Protein 2CC0 (pdb70)

Solvent-accessible surface area: 14832 Å² total; per-residue (Å²): 108,97,44,106,4,49,0,0,1,0,1,4,25,1,1,33,91,42,0,79,58,3,1,68,14,0,150,145,49,64,10,93,0,1,1,0,0,11,0,42,73,0,54,119,44,67,90,39,0,105,18,0,50,91,13,17,8,61,15,0,0,3,0,43,65,39,26,68,0,48,144,44,41,100,82,104,2,24,42,14,0,13,89,0,15,120,17,0,44,71,11,27,11,42,92,3,106,13,0,0,0,0,108,15,66,7,54,47,50,0,40,32,1,4,4,135,60,16,5,13,31,4,11,55,33,17,38,3,68,5,119,80,145,14,56,29,90,45,0,13,100,2,0,33,138,1,26,85,6,9,0,0,9,0,16,6,128,11,80,58,1,71,60,0,0,54,94,0,17,116,28,3,76,72,97,13,19,28,11,0,61,7,8,45,115,58,10,24,5,54,50,78,147,51,132,4,49,0,0,1,0,1,3,26,2,2,35,90,36,0,77,59,3,0,68,15,0,154,145,49,65,12,92,0,1,1,0,0,11,0,42,73,0,54,120,43,66,87,35,0,104,18,0,49,90,14,18,8,55,14,1,0,3,0,30,69,40,28,67,0,47,141,43,38,101,84,102,3,24,51,24,0,16,115,0,14,114,17,0,43,72,12,26,10,44,94,4,105,12,0,0,0,0,110,17,66,28,59,45,50,0,42,36,1,5,6,138,59,20,4,12,32,6,21,69,46,16,40,3,68,5,120,80,144,13,56,30,90,44,0,12,110,2,0,38,144,3,26,84,5,9,4,0,9,0,17,7,135,9,82,56,1,69,59,0,0,56,98,0,14,116,32,3,76,73,97,17,20,33,12,0,26,2,13,47,92,42,20,28,5,54,48,46,167

Sequence (384 aa):
AACCNGYVGLTFDDGPSGSSTQSLLNALRQNGLRATMFNQGQYAAQNPSSLVRAQVDAGMWVANHSYTHPHMMTQLGQAQMDSEISSRRTQQAIAGAGGGTPKKLFRPPYGETNATLRSSSVEAKYGLTEVIIWDVDSQDWNNASTDAIVQQAVSRLGNGQVILMHDWPANTLAAIPRIAQTLAGKGLCCSGMMISPQQTGRRRAVAPACCNGYVGLTFDDGPSGSSTQSLLNALRRQNGLRATMFNQGQYAAQNPSSSLVRAQVDAGMWVANHSYTHPHMMTQLGQAQQMDSSEISSRTQQAIAGAGGGTPKKLFRPPYGETNATLRSSSVEAKYGLTEVIIWDVDSQDWNNASTDAIVQAVSRLGNGQVILMHDWPANTLAAIIPRIAQTLAGKGLCCSGMMISPQQTGRRAVAPD

B-factor: mean 16.32, std 8.95, range [5.4, 67.57]

Structure (mmCIF, N/CA/C/O backbone):
data_2CC0
#
_entry.id   2CC0
#
_cell.length_a   95.538
_cell.length_b   47.905
_cell.length_c   89.842
_cell.angle_alpha   90.00
_cell.angle_beta   90.00
_cell.angle_gamma   90.00
#
_symmetry.space_group_name_H-M   'P 21 21 21'
#
loop_
_entity.id
_entity.type
_entity.pdbx_description
1 polymer 'ACETYL-XYLAN ESTERASE'
2 non-polymer 'ZINC ION'
3 non-polymer 'ACETATE ION'
4 water water
#
loop_
_atom_site.group_PDB
_atom_site.id
_atom_site.type_symbol
_atom_site.label_atom_id
_atom_site.label_alt_id
_atom_site.label_comp_id
_atom_site.label_asym_id
_atom_site.label_entity_id
_atom_site.label_seq_id
_atom_site.pdbx_PDB_ins_code
_atom_site.Cartn_x
_atom_site.Cartn_y
_atom_site.Cartn_z
_atom_site.occupancy
_atom_site.B_iso_or_equiv
_atom_site.auth_seq_id
_atom_site.auth_comp_id
_atom_site.auth_asym_id
_atom_site.auth_atom_id
_atom_site.pdbx_PDB_model_num
ATOM 1 N N . ALA A 1 1 ? 10.777 15.057 -24.142 1.00 20.11 1 ALA A N 1
ATOM 2 C CA . ALA A 1 1 ? 11.776 15.566 -23.139 1.00 20.32 1 ALA A CA 1
ATOM 3 C C . ALA A 1 1 ? 12.982 14.637 -23.092 1.00 20.55 1 ALA A C 1
ATOM 4 O O . ALA A 1 1 ? 12.893 13.471 -23.505 1.00 20.53 1 ALA A O 1
ATOM 6 N N . ALA A 1 2 ? 14.099 15.169 -22.596 1.00 20.75 2 ALA A N 1
ATOM 7 C CA . ALA A 1 2 ? 15.275 14.359 -22.344 1.00 20.97 2 ALA A CA 1
ATOM 8 C C . ALA A 1 2 ? 14.907 13.250 -21.346 1.00 20.72 2 ALA A C 1
ATOM 9 O O . ALA A 1 2 ? 15.343 12.108 -21.520 1.00 22.74 2 ALA A O 1
ATOM 11 N N . CYS A 1 3 ? 14.097 13.589 -20.334 1.00 20.10 3 CYS A N 1
ATOM 12 C CA A CYS A 1 3 ? 13.604 12.590 -19.378 0.80 19.91 3 CYS A CA 1
ATOM 13 C CA B CYS A 1 3 ? 13.598 12.616 -19.344 0.20 19.68 3 CYS A CA 1
ATOM 14 C C . CYS A 1 3 ? 12.075 12.587 -19.386 1.00 19.13 3 CYS A C 1
ATOM 15 O O . CYS A 1 3 ? 11.434 13.435 -18.785 1.00 19.85 3 CYS A O 1
ATOM 20 N N . ASN A 1 4 ? 11.501 11.624 -20.091 1.00 18.20 4 ASN A N 1
ATOM 21 C CA . ASN A 1 4 ? 10.036 11.443 -20.100 1.00 18.02 4 ASN A CA 1
ATOM 22 C C . ASN A 1 4 ? 9.554 10.627 -18.894 1.00 16.97 4 ASN A C 1
ATOM 23 O O . ASN A 1 4 ? 8.358 10.578 -18.588 1.00 17.71 4 ASN A O 1
ATOM 28 N N . GLY A 1 5 ? 10.487 9.982 -18.199 1.00 15.60 5 GLY A N 1
ATOM 29 C CA . GLY A 1 5 ? 10.144 9.185 -17.020 1.00 14.38 5 GLY A CA 1
ATOM 30 C C . GLY A 1 5 ? 11.439 8.842 -16.311 1.00 13.71 5 GLY A C 1
ATOM 31 O O . GLY A 1 5 ? 12.522 9.117 -16.844 1.00 13.41 5 GLY A O 1
ATOM 32 N N . TYR A 1 6 ? 11.319 8.213 -15.136 1.00 12.30 6 TYR A N 1
ATOM 33 C CA . TYR A 1 6 ? 12.480 7.884 -14.297 1.00 11.69 6 TYR A CA 1
ATOM 34 C C . TYR A 1 6 ? 12.444 6.454 -13.850 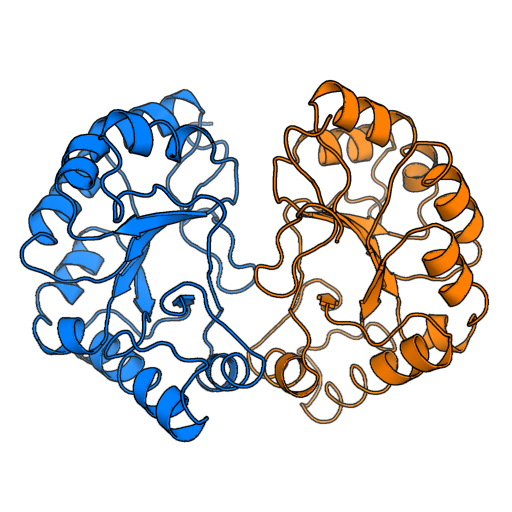1.00 11.33 6 TYR A C 1
ATOM 35 O O . TYR A 1 6 ? 11.359 5.901 -13.560 1.00 11.46 6 TYR A O 1
ATOM 44 N N . VAL A 1 7 ? 13.633 5.846 -13.786 1.00 10.22 7 VAL A N 1
ATOM 45 C CA . VAL A 1 7 ? 13.741 4.499 -13.222 1.00 9.89 7 VAL A CA 1
ATOM 46 C C . VAL A 1 7 ? 14.659 4.527 -12.016 1.00 9.49 7 VAL A C 1
ATOM 47 O O . VAL A 1 7 ? 15.447 5.461 -11.867 1.00 10.46 7 VAL A O 1
ATOM 51 N N . GLY A 1 8 ? 14.550 3.490 -11.175 1.00 8.68 8 GLY A N 1
ATOM 52 C CA . GLY A 1 8 ? 15.342 3.399 -9.950 1.00 8.08 8 GLY A CA 1
ATOM 53 C C . GLY A 1 8 ? 16.452 2.390 -10.105 1.00 8.36 8 GLY A C 1
ATOM 54 O O . GLY A 1 8 ? 16.228 1.197 -9.888 1.00 9.37 8 GLY A O 1
ATOM 55 N N . LEU A 1 9 ? 17.648 2.853 -10.493 1.00 7.19 9 LEU A N 1
ATOM 56 C CA . LEU A 1 9 ? 18.802 1.943 -10.499 1.00 6.92 9 LEU A CA 1
ATOM 57 C C . LEU A 1 9 ? 19.283 1.773 -9.080 1.00 7.00 9 LEU A C 1
ATOM 58 O O . LEU A 1 9 ? 19.458 2.764 -8.364 1.00 7.42 9 LEU A O 1
ATOM 63 N N . THR A 1 10 ? 19.489 0.522 -8.658 1.00 7.42 10 THR A N 1
ATOM 64 C CA . THR A 1 10 ? 19.963 0.269 -7.304 1.00 7.44 10 THR A CA 1
ATOM 65 C C . THR A 1 10 ? 21.062 -0.781 -7.294 1.00 7.95 10 THR A C 1
ATOM 66 O O . THR A 1 10 ? 21.077 -1.671 -8.154 1.00 9.23 10 THR A O 1
ATOM 70 N N . PHE A 1 11 ? 21.983 -0.662 -6.328 1.00 7.67 11 PHE A N 1
ATOM 71 C CA . PHE A 1 11 ? 23.094 -1.612 -6.179 1.00 7.59 11 PHE A CA 1
ATOM 72 C C . PHE A 1 11 ? 23.234 -2.017 -4.719 1.00 8.30 11 PHE A C 1
ATOM 73 O O . PHE A 1 11 ? 23.517 -1.169 -3.841 1.00 8.43 11 PHE A O 1
ATOM 81 N N . ASP A 1 12 ? 23.001 -3.305 -4.460 1.00 8.46 12 ASP A N 1
ATOM 82 C CA . ASP A 1 12 ? 23.127 -3.866 -3.122 1.00 8.85 12 ASP A CA 1
ATOM 83 C C . ASP A 1 12 ? 24.541 -4.356 -2.778 1.00 9.32 12 ASP A C 1
ATOM 84 O O . ASP A 1 12 ? 25.307 -4.789 -3.662 1.00 9.39 12 ASP A O 1
ATOM 89 N N . ASP A 1 13 ? 24.846 -4.242 -1.484 1.00 9.10 13 ASP A N 1
ATOM 90 C CA . ASP A 1 13 ? 25.908 -5.006 -0.789 1.00 10.31 13 ASP A CA 1
ATOM 91 C C . ASP A 1 13 ? 27.292 -4.390 -0.756 1.00 11.16 13 ASP A C 1
ATOM 92 O O . ASP A 1 13 ? 28.296 -5.066 -0.395 1.00 12.94 13 ASP A O 1
ATOM 97 N N . GLY A 1 14 ? 27.360 -3.125 -1.089 1.00 10.48 14 GLY A N 1
ATOM 98 C CA . GLY A 1 14 ? 28.633 -2.424 -0.949 1.00 10.10 14 GLY A CA 1
ATOM 99 C C . GLY A 1 14 ? 28.730 -1.732 0.390 1.00 9.85 14 GLY A C 1
ATOM 100 O O . GLY A 1 14 ? 27.884 -1.906 1.286 1.00 9.13 14 GLY A O 1
ATOM 101 N N . PRO A 1 15 ? 29.767 -0.903 0.542 1.00 10.27 15 PRO A N 1
ATOM 102 C CA . PRO A 1 15 ? 30.816 -0.799 -0.483 1.00 10.34 15 PRO A CA 1
ATOM 103 C C . PRO A 1 15 ? 31.925 -1.826 -0.276 1.00 11.20 15 PRO A C 1
ATOM 104 O O . PRO A 1 15 ? 31.851 -2.639 0.648 1.00 13.26 15 PRO A O 1
ATOM 108 N N . SER A 1 16 ? 32.878 -1.879 -1.192 1.00 11.92 16 SER A N 1
ATOM 109 C CA . SER A 1 16 ? 33.636 -3.078 -1.595 1.00 11.82 16 SER A CA 1
ATOM 110 C C . SER A 1 16 ? 34.786 -2.585 -2.466 1.00 11.78 16 SER A C 1
ATOM 111 O O . SER A 1 16 ? 34.794 -1.427 -2.922 1.00 11.62 16 SER A O 1
ATOM 114 N N . GLY A 1 17 ? 35.766 -3.452 -2.714 1.00 12.68 17 GLY A N 1
ATOM 115 C CA . GLY A 1 17 ? 36.792 -3.126 -3.701 1.00 13.68 17 GLY A CA 1
ATOM 116 C C . GLY A 1 17 ? 36.342 -2.872 -5.140 1.00 14.45 17 GLY A C 1
ATOM 117 O O . GLY A 1 17 ? 37.150 -2.445 -5.973 1.00 15.87 17 GLY A O 1
ATOM 118 N N . SER A 1 18 ? 35.066 -3.153 -5.446 1.00 13.85 18 SER A N 1
ATOM 119 C CA A SER A 1 18 ? 34.471 -2.931 -6.763 0.50 14.12 18 SER A CA 1
ATOM 120 C CA B SER A 1 18 ? 34.547 -2.892 -6.783 0.50 14.02 18 SER A CA 1
ATOM 121 C C . SER A 1 18 ? 33.775 -1.579 -6.871 1.00 13.35 18 SER A C 1
ATOM 122 O O . SER A 1 18 ? 33.430 -1.134 -7.973 1.00 13.71 18 SER A O 1
ATOM 127 N N . THR A 1 19 ? 33.552 -0.936 -5.732 1.00 12.23 19 THR A N 1
ATOM 128 C CA . THR A 1 19 ? 32.692 0.249 -5.695 1.00 11.00 19 THR A CA 1
ATOM 129 C C . THR A 1 19 ? 33.220 1.426 -6.498 1.00 11.85 19 THR A C 1
ATOM 130 O O . THR A 1 19 ? 32.465 2.015 -7.293 1.00 11.03 19 THR A O 1
ATOM 134 N N . GLN A 1 20 ? 34.492 1.793 -6.302 1.00 12.77 20 GLN A N 1
ATOM 135 C CA . GLN A 1 20 ? 34.975 2.980 -7.025 1.00 13.46 20 GLN A CA 1
ATOM 136 C C . GLN A 1 20 ? 34.861 2.833 -8.554 1.00 13.38 20 GLN A C 1
ATOM 137 O O . GLN A 1 20 ? 34.454 3.782 -9.239 1.00 14.02 20 GLN A O 1
ATOM 143 N N . SER A 1 21 ? 35.209 1.656 -9.092 1.00 13.19 21 SER A N 1
ATOM 144 C CA . SER A 1 21 ? 35.087 1.405 -10.534 1.00 13.76 21 SER A CA 1
ATOM 145 C C . SER A 1 21 ? 33.641 1.553 -11.011 1.00 13.06 21 SER A C 1
ATOM 146 O O . SER A 1 21 ? 33.388 2.168 -12.039 1.00 13.23 21 SER A O 1
ATOM 149 N N . LEU A 1 22 ? 32.704 1.015 -10.224 1.00 11.65 22 LEU A N 1
ATOM 150 C CA . LEU A 1 22 ? 31.289 1.149 -10.530 1.00 11.54 22 LEU A CA 1
ATOM 151 C C . LEU A 1 22 ? 30.849 2.614 -10.508 1.00 10.72 22 LEU A C 1
ATOM 152 O O . LEU A 1 22 ? 30.155 3.072 -11.414 1.00 11.19 22 LEU A O 1
ATOM 157 N N . LEU A 1 23 ? 31.262 3.344 -9.472 1.00 10.26 23 LEU A N 1
ATOM 158 C CA . LEU A 1 23 ? 30.869 4.749 -9.366 1.00 10.97 23 LEU A CA 1
ATOM 159 C C . LEU A 1 23 ? 31.405 5.550 -10.551 1.00 12.05 23 LEU A C 1
ATOM 160 O O . LEU A 1 23 ? 30.693 6.387 -11.116 1.00 11.76 23 LEU A O 1
ATOM 165 N N . ASN A 1 24 ? 32.658 5.281 -10.917 1.00 12.92 24 ASN A N 1
ATOM 166 C CA . ASN A 1 24 ? 33.274 5.970 -12.061 1.00 14.04 24 ASN A CA 1
ATOM 167 C C . ASN A 1 24 ? 32.505 5.695 -13.355 1.00 13.85 24 ASN A C 1
ATOM 168 O O . ASN A 1 24 ? 32.240 6.606 -14.120 1.00 14.69 24 ASN A O 1
ATOM 173 N N . ALA A 1 25 ? 32.127 4.438 -13.573 1.00 13.33 25 ALA A N 1
ATOM 174 C CA . ALA A 1 25 ? 31.319 4.072 -14.734 1.00 12.93 25 ALA A CA 1
ATOM 175 C C . ALA A 1 25 ? 29.963 4.771 -14.737 1.00 13.01 25 ALA A C 1
ATOM 176 O O . ALA A 1 25 ? 29.541 5.321 -15.753 1.00 13.30 25 ALA A O 1
ATOM 178 N N . LEU A 1 26 ? 29.273 4.739 -13.599 1.00 12.80 26 LEU A N 1
ATOM 179 C CA . LEU A 1 26 ? 27.978 5.421 -13.506 1.00 12.02 26 LEU A CA 1
ATOM 180 C C . LEU A 1 26 ? 28.106 6.911 -13.835 1.00 13.13 26 LEU A C 1
ATOM 181 O O . LEU A 1 26 ? 27.390 7.408 -14.701 1.00 13.59 26 LEU A O 1
ATOM 186 N N . ARG A 1 27 ? 29.012 7.621 -13.150 1.00 14.16 27 ARG A N 1
ATOM 187 C CA . ARG A 1 27 ? 29.150 9.063 -13.405 1.00 15.52 27 ARG A CA 1
ATOM 188 C C . ARG A 1 27 ? 29.556 9.348 -14.857 1.00 16.21 27 ARG A C 1
ATOM 189 O O . ARG A 1 27 ? 29.037 10.280 -15.472 1.00 16.48 27 ARG A O 1
ATOM 197 N N . GLN A 1 28 ? 30.465 8.550 -15.410 1.00 16.92 28 GLN A N 1
ATOM 198 C CA . GLN A 1 28 ? 30.919 8.789 -16.795 1.00 18.12 28 GLN A CA 1
ATOM 199 C C . GLN A 1 28 ? 29.782 8.610 -17.799 1.00 17.76 28 GLN A C 1
ATOM 200 O O . GLN A 1 28 ? 29.791 9.210 -18.884 1.00 18.20 28 GLN A O 1
ATOM 206 N N . ASN A 1 29 ? 28.787 7.804 -17.411 1.00 16.99 29 ASN A N 1
ATOM 207 C CA . ASN A 1 29 ? 27.637 7.541 -18.257 1.00 16.54 29 ASN A CA 1
ATOM 208 C C . ASN A 1 29 ? 26.385 8.317 -17.849 1.00 15.97 29 ASN A C 1
ATOM 209 O O . ASN A 1 29 ? 25.296 8.073 -18.377 1.00 16.68 29 ASN A O 1
ATOM 214 N N . GLY A 1 30 ? 26.571 9.260 -16.929 1.00 14.98 30 GLY A N 1
ATOM 215 C CA . GLY A 1 30 ? 25.539 10.218 -16.553 1.00 15.00 30 GLY A CA 1
ATOM 216 C C . GLY A 1 30 ? 24.414 9.591 -15.758 1.00 14.54 30 GLY A C 1
ATOM 217 O O . GLY A 1 30 ? 23.263 10.043 -15.837 1.00 15.45 30 GLY A O 1
ATOM 218 N N . LEU A 1 31 ? 24.738 8.545 -15.006 1.00 12.88 31 LEU A N 1
ATOM 219 C CA . LEU A 1 31 ? 23.708 7.806 -14.253 1.00 12.10 31 LEU A CA 1
ATOM 220 C C . LEU A 1 31 ? 23.853 8.037 -12.749 1.00 11.57 31 LEU A C 1
ATOM 221 O O . LEU A 1 31 ? 24.972 8.139 -12.224 1.00 12.33 31 LEU A O 1
ATOM 226 N N . ARG A 1 32 ? 22.714 8.110 -12.064 1.00 10.72 32 ARG A N 1
ATOM 227 C CA . ARG A 1 32 ? 22.666 8.166 -10.609 1.00 9.71 32 ARG A CA 1
ATOM 228 C C . ARG A 1 32 ? 21.917 6.933 -10.125 1.00 8.92 32 ARG A C 1
ATOM 229 O O . ARG A 1 32 ? 21.117 6.332 -10.874 1.00 8.75 32 ARG A O 1
ATOM 237 N N . ALA A 1 33 ? 22.191 6.540 -8.888 1.00 8.40 33 ALA A N 1
ATOM 238 C CA . ALA A 1 33 ? 21.623 5.292 -8.383 1.00 7.92 33 ALA A CA 1
ATOM 239 C C . ALA A 1 33 ? 21.599 5.314 -6.878 1.00 7.49 33 ALA A C 1
ATOM 240 O O . ALA A 1 33 ? 22.228 6.198 -6.245 1.00 7.89 33 ALA A O 1
ATOM 242 N N . THR A 1 34 ? 20.848 4.365 -6.307 1.00 6.57 34 THR A N 1
ATOM 243 C CA . THR A 1 34 ? 20.771 4.186 -4.873 1.00 6.76 34 THR A CA 1
ATOM 244 C C . THR A 1 34 ? 21.577 2.969 -4.458 1.00 6.83 34 THR A C 1
ATOM 245 O O . THR A 1 34 ? 21.357 1.859 -4.977 1.00 6.54 34 THR A O 1
ATOM 249 N N . MET A 1 35 ? 22.523 3.198 -3.547 1.00 6.74 35 MET A N 1
ATOM 250 C CA . MET A 1 35 ? 23.443 2.135 -3.066 1.00 7.39 35 MET A CA 1
ATOM 251 C C . MET A 1 35 ? 22.911 1.641 -1.723 1.00 7.02 35 MET A C 1
ATOM 252 O O . MET A 1 35 ? 22.943 2.401 -0.726 1.00 7.17 35 MET A O 1
ATOM 257 N N . PHE A 1 36 ? 22.444 0.376 -1.697 1.00 6.67 36 PHE A N 1
ATOM 258 C CA . PHE A 1 36 ? 21.923 -0.233 -0.459 1.00 6.20 36 PHE A CA 1
ATOM 259 C C . PHE A 1 36 ? 23.106 -0.929 0.219 1.00 7.01 36 PHE A C 1
ATOM 260 O O . PHE A 1 36 ? 23.422 -2.090 -0.080 1.00 6.83 36 PHE A O 1
ATOM 268 N N . ASN A 1 37 ? 23.791 -0.165 1.072 1.00 6.98 37 ASN A N 1
ATOM 269 C CA . ASN A 1 37 ? 25.014 -0.655 1.744 1.00 6.67 37 ASN A CA 1
ATOM 270 C C . ASN A 1 37 ? 24.705 -1.537 2.953 1.00 7.46 37 ASN A C 1
ATOM 271 O O . ASN A 1 37 ? 23.754 -1.271 3.705 1.00 8.00 37 ASN A O 1
ATOM 276 N N . GLN A 1 38 ? 25.567 -2.526 3.206 1.00 7.50 38 GLN A N 1
ATOM 277 C CA . GLN A 1 38 ? 25.520 -3.212 4.509 1.00 7.55 38 GLN A CA 1
ATOM 278 C C . GLN A 1 38 ? 26.259 -2.361 5.540 1.00 7.87 38 GLN A C 1
ATOM 279 O O . GLN A 1 38 ? 27.335 -1.811 5.249 1.00 8.80 38 GLN A O 1
ATOM 285 N N . GLY A 1 39 ? 25.700 -2.284 6.741 1.00 8.05 39 GLY A N 1
ATOM 286 C CA . GLY A 1 39 ? 26.344 -1.482 7.813 1.00 7.81 39 GLY A CA 1
ATOM 287 C C . GLY A 1 39 ? 27.786 -1.918 8.081 1.00 7.99 39 GLY A C 1
ATOM 288 O O . GLY A 1 39 ? 28.675 -1.076 8.264 1.00 9.49 39 GLY A O 1
ATOM 289 N N . GLN A 1 40 ? 28.056 -3.227 8.077 1.00 8.13 40 GLN A N 1
ATOM 290 C CA . GLN A 1 40 ? 29.434 -3.667 8.384 1.00 8.75 40 GLN A CA 1
ATOM 291 C C . GLN A 1 40 ? 30.431 -3.118 7.366 1.00 9.82 40 GLN A C 1
ATOM 292 O O . GLN A 1 40 ? 31.559 -2.797 7.720 1.00 10.97 40 GLN A O 1
ATOM 298 N N . TYR A 1 41 ? 30.025 -3.040 6.098 1.00 9.86 41 TYR A N 1
ATOM 299 C CA . TYR A 1 41 ? 30.907 -2.521 5.040 1.00 10.58 41 TYR A CA 1
ATOM 300 C C . TYR A 1 41 ? 30.999 -0.999 5.045 1.00 11.22 41 TYR A C 1
ATOM 301 O O . TYR A 1 41 ? 32.057 -0.444 4.710 1.00 11.24 41 TYR A O 1
ATOM 310 N N . ALA A 1 42 ? 29.908 -0.323 5.420 1.00 10.98 42 ALA A N 1
ATOM 311 C CA . ALA A 1 42 ? 29.968 1.139 5.616 1.00 11.56 42 ALA A CA 1
ATOM 312 C C . ALA A 1 42 ? 30.957 1.462 6.746 1.00 12.23 42 ALA A C 1
ATOM 313 O O . ALA A 1 42 ? 31.761 2.400 6.628 1.00 14.02 42 ALA A O 1
ATOM 315 N N . ALA A 1 43 ? 30.897 0.688 7.829 1.00 12.24 43 ALA A N 1
ATOM 316 C CA . ALA A 1 43 ? 31.801 0.876 8.981 1.00 13.88 43 ALA A CA 1
ATOM 317 C C . ALA A 1 43 ? 33.259 0.648 8.584 1.00 14.46 43 ALA A C 1
ATOM 318 O O . ALA A 1 43 ? 34.166 1.377 9.035 1.00 14.93 43 ALA A O 1
ATOM 320 N N . GLN A 1 44 ? 33.493 -0.357 7.746 1.00 14.44 44 GLN A N 1
ATOM 321 C CA . GLN A 1 44 ? 34.845 -0.757 7.342 1.00 15.38 44 GLN A CA 1
ATOM 322 C C . GLN A 1 44 ? 35.434 0.156 6.276 1.00 15.11 44 GLN A C 1
ATOM 323 O O . GLN A 1 44 ? 36.665 0.231 6.129 1.00 16.68 44 GLN A O 1
ATOM 329 N N . ASN A 1 45 ? 34.569 0.861 5.534 1.00 14.45 45 ASN A N 1
ATOM 330 C CA . ASN A 1 45 ? 35.022 1.650 4.379 1.00 14.13 45 ASN A CA 1
ATOM 331 C C . ASN A 1 45 ? 34.370 3.040 4.341 1.00 13.12 45 ASN A C 1
ATOM 332 O O . ASN A 1 45 ? 33.667 3.368 3.366 1.00 12.30 45 ASN A O 1
ATOM 337 N N . PRO A 1 46 ? 34.569 3.862 5.397 1.00 13.28 46 PRO A N 1
ATOM 338 C CA . PRO A 1 46 ? 33.844 5.149 5.413 1.00 13.71 46 PRO A CA 1
ATOM 339 C C . PRO A 1 46 ? 34.166 6.033 4.197 1.00 13.20 46 PRO A C 1
ATOM 340 O O . PRO A 1 46 ? 33.267 6.714 3.673 1.00 13.01 46 PRO A O 1
ATOM 344 N N . SER A 1 47 ? 35.410 6.026 3.726 1.00 12.50 47 SER A N 1
ATOM 345 C CA A SER A 1 47 ? 35.783 6.811 2.565 0.50 12.81 47 SER A CA 1
ATOM 346 C CA B SER A 1 47 ? 35.730 6.855 2.571 0.50 12.96 47 SER A CA 1
ATOM 347 C C . SER A 1 47 ? 35.003 6.415 1.296 1.00 12.73 47 SER A C 1
ATOM 348 O O . SER A 1 47 ? 34.702 7.251 0.436 1.00 13.13 47 SER A O 1
ATOM 353 N N . LEU A 1 48 ? 34.705 5.125 1.165 1.00 11.72 48 LEU A N 1
ATOM 354 C CA . LEU A 1 48 ? 33.916 4.661 0.004 1.00 10.98 48 LEU A CA 1
ATOM 355 C C . LEU A 1 48 ? 32.448 5.026 0.137 1.00 10.86 48 LEU A C 1
ATOM 356 O O . LEU A 1 48 ? 31.768 5.250 -0.879 1.00 10.61 48 LEU A O 1
ATOM 361 N N . VAL A 1 49 ? 31.956 5.110 1.368 1.00 10.02 49 VAL A N 1
ATOM 362 C CA . VAL A 1 49 ? 30.585 5.616 1.571 1.00 10.39 49 VAL A CA 1
ATOM 363 C C . VAL A 1 49 ? 30.487 7.049 1.036 1.00 10.09 49 VAL A C 1
ATOM 364 O O . VAL A 1 49 ? 29.554 7.394 0.276 1.00 11.03 49 VAL A O 1
ATOM 368 N N . ARG A 1 50 ? 31.454 7.880 1.426 1.00 10.42 50 ARG A N 1
ATOM 369 C CA . ARG A 1 50 ? 31.539 9.256 0.904 1.00 11.37 50 ARG A CA 1
ATOM 370 C C . ARG A 1 50 ? 31.714 9.291 -0.614 1.00 10.66 50 ARG A C 1
ATOM 371 O O . ARG A 1 50 ? 31.159 10.176 -1.281 1.00 10.96 50 ARG A O 1
ATOM 379 N N . ALA A 1 51 ? 32.476 8.340 -1.161 1.00 9.63 51 ALA A N 1
ATOM 380 C CA . ALA A 1 51 ? 32.720 8.318 -2.610 1.00 9.64 51 ALA A CA 1
ATOM 381 C C . ALA A 1 51 ? 31.389 8.134 -3.348 1.00 9.61 51 ALA A C 1
ATOM 382 O O . ALA A 1 51 ? 31.161 8.731 -4.387 1.00 9.12 51 ALA A O 1
ATOM 384 N N . GLN A 1 52 ? 30.489 7.355 -2.749 1.00 8.52 52 GLN A N 1
ATOM 385 C CA . GLN A 1 52 ? 29.160 7.175 -3.364 1.00 9.30 52 GLN A CA 1
ATOM 386 C C . GLN A 1 52 ? 28.416 8.503 -3.432 1.00 9.18 52 GLN A C 1
ATOM 387 O O . GLN A 1 52 ? 27.831 8.862 -4.465 1.00 9.43 52 GLN A O 1
ATOM 393 N N . VAL A 1 53 ? 28.443 9.230 -2.322 1.00 8.72 53 VAL A N 1
ATOM 394 C CA . VAL A 1 53 ? 27.791 10.559 -2.258 1.00 9.40 53 VAL A CA 1
ATOM 395 C C . VAL A 1 53 ? 28.406 11.502 -3.293 1.00 8.98 53 VAL A C 1
ATOM 396 O O . VAL A 1 53 ? 27.681 12.189 -4.061 1.00 10.15 53 VAL A O 1
ATOM 400 N N . ASP A 1 54 ? 29.737 11.545 -3.325 1.00 9.07 54 ASP A N 1
ATOM 401 C CA . ASP A 1 54 ? 30.452 12.454 -4.242 1.00 9.80 54 ASP A CA 1
ATOM 402 C C . ASP A 1 54 ? 30.272 12.113 -5.720 1.00 10.05 54 ASP A C 1
ATOM 403 O O . ASP A 1 54 ? 30.448 12.978 -6.602 1.00 10.34 54 ASP A O 1
ATOM 408 N N . ALA A 1 55 ? 29.888 10.861 -5.986 1.00 10.77 55 ALA A N 1
ATOM 409 C CA . ALA A 1 55 ? 29.579 10.409 -7.345 1.00 11.29 55 ALA A CA 1
ATOM 410 C C . ALA A 1 55 ? 28.150 10.747 -7.775 1.00 11.50 55 ALA A C 1
ATOM 411 O O . ALA A 1 55 ? 27.799 10.562 -8.942 1.00 12.74 55 ALA A O 1
ATOM 413 N N . GLY A 1 56 ? 27.331 11.230 -6.825 1.00 10.63 56 GLY A N 1
ATOM 414 C CA . GLY A 1 56 ? 25.942 11.604 -7.103 1.00 11.25 56 GLY A CA 1
ATOM 415 C C . GLY A 1 56 ? 24.963 10.496 -6.759 1.00 10.49 56 GLY A C 1
ATOM 416 O O . GLY A 1 56 ? 23.822 10.522 -7.217 1.00 11.30 56 GLY A O 1
ATOM 417 N N . MET A 1 57 ? 25.388 9.549 -5.925 1.00 9.85 57 MET A N 1
ATOM 418 C CA . MET A 1 57 ? 24.476 8.440 -5.511 1.00 8.51 57 MET A CA 1
ATOM 419 C C . MET A 1 57 ? 23.735 8.790 -4.216 1.00 9.04 57 MET A C 1
ATOM 420 O O . MET A 1 57 ? 24.156 9.682 -3.472 1.00 9.23 57 MET A O 1
ATOM 425 N N . TRP A 1 58 ? 22.654 8.060 -3.945 1.00 8.13 58 TRP A N 1
ATOM 426 C CA . TRP A 1 58 ? 21.947 8.087 -2.655 1.00 8.54 58 TRP A CA 1
ATOM 427 C C . TRP A 1 58 ? 22.351 6.816 -1.943 1.00 8.85 58 TRP A C 1
ATOM 428 O O . TRP A 1 58 ? 22.626 5.799 -2.587 1.00 10.09 58 TRP A O 1
ATOM 439 N N . VAL A 1 59 ? 22.439 6.890 -0.627 1.00 7.78 59 VAL A N 1
ATOM 440 C CA . VAL A 1 59 ? 22.914 5.745 0.161 1.00 7.71 59 VAL A CA 1
ATOM 441 C C . VAL A 1 59 ? 21.757 5.298 1.055 1.00 7.84 59 VAL A C 1
ATOM 442 O O . VAL A 1 59 ? 21.094 6.121 1.709 1.00 8.33 59 VAL A O 1
ATOM 446 N N . ALA A 1 60 ? 21.532 3.989 1.072 1.00 7.22 60 ALA A N 1
ATOM 447 C CA . ALA A 1 60 ? 20.414 3.403 1.786 1.00 5.97 60 ALA A CA 1
ATOM 448 C C . ALA A 1 60 ? 20.855 2.197 2.614 1.00 6.47 60 ALA A C 1
ATOM 449 O O . ALA A 1 60 ? 22.003 1.754 2.524 1.00 7.40 60 ALA A O 1
ATOM 451 N N . ASN A 1 61 ? 19.939 1.741 3.464 1.00 6.08 61 ASN A N 1
ATOM 452 C CA . ASN A 1 61 ? 20.219 0.735 4.521 1.00 6.37 61 ASN A CA 1
ATOM 453 C C . ASN A 1 61 ? 19.909 -0.676 4.022 1.00 6.38 61 ASN A C 1
ATOM 454 O O . ASN A 1 61 ? 18.782 -0.934 3.562 1.00 7.05 61 ASN A O 1
ATOM 459 N N . HIS A 1 62 ? 20.881 -1.588 4.133 1.00 6.88 62 HIS A N 1
ATOM 460 C CA . HIS A 1 62 ? 20.689 -2.971 3.682 1.00 7.36 62 HIS A CA 1
ATOM 461 C C . HIS A 1 62 ? 21.014 -3.978 4.815 1.00 7.40 62 HIS A C 1
ATOM 462 O O . HIS A 1 62 ? 21.406 -5.112 4.531 1.00 8.48 62 HIS A O 1
ATOM 469 N N . SER A 1 63 ? 20.754 -3.565 6.066 1.00 7.92 63 SER A N 1
ATOM 470 C CA . SER A 1 63 ? 21.084 -4.315 7.307 1.00 7.60 63 SER A CA 1
ATOM 471 C C . SER A 1 63 ? 22.585 -4.298 7.591 1.00 7.36 63 SER A C 1
ATOM 472 O O . SER A 1 63 ? 23.376 -3.844 6.752 1.00 7.97 63 SER A O 1
ATOM 475 N N . TYR A 1 64 ? 22.967 -4.792 8.772 1.00 7.96 64 TYR A N 1
ATOM 476 C CA . TYR A 1 64 ? 24.375 -4.738 9.182 1.00 7.96 64 TYR A CA 1
ATOM 477 C C . TYR A 1 64 ? 25.189 -5.904 8.630 1.00 8.53 64 TYR A C 1
ATOM 478 O O . TYR A 1 64 ? 26.306 -5.691 8.146 1.00 8.94 64 TYR A O 1
ATOM 487 N N . THR A 1 65 ? 24.630 -7.109 8.694 1.00 9.28 65 THR A N 1
ATOM 488 C CA . THR A 1 65 ? 25.379 -8.317 8.322 1.00 9.60 65 THR A CA 1
ATOM 489 C C . THR A 1 65 ? 24.635 -9.189 7.273 1.00 9.84 65 THR A C 1
ATOM 490 O O . THR A 1 65 ? 25.059 -10.313 6.992 1.00 10.48 65 THR A O 1
ATOM 494 N N . HIS A 1 66 ? 23.527 -8.684 6.726 1.00 9.51 66 HIS A N 1
ATOM 495 C CA . HIS A 1 66 ? 22.755 -9.386 5.700 1.00 9.83 66 HIS A CA 1
ATOM 496 C C . HIS A 1 66 ? 22.138 -10.731 6.190 1.00 9.98 66 HIS A C 1
ATOM 497 O O . HIS A 1 66 ? 22.224 -11.735 5.484 1.00 10.54 66 HIS A O 1
ATOM 504 N N . PRO A 1 67 ? 21.513 -10.739 7.382 1.00 9.75 67 PRO A N 1
ATOM 505 C CA . PRO A 1 67 ? 20.866 -11.979 7.840 1.00 10.51 67 PRO A CA 1
ATOM 506 C C . PRO A 1 67 ? 19.532 -12.162 7.137 1.00 10.92 67 PRO A C 1
ATOM 507 O O . PRO A 1 67 ? 19.028 -11.207 6.530 1.00 10.80 67 PRO A O 1
ATOM 511 N N . HIS A 1 68 ? 18.951 -13.353 7.251 1.00 11.11 68 HIS A N 1
ATOM 512 C CA . HIS A 1 68 ? 17.547 -13.531 6.903 1.00 12.35 68 HIS A CA 1
ATOM 513 C C . HIS A 1 68 ? 16.764 -12.896 8.051 1.00 12.66 68 HIS A C 1
ATOM 514 O O . HIS A 1 68 ? 16.584 -13.496 9.097 1.00 13.21 68 HIS A O 1
ATOM 521 N N . MET A 1 69 ? 16.299 -11.663 7.868 1.00 11.99 69 MET A N 1
ATOM 522 C CA A MET A 1 69 ? 15.756 -10.836 8.978 0.50 11.84 69 MET A CA 1
ATOM 523 C CA B MET A 1 69 ? 15.783 -10.905 9.009 0.50 12.82 69 MET A CA 1
ATOM 524 C C . MET A 1 69 ? 14.510 -11.434 9.634 1.00 12.56 69 MET A C 1
ATOM 525 O O . MET A 1 69 ? 14.283 -11.245 10.823 1.00 13.05 69 MET A O 1
ATOM 534 N N . THR A 1 70 ? 13.701 -12.128 8.849 1.00 13.21 70 THR A N 1
ATOM 535 C CA . THR A 1 70 ? 12.456 -12.676 9.380 1.00 15.20 70 THR A CA 1
ATOM 536 C C . THR A 1 70 ? 12.734 -13.877 10.287 1.00 15.60 70 THR A C 1
ATOM 537 O O . THR A 1 70 ? 11.830 -14.335 10.983 1.00 16.90 70 THR A O 1
ATOM 541 N N . GLN A 1 71 ? 13.979 -14.363 10.286 1.00 14.96 71 GLN A N 1
ATOM 542 C CA . GLN A 1 71 ? 14.384 -15.417 11.236 1.00 16.08 71 GLN A CA 1
ATOM 543 C C . GLN A 1 71 ? 14.866 -14.861 12.590 1.00 16.20 71 GLN A C 1
ATOM 544 O O . GLN A 1 71 ? 15.160 -15.643 13.527 1.00 17.38 71 GLN A O 1
ATOM 550 N N . LEU A 1 72 ? 14.947 -13.530 12.695 1.00 15.76 72 LEU A N 1
ATOM 551 C CA . LEU A 1 72 ? 15.397 -12.857 13.908 1.00 16.13 72 LEU A CA 1
ATOM 552 C C . LEU A 1 72 ? 14.249 -12.403 14.784 1.00 16.17 72 LEU A C 1
ATOM 553 O O . LEU A 1 72 ? 13.124 -12.176 14.304 1.00 17.13 72 LEU A O 1
ATOM 558 N N . GLY A 1 73 ? 14.534 -12.248 16.075 1.00 16.07 73 GLY A N 1
ATOM 559 C CA . GLY A 1 73 ? 13.600 -11.562 16.958 1.00 16.31 73 GLY A CA 1
ATOM 560 C C . GLY A 1 73 ? 13.626 -10.068 16.701 1.00 15.88 73 GLY A C 1
ATOM 561 O O . GLY A 1 73 ? 14.571 -9.552 16.090 1.00 15.44 73 GLY A O 1
ATOM 562 N N . GLN A 1 74 ? 12.615 -9.355 17.188 1.00 16.14 74 GLN A N 1
ATOM 563 C CA . GLN A 1 74 ? 12.517 -7.909 16.962 1.00 15.87 74 GLN A CA 1
ATOM 564 C C . GLN A 1 74 ? 13.745 -7.136 17.437 1.00 15.25 74 GLN A C 1
ATOM 565 O O . GLN A 1 74 ? 14.222 -6.253 16.730 1.00 14.65 74 GLN A O 1
ATOM 571 N N . ALA A 1 75 ? 14.264 -7.478 18.625 1.00 15.17 75 ALA A N 1
ATOM 572 C CA . ALA A 1 75 ? 15.438 -6.794 19.152 1.00 14.69 75 ALA A CA 1
ATOM 573 C C . ALA A 1 75 ? 16.662 -6.923 18.219 1.00 14.52 75 ALA A C 1
ATOM 574 O O . ALA A 1 75 ? 17.393 -5.946 17.983 1.00 14.99 75 ALA A O 1
ATOM 576 N N . GLN A 1 76 ? 16.864 -8.123 17.678 1.00 14.58 76 GLN A N 1
ATOM 577 C CA . GLN A 1 76 ? 17.961 -8.374 16.735 1.00 15.00 76 GLN A CA 1
ATOM 578 C C . GLN A 1 76 ? 17.740 -7.607 15.423 1.00 13.88 76 GLN A C 1
ATOM 579 O O . GLN A 1 76 ? 18.698 -7.070 14.829 1.00 13.43 76 GLN A O 1
ATOM 585 N N . MET A 1 77 ? 16.488 -7.543 14.968 1.00 12.54 77 MET A N 1
ATOM 586 C CA . MET A 1 77 ? 16.201 -6.749 13.757 1.00 11.43 77 MET A CA 1
ATOM 587 C C . MET A 1 77 ? 16.507 -5.275 14.012 1.00 10.71 77 MET A C 1
ATOM 588 O O . MET A 1 77 ? 17.073 -4.578 13.157 1.00 10.85 77 MET A O 1
ATOM 593 N N . ASP A 1 78 ? 16.114 -4.799 15.198 1.00 11.15 78 ASP A N 1
ATOM 594 C CA . ASP A 1 78 ? 16.348 -3.423 15.609 1.00 11.66 78 ASP A CA 1
ATOM 595 C C . ASP A 1 78 ? 17.856 -3.119 15.624 1.00 11.59 78 ASP A C 1
ATOM 596 O O . ASP A 1 78 ? 18.300 -2.123 15.065 1.00 11.89 78 ASP A O 1
ATOM 601 N N . SER A 1 79 ? 18.643 -4.006 16.230 1.00 11.54 79 SER A N 1
ATOM 602 C CA . SER A 1 79 ? 20.088 -3.856 16.231 1.00 11.95 79 SER A CA 1
ATOM 603 C C . SER A 1 79 ? 20.683 -3.778 14.820 1.00 11.05 79 SER A C 1
ATOM 604 O O . SER A 1 79 ? 21.508 -2.914 14.532 1.00 11.28 79 SER A O 1
ATOM 607 N N . GLU A 1 80 ? 20.255 -4.672 13.939 1.00 10.74 80 GLU A N 1
ATOM 608 C CA . GLU A 1 80 ? 20.774 -4.700 12.580 1.00 10.18 80 GLU A CA 1
ATOM 609 C C . GLU A 1 80 ? 20.473 -3.392 11.844 1.00 9.72 80 GLU A C 1
ATOM 610 O O . GLU A 1 80 ? 21.329 -2.823 11.155 1.00 9.83 80 GLU A O 1
ATOM 616 N N . ILE A 1 81 ? 19.242 -2.919 11.971 1.00 9.32 81 ILE A N 1
ATOM 617 C CA . ILE A 1 81 ? 18.841 -1.691 11.276 1.00 9.52 81 ILE A CA 1
ATOM 618 C C . ILE A 1 81 ? 19.491 -0.427 11.886 1.00 9.52 81 ILE A C 1
ATOM 619 O O . ILE A 1 81 ? 20.069 0.420 11.168 1.00 8.99 81 ILE A O 1
ATOM 624 N N . SER A 1 82 ? 19.423 -0.317 13.214 1.00 10.13 82 SER A N 1
ATOM 625 C CA A SER A 1 82 ? 19.961 0.866 13.875 0.50 10.46 82 SER A CA 1
ATOM 626 C CA B SER A 1 82 ? 19.982 0.829 13.952 0.50 10.58 82 SER A CA 1
ATOM 627 C C . SER A 1 82 ? 21.483 0.993 13.709 1.00 10.69 82 SER A C 1
ATOM 628 O O . SER A 1 82 ? 21.986 2.087 13.462 1.00 10.33 82 SER A O 1
ATOM 633 N N . ARG A 1 83 ? 22.212 -0.110 13.817 1.00 10.37 83 ARG A N 1
ATOM 634 C CA A ARG A 1 83 ? 23.669 -0.060 13.651 0.50 10.69 83 ARG A CA 1
ATOM 635 C CA B ARG A 1 83 ? 23.662 -0.027 13.653 0.50 10.30 83 ARG A CA 1
ATOM 636 C C . ARG A 1 83 ? 24.035 0.382 12.240 1.00 9.79 83 ARG A C 1
ATOM 637 O O . ARG A 1 83 ? 25.038 1.055 12.026 1.00 10.92 83 ARG A O 1
ATOM 652 N N . THR A 1 84 ? 23.211 -0.023 11.266 1.00 8.90 84 THR A N 1
ATOM 653 C CA . THR A 1 84 ? 23.461 0.396 9.895 1.00 8.42 84 THR A CA 1
ATOM 654 C C . THR A 1 84 ? 23.164 1.904 9.672 1.00 8.76 84 THR A C 1
ATOM 655 O O . THR A 1 84 ? 23.915 2.577 8.940 1.00 8.94 84 THR A O 1
ATOM 659 N N . GLN A 1 85 ? 22.083 2.422 10.286 1.00 8.85 85 GLN A N 1
ATOM 660 C CA . GLN A 1 85 ? 21.796 3.868 10.251 1.00 9.29 85 GLN A CA 1
ATOM 661 C C . GLN A 1 85 ? 23.021 4.618 10.783 1.00 9.40 85 GLN A C 1
ATOM 662 O O . GLN A 1 85 ? 23.516 5.546 10.155 1.00 9.88 85 GLN A O 1
ATOM 668 N N . GLN A 1 86 ? 23.522 4.144 11.922 1.00 9.85 86 GLN A N 1
ATOM 669 C CA . GLN A 1 86 ? 24.667 4.768 12.591 1.00 11.25 86 GLN A CA 1
ATOM 670 C C . GLN A 1 86 ? 25.931 4.684 11.727 1.00 11.20 86 GLN A C 1
ATOM 671 O O . GLN A 1 86 ? 26.675 5.661 11.613 1.00 12.23 86 GLN A O 1
ATOM 677 N N . ALA A 1 87 ? 26.187 3.522 11.126 1.00 10.54 87 ALA A N 1
ATOM 678 C CA . ALA A 1 87 ? 27.426 3.358 10.346 1.00 9.90 87 ALA A CA 1
ATOM 679 C C . ALA A 1 87 ? 27.412 4.236 9.095 1.00 10.04 87 ALA A C 1
ATOM 680 O O . ALA A 1 87 ? 28.426 4.849 8.730 1.00 10.97 87 ALA A O 1
ATOM 682 N N . ILE A 1 88 ? 26.264 4.286 8.411 1.00 9.38 88 ILE A N 1
ATOM 683 C CA . ILE A 1 88 ? 26.185 5.097 7.199 1.00 9.11 88 ILE A CA 1
ATOM 684 C C . ILE A 1 88 ? 26.279 6.599 7.521 1.00 9.27 88 ILE A C 1
ATOM 685 O O . ILE A 1 88 ? 27.046 7.348 6.875 1.00 10.43 88 ILE A O 1
ATOM 690 N N . ALA A 1 89 ? 25.528 7.033 8.524 1.00 10.36 89 ALA A N 1
ATOM 691 C CA . ALA A 1 89 ? 25.593 8.433 8.938 1.00 10.42 89 ALA A CA 1
ATOM 692 C C . ALA A 1 89 ? 26.997 8.821 9.394 1.00 11.44 89 ALA A C 1
ATOM 693 O O . ALA A 1 89 ? 27.515 9.897 9.026 1.00 13.04 89 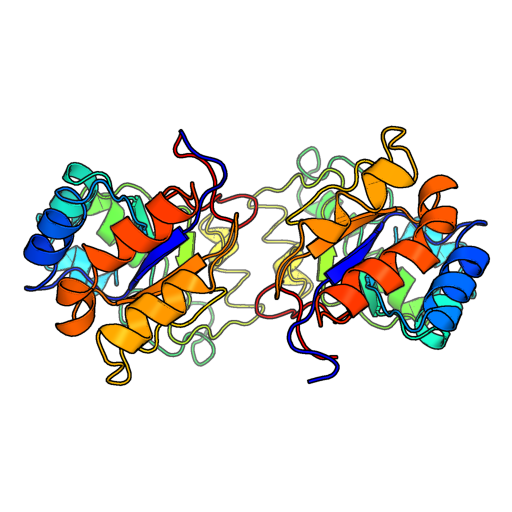ALA A O 1
ATOM 695 N N . GLY A 1 90 ? 27.600 7.955 10.200 1.00 11.15 90 GLY A N 1
ATOM 696 C CA . GLY A 1 90 ? 28.960 8.184 10.723 1.00 12.72 90 GLY A CA 1
ATOM 697 C C . GLY A 1 90 ? 29.992 8.333 9.625 1.00 13.02 90 GLY A C 1
ATOM 698 O O . GLY A 1 90 ? 30.955 9.092 9.756 1.00 14.63 90 GLY A O 1
ATOM 699 N N . ALA A 1 91 ? 29.781 7.626 8.514 1.00 12.54 91 ALA A N 1
ATOM 700 C CA . ALA A 1 91 ? 30.703 7.668 7.391 1.00 12.13 91 ALA A CA 1
ATOM 701 C C . ALA A 1 91 ? 30.485 8.854 6.458 1.00 11.89 91 ALA A C 1
ATOM 702 O O . ALA A 1 91 ? 31.254 9.032 5.518 1.00 12.84 91 ALA A O 1
ATOM 704 N N . GLY A 1 92 ? 29.435 9.647 6.695 1.00 11.71 92 GLY A N 1
ATOM 705 C CA . GLY A 1 92 ? 29.142 10.792 5.812 1.00 11.89 92 GLY A CA 1
ATOM 706 C C . GLY A 1 92 ? 28.130 10.517 4.721 1.00 11.65 92 GLY A C 1
ATOM 707 O O . GLY A 1 92 ? 27.964 11.327 3.800 1.00 11.88 92 GLY A O 1
ATOM 708 N N . GLY A 1 93 ? 27.468 9.357 4.811 1.00 11.51 93 GLY A N 1
ATOM 709 C CA . GLY A 1 93 ? 26.444 8.961 3.827 1.00 11.51 93 GLY A CA 1
ATOM 710 C C . GLY A 1 93 ? 25.030 9.484 4.062 1.00 11.86 93 GLY A C 1
ATOM 711 O O . GLY A 1 93 ? 24.107 9.117 3.330 1.00 12.37 93 GLY A O 1
ATOM 712 N N . GLY A 1 94 ? 24.853 10.346 5.058 1.00 12.45 94 GLY A N 1
ATOM 713 C CA . GLY A 1 94 ? 23.510 10.783 5.469 1.00 12.26 94 GLY A CA 1
ATOM 714 C C . GLY A 1 94 ? 22.823 9.750 6.360 1.00 12.61 94 GLY A C 1
ATOM 715 O O . GLY A 1 94 ? 23.350 8.651 6.621 1.00 13.00 94 GLY A O 1
ATOM 716 N N . THR A 1 95 ? 21.629 10.094 6.821 1.00 12.25 95 THR A N 1
ATOM 717 C CA . THR A 1 95 ? 20.797 9.162 7.555 1.00 11.95 95 THR A CA 1
ATOM 718 C C . THR A 1 95 ? 19.796 8.581 6.556 1.00 11.27 95 THR A C 1
ATOM 719 O O . THR A 1 95 ? 18.924 9.302 6.053 1.00 12.16 95 THR A O 1
ATOM 723 N N . PRO A 1 96 ? 19.944 7.290 6.224 1.00 9.83 96 PRO A N 1
ATOM 724 C CA . PRO A 1 96 ? 19.034 6.722 5.202 1.00 9.54 96 PRO A CA 1
ATOM 725 C C . PRO A 1 96 ? 17.541 6.850 5.502 1.00 9.42 96 PRO A C 1
ATOM 726 O O . PRO A 1 96 ? 17.115 6.793 6.658 1.00 9.02 96 PRO A O 1
ATOM 730 N N . LYS A 1 97 ? 16.770 7.026 4.427 1.00 9.03 97 LYS A N 1
ATOM 731 C CA A LYS A 1 97 ? 15.313 6.975 4.516 0.50 9.41 97 LYS A CA 1
ATOM 732 C CA B LYS A 1 97 ? 15.316 7.021 4.438 0.50 10.06 97 LYS A CA 1
ATOM 733 C C . LYS A 1 97 ? 14.736 5.730 3.878 1.00 9.24 97 LYS A C 1
ATOM 734 O O . LYS A 1 97 ? 13.526 5.497 3.983 1.00 9.90 97 LYS A O 1
ATOM 745 N N . LEU A 1 98 ? 15.601 4.923 3.246 1.00 7.69 98 LEU A N 1
ATOM 746 C CA . LEU A 1 98 ? 15.184 3.698 2.535 1.00 6.61 98 LEU A CA 1
ATOM 747 C C . LEU A 1 98 ? 15.884 2.463 3.087 1.00 7.04 98 LEU A C 1
ATOM 748 O O . LEU A 1 98 ? 17.064 2.515 3.445 1.00 8.24 98 LEU A O 1
ATOM 753 N N . PHE A 1 99 ? 15.157 1.347 3.133 1.00 6.80 99 PHE A N 1
ATOM 754 C CA . PHE A 1 99 ? 15.707 0.092 3.624 1.00 7.32 99 PHE A CA 1
ATOM 755 C C . PHE A 1 99 ? 15.297 -1.022 2.689 1.00 7.69 99 PHE A C 1
ATOM 756 O O . PHE A 1 99 ? 14.118 -1.136 2.339 1.00 8.85 99 PHE A O 1
ATOM 764 N N . ARG A 1 100 ? 16.258 -1.854 2.285 1.00 6.41 100 ARG A N 1
ATOM 765 C CA . ARG A 1 100 ? 15.904 -3.040 1.490 1.00 6.33 100 ARG A CA 1
ATOM 766 C C . ARG A 1 100 ? 16.192 -4.274 2.330 1.00 7.50 100 ARG A C 1
ATOM 767 O O . ARG A 1 100 ? 17.342 -4.475 2.765 1.00 7.35 100 ARG A O 1
ATOM 775 N N . PRO A 1 101 ? 15.163 -5.101 2.590 1.00 8.58 101 PRO A N 1
ATOM 776 C CA . PRO A 1 101 ? 15.424 -6.288 3.398 1.00 9.08 101 PRO A CA 1
ATOM 777 C C . PRO A 1 101 ? 16.350 -7.236 2.621 1.00 9.60 101 PRO A C 1
ATOM 778 O O . PRO A 1 101 ? 16.165 -7.444 1.413 1.00 10.06 101 PRO A O 1
ATOM 782 N N . PRO A 1 102 ? 17.347 -7.817 3.305 1.00 10.27 102 PRO A N 1
ATOM 783 C CA . PRO A 1 102 ? 18.095 -8.893 2.654 1.00 10.43 102 PRO A CA 1
ATOM 784 C C . PRO A 1 102 ? 17.130 -9.961 2.100 1.00 10.21 102 PRO A C 1
ATOM 785 O O . PRO A 1 102 ? 16.165 -10.354 2.776 1.00 9.48 102 PRO A O 1
ATOM 789 N N . TYR A 1 103 ? 17.388 -10.417 0.878 1.00 10.07 103 TYR A N 1
ATOM 790 C CA . TYR A 1 103 ? 16.602 -11.515 0.208 1.00 10.34 103 TYR A CA 1
ATOM 791 C C . TYR A 1 103 ? 15.183 -11.067 -0.111 1.00 11.67 103 TYR A C 1
ATOM 792 O O . TYR A 1 103 ? 14.367 -11.895 -0.501 1.00 12.02 103 TYR A O 1
ATOM 801 N N . GLY A 1 104 ? 14.869 -9.781 0.106 1.00 11.03 104 GLY A N 1
ATOM 802 C CA . GLY A 1 104 ? 13.499 -9.282 -0.098 1.00 11.72 104 GLY A CA 1
ATOM 803 C C . GLY A 1 104 ? 12.502 -9.803 0.937 1.00 12.51 104 GLY A C 1
ATOM 804 O O . GLY A 1 104 ? 11.297 -9.628 0.764 1.00 13.98 104 GLY A O 1
ATOM 805 N N . GLU A 1 105 ? 13.009 -10.454 1.989 1.00 11.31 105 GLU A N 1
ATOM 806 C CA . GLU A 1 105 ? 12.172 -11.162 2.961 1.00 11.96 105 GLU A CA 1
ATOM 807 C C . GLU A 1 105 ? 11.729 -10.227 4.063 1.00 11.36 105 GLU A C 1
ATOM 808 O O . GLU A 1 105 ? 12.557 -9.632 4.787 1.00 11.42 105 GLU A O 1
ATOM 814 N N . THR A 1 106 ? 10.412 -10.140 4.223 1.00 10.76 106 THR A N 1
ATOM 815 C CA . THR A 1 106 ? 9.841 -9.201 5.196 1.00 10.96 106 THR A CA 1
ATOM 816 C C . THR A 1 106 ? 8.662 -9.806 5.979 1.00 10.72 106 THR A C 1
ATOM 817 O O . THR A 1 106 ? 8.110 -10.826 5.587 1.00 11.51 106 THR A O 1
ATOM 821 N N . ASN A 1 107 ? 8.332 -9.172 7.101 1.00 11.15 107 ASN A N 1
ATOM 822 C CA . ASN A 1 107 ? 7.123 -9.490 7.868 1.00 11.01 107 ASN A CA 1
ATOM 823 C C . ASN A 1 107 ? 6.696 -8.280 8.684 1.00 11.27 107 ASN A C 1
ATOM 824 O O . ASN A 1 107 ? 7.344 -7.221 8.623 1.00 10.49 107 ASN A O 1
ATOM 829 N N . ALA A 1 108 ? 5.587 -8.400 9.417 1.00 11.59 108 ALA A N 1
ATOM 830 C CA . ALA A 1 108 ? 5.031 -7.218 10.125 1.00 11.73 108 ALA A CA 1
ATOM 831 C C . ALA A 1 108 ? 6.000 -6.719 11.189 1.00 11.42 108 ALA A C 1
ATOM 832 O O . ALA A 1 108 ? 6.072 -5.535 11.448 1.00 11.80 108 ALA A O 1
ATOM 834 N N . THR A 1 109 ? 6.726 -7.636 11.825 1.00 11.20 109 THR A N 1
ATOM 835 C CA . THR A 1 109 ? 7.700 -7.238 12.841 1.00 11.70 109 THR A CA 1
ATOM 836 C C . THR A 1 109 ? 8.799 -6.373 12.204 1.00 10.62 109 THR A C 1
ATOM 837 O O . THR A 1 109 ? 9.158 -5.306 12.725 1.00 10.47 109 THR A O 1
ATOM 841 N N . LEU A 1 110 ? 9.325 -6.837 11.073 1.00 10.26 110 LEU A N 1
ATOM 842 C CA . LEU A 1 110 ? 10.332 -6.057 10.365 1.00 9.16 110 LEU A CA 1
ATOM 843 C C . LEU A 1 110 ? 9.770 -4.692 9.979 1.00 8.96 110 LEU A C 1
ATOM 844 O O . LEU A 1 110 ? 10.466 -3.659 10.112 1.00 9.18 110 LEU A O 1
ATOM 849 N N . ARG A 1 111 ? 8.521 -4.682 9.504 1.00 8.94 111 ARG A N 1
ATOM 850 C CA . ARG A 1 111 ? 7.881 -3.410 9.137 1.00 8.83 111 ARG A CA 1
ATOM 851 C C . ARG A 1 111 ? 7.821 -2.437 10.329 1.00 9.24 111 ARG A C 1
ATOM 852 O O . ARG A 1 111 ? 8.011 -1.221 10.168 1.00 10.09 111 ARG A O 1
ATOM 860 N N . SER A 1 112 ? 7.533 -2.956 11.526 1.00 9.96 112 SER A N 1
ATOM 861 C CA A SER A 1 112 ? 7.479 -2.115 12.725 0.33 10.63 112 SER A CA 1
ATOM 862 C CA B SER A 1 112 ? 7.484 -2.119 12.725 0.33 10.41 112 SER A CA 1
ATOM 863 C CA C SER A 1 112 ? 7.485 -2.127 12.734 0.33 10.45 112 SER A CA 1
ATOM 864 C C . SER A 1 112 ? 8.847 -1.500 13.027 1.00 10.54 112 SER A C 1
ATOM 865 O O . SER A 1 112 ? 8.942 -0.324 13.388 1.00 11.31 112 SER A O 1
ATOM 872 N N . VAL A 1 113 ? 9.910 -2.298 12.860 1.00 10.41 113 VAL A N 1
ATOM 873 C CA . VAL A 1 113 ? 11.252 -1.799 13.096 1.00 9.91 113 VAL A CA 1
ATOM 874 C C . VAL A 1 113 ? 11.620 -0.738 12.051 1.00 9.93 113 VAL A C 1
ATOM 875 O O . VAL A 1 113 ? 12.149 0.296 12.409 1.00 10.42 113 VAL A O 1
ATOM 879 N N . GLU A 1 114 ? 11.317 -0.995 10.773 1.00 8.94 114 GLU A N 1
ATOM 880 C CA . GLU A 1 114 ? 11.530 0.019 9.735 1.00 9.54 114 GLU A CA 1
ATOM 881 C C . GLU A 1 114 ? 10.859 1.336 10.121 1.00 9.52 114 GLU A C 1
ATOM 882 O O . GLU A 1 114 ? 11.481 2.402 10.031 1.00 10.87 114 GLU A O 1
ATOM 888 N N . ALA A 1 115 ? 9.596 1.265 10.557 1.00 9.30 115 ALA A N 1
ATOM 889 C CA . ALA A 1 115 ? 8.820 2.475 10.893 1.00 10.79 115 ALA A CA 1
ATOM 890 C C . ALA A 1 115 ? 9.469 3.231 12.055 1.00 11.16 115 ALA A C 1
ATOM 891 O O . ALA A 1 115 ? 9.549 4.465 12.026 1.00 13.13 115 ALA A O 1
ATOM 893 N N . LYS A 1 116 ? 9.955 2.488 13.060 1.00 11.58 116 LYS A N 1
ATOM 894 C CA . LYS A 1 116 ? 10.633 3.097 14.205 1.00 11.83 116 LYS A CA 1
ATOM 895 C C . LYS A 1 116 ? 11.763 4.034 13.743 1.00 11.83 116 LYS A C 1
ATOM 896 O O . LYS A 1 116 ? 11.957 5.114 14.307 1.00 13.49 116 LYS A O 1
ATOM 902 N N . TYR A 1 117 ? 12.510 3.603 12.719 1.00 10.68 117 TYR A N 1
ATOM 903 C CA . TYR A 1 117 ? 13.695 4.325 12.224 1.00 11.18 117 TYR A CA 1
ATOM 904 C C . TYR A 1 117 ? 13.401 5.238 11.035 1.00 11.06 117 TYR A C 1
ATOM 905 O O . TYR A 1 117 ? 14.329 5.790 10.420 1.00 11.69 117 TYR A O 1
ATOM 914 N N . GLY A 1 118 ? 12.107 5.399 10.721 1.00 11.00 118 GLY A N 1
ATOM 915 C CA . GLY A 1 118 ? 11.691 6.249 9.614 1.00 11.50 118 GLY A CA 1
ATOM 916 C C . GLY A 1 118 ? 12.141 5.768 8.250 1.00 10.75 118 GLY A C 1
ATOM 917 O O . GLY A 1 118 ? 12.414 6.590 7.354 1.00 11.51 118 GLY A O 1
ATOM 918 N N . LEU A 1 119 ? 12.206 4.445 8.088 1.00 9.13 119 LEU A N 1
ATOM 919 C CA . LEU A 1 119 ? 12.656 3.826 6.838 1.00 8.69 119 LEU A CA 1
ATOM 920 C C . LEU A 1 119 ? 11.484 3.314 5.990 1.00 8.64 119 LEU A C 1
ATOM 921 O O . LEU A 1 119 ? 10.601 2.632 6.488 1.00 9.46 119 LEU A O 1
ATOM 926 N N . THR A 1 120 ? 11.522 3.628 4.704 1.00 7.58 120 THR A N 1
ATOM 927 C CA . THR A 1 120 ? 10.589 3.057 3.731 1.00 7.42 120 THR A CA 1
ATOM 928 C C . THR A 1 120 ? 11.181 1.771 3.176 1.00 7.61 120 THR A C 1
ATOM 929 O O . THR A 1 120 ? 12.323 1.775 2.730 1.00 8.41 120 THR A O 1
ATOM 933 N N . GLU A 1 121 ? 10.400 0.683 3.169 1.00 7.74 121 GLU A N 1
ATOM 934 C CA . GLU A 1 121 ? 10.895 -0.583 2.604 1.00 7.45 121 GLU A CA 1
ATOM 935 C C . GLU A 1 121 ? 10.897 -0.504 1.092 1.00 7.89 121 GLU A C 1
ATOM 936 O O . GLU A 1 121 ? 9.904 -0.082 0.480 1.00 9.46 121 GLU A O 1
ATOM 942 N N . VAL A 1 122 ? 11.990 -0.959 0.491 1.00 7.97 122 VAL A N 1
ATOM 943 C CA . VAL A 1 122 ? 12.148 -0.937 -0.954 1.00 8.72 122 VAL A CA 1
ATOM 944 C C . VAL A 1 122 ? 12.565 -2.321 -1.412 1.00 9.32 122 VAL A C 1
ATOM 945 O O . VAL A 1 122 ? 13.670 -2.781 -1.109 1.00 9.98 122 VAL A O 1
ATOM 949 N N . ILE A 1 123 ? 11.659 -2.997 -2.114 1.00 9.85 123 ILE A N 1
ATOM 950 C CA A ILE A 1 123 ? 11.945 -4.276 -2.748 0.50 9.50 123 ILE A CA 1
ATOM 951 C CA B ILE A 1 123 ? 12.025 -4.268 -2.725 0.50 9.91 123 ILE A CA 1
ATOM 952 C C . ILE A 1 123 ? 12.461 -3.969 -4.158 1.00 10.40 123 ILE A C 1
ATOM 953 O O . ILE A 1 123 ? 13.419 -3.240 -4.319 1.00 11.58 123 ILE A O 1
ATOM 962 N N . TRP A 1 124 ? 11.799 -4.481 -5.186 1.00 10.35 124 TRP A N 1
ATOM 963 C CA . TRP A 1 124 ? 12.188 -4.170 -6.570 1.00 10.06 124 TRP A CA 1
ATOM 964 C C . TRP A 1 124 ? 11.059 -4.636 -7.493 1.00 10.37 124 TRP A C 1
ATOM 965 O O . TRP A 1 124 ? 10.174 -5.410 -7.083 1.00 11.26 124 TRP A O 1
ATOM 976 N N . ASP A 1 125 ? 11.086 -4.120 -8.716 1.00 9.55 125 ASP A N 1
ATOM 977 C CA . ASP A 1 125 ? 10.168 -4.539 -9.782 1.00 9.72 125 ASP A CA 1
ATOM 978 C C . ASP A 1 125 ? 10.831 -5.597 -10.678 1.00 10.47 125 ASP A C 1
ATOM 979 O O . ASP A 1 125 ? 10.167 -6.515 -11.189 1.00 12.50 125 ASP A O 1
ATOM 984 N N . VAL A 1 126 ? 12.132 -5.434 -10.911 1.00 10.67 126 VAL A N 1
ATOM 985 C CA . VAL A 1 126 ? 12.877 -6.343 -11.771 1.00 10.55 126 VAL A CA 1
ATOM 986 C C . VAL A 1 126 ? 14.145 -6.759 -11.053 1.00 10.57 126 VAL A C 1
ATOM 987 O O . VAL A 1 126 ? 14.828 -5.911 -10.458 1.00 9.71 126 VAL A O 1
ATOM 991 N N . ASP A 1 127 ? 14.451 -8.058 -11.097 1.00 10.56 127 ASP A N 1
ATOM 992 C CA . ASP A 1 127 ? 15.697 -8.585 -10.541 1.00 11.93 127 ASP A CA 1
ATOM 993 C C . ASP A 1 127 ? 16.614 -8.824 -11.743 1.00 11.53 127 ASP A C 1
ATOM 994 O O . ASP A 1 127 ? 16.294 -9.637 -12.618 1.00 12.89 127 ASP A O 1
ATOM 999 N N . SER A 1 128 ? 17.734 -8.102 -11.801 1.00 11.00 128 SER A N 1
ATOM 1000 C CA . SER A 1 128 ? 18.674 -8.227 -12.910 1.00 11.74 128 SER A CA 1
ATOM 1001 C C . SER A 1 128 ? 19.327 -9.605 -12.941 1.00 12.38 128 SER A C 1
ATOM 1002 O O . SER A 1 128 ? 19.916 -9.994 -13.957 1.00 13.04 128 SER A O 1
ATOM 1005 N N . GLN A 1 129 ? 19.248 -10.331 -11.819 1.00 12.42 129 GLN A N 1
ATOM 1006 C CA . GLN A 1 129 ? 19.925 -11.632 -11.647 1.00 13.15 129 GLN A CA 1
ATOM 1007 C C . GLN A 1 129 ? 21.453 -11.550 -11.750 1.00 13.52 129 GLN A C 1
ATOM 1008 O O . GLN A 1 129 ? 22.122 -12.579 -11.956 1.00 13.60 129 GLN A O 1
ATOM 1014 N N . ASP A 1 130 ? 22.013 -10.350 -11.580 1.00 13.52 130 ASP A N 1
ATOM 1015 C CA . ASP A 1 130 ? 23.468 -10.184 -11.694 1.00 13.80 130 ASP A CA 1
ATOM 1016 C C . ASP A 1 130 ? 24.227 -10.982 -10.620 1.00 14.29 130 ASP A C 1
ATOM 1017 O O . ASP A 1 130 ? 25.384 -11.355 -10.813 1.00 16.39 130 ASP A O 1
ATOM 1022 N N . TRP A 1 131 ? 23.549 -11.264 -9.517 1.00 14.61 131 TRP A N 1
ATOM 1023 C CA . TRP A 1 131 ? 24.089 -12.057 -8.404 1.00 16.01 131 TRP A CA 1
ATOM 1024 C C . TRP A 1 131 ? 24.066 -13.563 -8.711 1.00 17.25 131 TRP A C 1
ATOM 1025 O O . TRP A 1 131 ? 24.678 -14.362 -7.988 1.00 17.35 131 TRP A O 1
ATOM 1036 N N . ASN A 1 132 ? 23.321 -13.930 -9.756 1.00 17.72 132 ASN A N 1
ATOM 1037 C CA . ASN A 1 132 ? 23.066 -15.330 -10.126 1.00 19.60 132 ASN A CA 1
ATOM 1038 C C . ASN A 1 132 ? 23.618 -15.633 -11.515 1.00 20.43 132 ASN A C 1
ATOM 1039 O O . ASN A 1 132 ? 23.006 -16.394 -12.288 1.00 21.10 132 ASN A O 1
ATOM 1044 N N . ASN A 1 133 ? 24.778 -15.042 -11.815 1.00 21.60 133 ASN A N 1
ATOM 1045 C CA . ASN A 1 133 ? 25.531 -15.270 -13.057 1.00 22.61 133 ASN A CA 1
ATOM 1046 C C . ASN A 1 133 ? 24.906 -14.763 -14.361 1.00 22.10 133 ASN A C 1
ATOM 1047 O O . ASN A 1 133 ? 25.273 -15.210 -15.447 1.00 22.98 133 ASN A O 1
ATOM 1052 N N . ALA A 1 134 ? 23.979 -13.815 -14.279 1.00 20.59 134 ALA A N 1
ATOM 1053 C CA . ALA A 1 134 ? 23.432 -13.245 -15.503 1.00 19.70 134 ALA A CA 1
ATOM 1054 C C . ALA A 1 134 ? 24.536 -12.638 -16.355 1.00 19.36 134 ALA A C 1
ATOM 1055 O O . ALA A 1 134 ? 25.478 -12.030 -15.844 1.00 19.32 134 ALA A O 1
ATOM 1057 N N . SER A 1 135 ? 24.422 -12.826 -17.659 1.00 19.35 135 SER A N 1
ATOM 1058 C CA . SER A 1 135 ? 25.338 -12.215 -18.612 1.00 19.15 135 SER A CA 1
ATOM 1059 C C . SER A 1 135 ? 25.114 -10.716 -18.645 1.00 18.92 135 SER A C 1
ATOM 1060 O O . SER A 1 135 ? 24.066 -10.219 -18.196 1.00 18.16 135 SER A O 1
ATOM 1063 N N . THR A 1 136 ? 26.103 -9.993 -19.159 1.00 18.80 136 THR A N 1
ATOM 1064 C CA . THR A 1 136 ? 25.949 -8.570 -19.451 1.00 19.32 136 THR A CA 1
ATOM 1065 C C . THR A 1 136 ? 24.699 -8.332 -20.306 1.00 19.21 136 THR A C 1
ATOM 1066 O O . THR A 1 136 ? 23.893 -7.428 -20.013 1.00 19.46 136 THR A O 1
ATOM 1070 N N . ASP A 1 137 ? 24.507 -9.163 -21.339 1.00 18.70 137 ASP A N 1
ATOM 1071 C CA . ASP A 1 137 ? 23.305 -9.053 -22.162 1.00 18.50 137 ASP A CA 1
ATOM 1072 C C . ASP A 1 137 ? 22.027 -9.168 -21.358 1.00 17.14 137 ASP A C 1
ATOM 1073 O O . ASP A 1 137 ? 21.091 -8.408 -21.591 1.00 16.94 137 ASP A O 1
ATOM 1078 N N . ALA A 1 138 ? 21.978 -10.148 -20.453 1.00 16.65 138 ALA A N 1
ATOM 1079 C CA . ALA A 1 138 ? 20.780 -10.419 -19.671 1.00 16.12 138 ALA A CA 1
ATOM 1080 C C . ALA A 1 138 ? 20.482 -9.242 -18.721 1.00 15.56 138 ALA A C 1
ATOM 1081 O O . ALA A 1 138 ? 19.321 -8.887 -18.501 1.00 16.38 138 ALA A O 1
ATOM 1083 N N . ILE A 1 139 ? 21.540 -8.638 -18.183 1.00 14.33 139 ILE A N 1
ATOM 1084 C CA . ILE A 1 139 ? 21.387 -7.493 -17.253 1.00 13.76 139 ILE A CA 1
ATOM 1085 C C . ILE A 1 139 ? 20.809 -6.295 -18.012 1.00 13.62 139 ILE A C 1
ATOM 1086 O O . ILE A 1 139 ? 19.887 -5.622 -17.522 1.00 14.00 139 ILE A O 1
ATOM 1091 N N . VAL A 1 140 ? 21.367 -6.002 -19.192 1.00 14.29 140 VAL A N 1
ATOM 1092 C CA . VAL A 1 140 ? 20.868 -4.916 -20.027 1.00 14.66 140 VAL A CA 1
ATOM 1093 C C . VAL A 1 140 ? 19.403 -5.157 -20.409 1.00 14.42 140 VAL A C 1
ATOM 1094 O O . VAL A 1 140 ? 18.591 -4.222 -20.374 1.00 14.23 140 VAL A O 1
ATOM 1098 N N . GLN A 1 141 ? 19.076 -6.405 -20.765 1.00 14.86 141 GLN A N 1
ATOM 1099 C CA A GLN A 1 141 ? 17.708 -6.815 -21.082 0.50 14.95 141 GLN A CA 1
ATOM 1100 C CA B GLN A 1 141 ? 17.696 -6.726 -21.116 0.50 15.02 141 GLN A CA 1
ATOM 1101 C C . GLN A 1 141 ? 16.754 -6.562 -19.905 1.00 14.43 141 GLN A C 1
ATOM 1102 O O . GLN A 1 141 ? 15.624 -6.100 -20.081 1.00 14.73 141 GLN A O 1
ATOM 1113 N N . ALA A 1 142 ? 17.218 -6.877 -18.691 1.00 13.29 142 ALA A N 1
ATOM 1114 C CA . ALA A 1 142 ? 16.401 -6.635 -17.479 1.00 12.58 142 ALA A CA 1
ATOM 1115 C C . ALA A 1 142 ? 16.105 -5.131 -17.344 1.00 12.13 142 ALA A C 1
ATOM 1116 O O . ALA A 1 142 ? 14.980 -4.733 -17.069 1.00 11.76 142 ALA A O 1
ATOM 1118 N N . VAL A 1 143 ? 17.117 -4.282 -17.540 1.00 12.99 143 VAL A N 1
ATOM 1119 C CA . VAL A 1 143 ? 16.925 -2.836 -17.519 1.00 13.85 143 VAL A CA 1
ATOM 1120 C C . VAL A 1 143 ? 15.903 -2.384 -18.569 1.00 14.19 143 VAL A C 1
ATOM 1121 O O . VAL A 1 143 ? 15.084 -1.502 -18.293 1.00 15.47 143 VAL A O 1
ATOM 1125 N N . SER A 1 144 ? 15.935 -3.023 -19.742 1.00 14.29 144 SER A N 1
ATOM 1126 C CA . SER A 1 144 ? 14.998 -2.696 -20.833 1.00 15.38 144 SER A CA 1
ATOM 1127 C C . SER A 1 144 ? 13.514 -2.939 -20.482 1.00 15.31 144 SER A C 1
ATOM 1128 O O . SER A 1 144 ? 12.621 -2.420 -21.148 1.00 15.73 144 SER A O 1
ATOM 1131 N N . ARG A 1 145 ? 13.256 -3.719 -19.435 1.00 14.17 145 ARG A N 1
ATOM 1132 C CA . ARG A 1 145 ? 11.885 -4.001 -19.015 1.00 13.99 145 ARG A CA 1
ATOM 1133 C C . ARG A 1 145 ? 11.285 -2.928 -18.119 1.00 13.93 145 ARG A C 1
ATOM 1134 O O . ARG A 1 145 ? 10.073 -2.939 -17.853 1.00 14.92 145 ARG A O 1
ATOM 1142 N N . LEU A 1 146 ? 12.132 -2.022 -17.630 1.00 13.15 146 LEU A N 1
ATOM 1143 C CA . LEU A 1 146 ? 11.672 -1.025 -16.673 1.00 13.13 146 LEU A CA 1
ATOM 1144 C C . LEU A 1 146 ? 10.857 0.061 -17.341 1.00 13.91 146 LEU A C 1
ATOM 1145 O O . LEU A 1 146 ? 11.266 0.597 -18.371 1.00 15.52 146 LEU A O 1
ATOM 1150 N N . GLY A 1 147 ? 9.736 0.410 -16.708 1.00 13.92 147 GLY A N 1
ATOM 1151 C CA . GLY A 1 147 ? 8.972 1.591 -17.088 1.00 13.68 147 GLY A CA 1
ATOM 1152 C C . GLY A 1 147 ? 9.103 2.704 -16.059 1.00 13.21 147 GL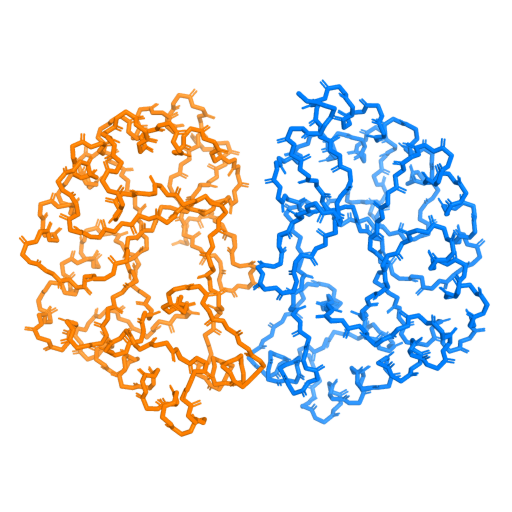Y A C 1
ATOM 1153 O O . GLY A 1 147 ? 9.754 2.537 -15.018 1.00 13.26 147 GLY A O 1
ATOM 1154 N N . ASN A 1 148 ? 8.479 3.842 -16.338 1.00 13.39 148 ASN A N 1
ATOM 1155 C CA . ASN A 1 148 ? 8.530 4.960 -15.419 1.00 12.72 148 ASN A CA 1
ATOM 1156 C C . ASN A 1 148 ? 8.111 4.519 -14.012 1.00 12.11 148 ASN A C 1
ATOM 1157 O O . ASN A 1 148 ? 7.065 3.873 -13.831 1.00 12.40 148 ASN A O 1
ATOM 1162 N N . GLY A 1 149 ? 8.940 4.861 -13.027 1.00 11.18 149 GLY A N 1
ATOM 1163 C CA . GLY A 1 149 ? 8.650 4.587 -11.616 1.00 10.06 149 GLY A CA 1
ATOM 1164 C C . GLY A 1 149 ? 9.283 3.309 -11.105 1.00 9.78 149 GLY A C 1
ATOM 1165 O O . GLY A 1 149 ? 9.398 3.132 -9.884 1.00 9.72 149 GLY A O 1
ATOM 1166 N N . GLN A 1 150 ? 9.696 2.422 -12.018 1.00 8.50 150 GLN A N 1
ATOM 1167 C CA . GLN A 1 150 ? 10.138 1.103 -11.602 1.00 9.08 150 GLN A CA 1
ATOM 1168 C C . GLN A 1 150 ? 11.584 1.007 -11.150 1.00 8.55 150 GLN A C 1
ATOM 1169 O O . GLN A 1 150 ? 12.450 1.768 -11.605 1.00 9.28 150 GLN A O 1
ATOM 1175 N N . VAL A 1 151 ? 11.813 0.013 -10.294 1.00 7.93 151 VAL A N 1
ATOM 1176 C CA . VAL A 1 151 ? 13.083 -0.163 -9.581 1.00 8.19 151 VAL A CA 1
ATOM 1177 C C . VAL A 1 151 ? 13.713 -1.506 -9.973 1.00 8.58 151 VAL A C 1
ATOM 1178 O O . VAL A 1 151 ? 13.036 -2.532 -9.984 1.00 8.78 151 VAL A O 1
ATOM 1182 N N . ILE A 1 152 ? 15.015 -1.497 -10.278 1.00 8.35 152 ILE A N 1
ATOM 1183 C CA . ILE A 1 152 ? 15.728 -2.734 -10.613 1.00 9.24 152 ILE A CA 1
ATOM 1184 C C . ILE A 1 152 ? 16.786 -3.068 -9.542 1.00 9.33 152 ILE A C 1
ATOM 1185 O O . ILE A 1 152 ? 17.521 -2.181 -9.103 1.00 8.87 152 ILE A O 1
ATOM 1190 N N . LEU A 1 153 ? 16.833 -4.343 -9.146 1.00 8.58 153 LEU A N 1
ATOM 1191 C CA . LEU A 1 153 ? 17.859 -4.874 -8.262 1.00 8.38 153 LEU A CA 1
ATOM 1192 C C . LEU A 1 153 ? 19.131 -5.239 -9.029 1.00 8.79 153 LEU A C 1
ATOM 1193 O O . LEU A 1 153 ? 19.123 -6.113 -9.919 1.00 8.85 153 LEU A O 1
ATOM 1198 N N . MET A 1 154 ? 20.238 -4.572 -8.664 1.00 8.68 154 MET A N 1
ATOM 1199 C CA . MET A 1 154 ? 21.567 -4.987 -9.121 1.00 9.91 154 MET A CA 1
ATOM 1200 C C . MET A 1 154 ? 22.469 -5.014 -7.890 1.00 9.32 154 MET A C 1
ATOM 1201 O O . MET A 1 154 ? 22.042 -4.601 -6.812 1.00 8.43 154 MET A O 1
ATOM 1206 N N . HIS A 1 155 ? 23.699 -5.477 -8.067 1.00 9.03 155 HIS A N 1
ATOM 1207 C CA . HIS A 1 155 ? 24.647 -5.553 -6.955 1.00 9.88 155 HIS A CA 1
ATOM 1208 C C . HIS A 1 155 ? 25.934 -4.808 -7.244 1.00 10.69 155 HIS A C 1
ATOM 1209 O O . HIS A 1 155 ? 26.283 -4.599 -8.404 1.00 10.79 155 HIS A O 1
ATOM 1216 N N . ASP A 1 156 ? 26.643 -4.459 -6.164 1.00 11.22 156 ASP A N 1
ATOM 1217 C CA . ASP A 1 156 ? 27.880 -3.666 -6.211 1.00 12.41 156 ASP A CA 1
ATOM 1218 C C . ASP A 1 156 ? 29.071 -4.444 -6.825 1.00 13.07 156 ASP A C 1
ATOM 1219 O O . ASP A 1 156 ? 29.938 -3.843 -7.449 1.00 14.42 156 ASP A O 1
ATOM 1224 N N . TRP A 1 157 ? 29.072 -5.769 -6.675 1.00 13.20 157 TRP A N 1
ATOM 1225 C CA . TRP A 1 157 ? 30.246 -6.613 -6.987 1.00 13.93 157 TRP A CA 1
ATOM 1226 C C . TRP A 1 157 ? 30.359 -7.300 -8.378 1.00 14.68 157 TRP A C 1
ATOM 1227 O O . TRP A 1 157 ? 31.486 -7.550 -8.828 1.00 16.12 157 TRP A O 1
ATOM 1238 N N . PRO A 1 158 ? 29.232 -7.663 -9.045 1.00 14.27 158 PRO A N 1
ATOM 1239 C CA . PRO A 1 158 ? 29.438 -8.460 -10.285 1.00 14.61 158 PRO A CA 1
ATOM 1240 C C . PRO A 1 158 ? 30.190 -7.747 -11.418 1.00 15.03 158 PRO A C 1
ATOM 1241 O O . PRO A 1 158 ? 29.907 -6.592 -11.736 1.00 15.28 158 PRO A O 1
ATOM 1245 N N . ALA A 1 159 ? 31.165 -8.428 -12.019 1.00 15.86 159 ALA A N 1
ATOM 1246 C CA . ALA A 1 159 ? 31.876 -7.863 -13.153 1.00 16.45 159 ALA A CA 1
ATOM 1247 C C . ALA A 1 159 ? 30.962 -7.532 -14.346 1.00 16.41 159 ALA A C 1
ATOM 1248 O O . ALA A 1 159 ? 31.158 -6.530 -15.038 1.00 16.87 159 ALA A O 1
ATOM 1250 N N . ASN A 1 160 ? 29.941 -8.359 -14.578 1.00 16.46 160 ASN A N 1
ATOM 1251 C CA . ASN A 1 160 ? 29.054 -8.139 -15.717 1.00 16.34 160 ASN A CA 1
ATOM 1252 C C . ASN A 1 160 ? 28.172 -6.903 -15.523 1.00 15.38 160 ASN A C 1
ATOM 1253 O O . ASN A 1 160 ? 27.756 -6.265 -16.501 1.00 15.13 160 ASN A O 1
ATOM 1258 N N . THR A 1 161 ? 27.906 -6.564 -14.257 1.00 14.97 161 THR A N 1
ATOM 1259 C CA . THR A 1 161 ? 27.202 -5.317 -13.940 1.00 14.18 161 THR A CA 1
ATOM 1260 C C . THR A 1 161 ? 28.050 -4.091 -14.302 1.00 14.12 161 THR A C 1
ATOM 1261 O O . THR A 1 161 ? 27.583 -3.179 -14.979 1.00 13.61 161 THR A O 1
ATOM 1265 N N . LEU A 1 162 ? 29.314 -4.103 -13.902 1.00 13.91 162 LEU A N 1
ATOM 1266 C CA . LEU A 1 162 ? 30.207 -3.009 -14.307 1.00 14.97 162 LEU A CA 1
ATOM 1267 C C . LEU A 1 162 ? 30.267 -2.896 -15.840 1.00 14.93 162 LEU A C 1
ATOM 1268 O O . LEU A 1 162 ? 30.192 -1.801 -16.387 1.00 14.68 162 LEU A O 1
ATOM 1273 N N . ALA A 1 163 ? 30.370 -4.041 -16.530 1.00 15.65 163 ALA A N 1
ATOM 1274 C CA . ALA A 1 163 ? 30.481 -4.039 -17.996 1.00 16.18 163 ALA A CA 1
ATOM 1275 C C . ALA A 1 163 ? 29.214 -3.513 -18.677 1.00 16.12 163 ALA A C 1
ATOM 1276 O O . ALA A 1 163 ? 29.262 -2.973 -19.790 1.00 17.12 163 ALA A O 1
ATOM 1278 N N . ALA A 1 164 ? 28.082 -3.696 -17.995 1.00 15.51 164 ALA A N 1
ATOM 1279 C CA . ALA A 1 164 ? 26.768 -3.307 -18.510 1.00 14.48 164 ALA A CA 1
ATOM 1280 C C . ALA A 1 164 ? 26.483 -1.812 -18.480 1.00 14.16 164 ALA A C 1
ATOM 1281 O O . ALA A 1 164 ? 25.581 -1.342 -19.175 1.00 13.53 164 ALA A O 1
ATOM 1283 N N . ILE A 1 165 ? 27.227 -1.057 -17.670 1.00 13.49 165 ILE A N 1
ATOM 1284 C CA . ILE A 1 165 ? 26.836 0.336 -17.405 1.00 13.92 165 ILE A CA 1
ATOM 1285 C C . ILE A 1 165 ? 26.624 1.197 -18.682 1.00 13.63 165 ILE A C 1
ATOM 1286 O O . ILE A 1 165 ? 25.585 1.832 -18.814 1.00 13.60 165 ILE A O 1
ATOM 1291 N N . PRO A 1 166 ? 27.599 1.220 -19.625 1.00 14.44 166 PRO A N 1
ATOM 1292 C CA . PRO A 1 166 ? 27.309 2.034 -20.821 1.00 14.56 166 PRO A CA 1
ATOM 1293 C C . PRO A 1 166 ? 26.031 1.628 -21.580 1.00 14.81 166 PRO A C 1
ATOM 1294 O O . PRO A 1 166 ? 25.246 2.501 -21.954 1.00 15.30 166 PRO A O 1
ATOM 1298 N N . ARG A 1 167 ? 25.807 0.330 -21.776 1.00 15.48 167 ARG A N 1
ATOM 1299 C CA . ARG A 1 167 ? 24.587 -0.142 -22.438 1.00 15.57 167 ARG A CA 1
ATOM 1300 C C . ARG A 1 167 ? 23.316 0.103 -21.631 1.00 15.19 167 ARG A C 1
ATOM 1301 O O . ARG A 1 167 ? 22.236 0.290 -22.207 1.00 16.16 167 ARG A O 1
ATOM 1309 N N . ILE A 1 168 ? 23.430 0.123 -20.314 1.00 14.18 168 ILE A N 1
ATOM 1310 C CA . ILE A 1 168 ? 22.288 0.556 -19.477 1.00 13.50 168 ILE A CA 1
ATOM 1311 C C . ILE A 1 168 ? 21.917 2.021 -19.775 1.00 13.27 168 ILE A C 1
ATOM 1312 O O . ILE A 1 168 ? 20.741 2.360 -20.006 1.00 14.56 168 ILE A O 1
ATOM 1317 N N . ALA A 1 169 ? 22.920 2.898 -19.794 1.00 14.41 169 ALA A N 1
ATOM 1318 C CA . ALA A 1 169 ? 22.702 4.313 -20.101 1.00 14.90 169 ALA A CA 1
ATOM 1319 C C . ALA A 1 169 ? 22.069 4.435 -21.495 1.00 15.24 169 ALA A C 1
ATOM 1320 O O . ALA A 1 169 ? 21.119 5.195 -21.680 1.00 16.13 169 ALA A O 1
ATOM 1322 N N . GLN A 1 170 ? 22.584 3.661 -22.458 1.00 15.36 170 GLN A N 1
ATOM 1323 C CA . GLN A 1 170 ? 22.047 3.665 -23.831 1.00 16.04 170 GLN A CA 1
ATOM 1324 C C . GLN A 1 170 ? 20.609 3.215 -23.917 1.00 16.34 170 GLN A C 1
ATOM 1325 O O . GLN A 1 170 ? 19.784 3.836 -24.610 1.00 16.56 170 GLN A O 1
ATOM 1331 N N . THR A 1 171 ? 20.309 2.132 -23.196 1.00 16.00 171 THR A N 1
ATOM 1332 C CA . THR A 1 171 ? 18.956 1.595 -23.139 1.00 16.62 171 THR A CA 1
ATOM 1333 C C . THR A 1 171 ? 17.975 2.636 -22.596 1.00 16.69 171 THR A C 1
ATOM 1334 O O . THR A 1 171 ? 16.908 2.855 -23.180 1.00 17.50 171 THR A O 1
ATOM 1338 N N . LEU A 1 172 ? 18.326 3.271 -21.477 1.00 16.37 172 LEU A N 1
ATOM 1339 C CA . LEU A 1 172 ? 17.448 4.269 -20.882 1.00 16.59 172 LEU A CA 1
ATOM 1340 C C . LEU A 1 172 ? 17.260 5.461 -21.821 1.00 17.81 172 LEU A C 1
ATOM 1341 O O . LEU A 1 172 ? 16.130 5.900 -22.044 1.00 17.46 172 LEU A O 1
ATOM 1346 N N . ALA A 1 173 ? 18.365 5.958 -22.375 1.00 18.52 173 ALA A N 1
ATOM 1347 C CA . ALA A 1 173 ? 18.329 7.112 -23.279 1.00 20.31 173 ALA A CA 1
ATOM 1348 C C . ALA A 1 173 ? 17.457 6.808 -24.490 1.00 21.25 173 ALA A C 1
ATOM 1349 O O . ALA A 1 173 ? 16.630 7.629 -24.871 1.00 22.50 173 ALA A O 1
ATOM 1351 N N . GLY A 1 174 ? 17.611 5.617 -25.062 1.00 22.47 174 GLY A N 1
ATOM 1352 C CA . GLY A 1 174 ? 16.769 5.187 -26.194 1.00 23.95 174 GLY A CA 1
ATOM 1353 C C . GLY A 1 174 ? 15.272 5.244 -25.922 1.00 24.60 174 GLY A C 1
ATOM 1354 O O . GLY A 1 174 ? 14.456 5.442 -26.856 1.00 26.19 174 GLY A O 1
ATOM 1355 N N . LYS A 1 175 ? 14.904 5.104 -24.650 1.00 23.74 175 LYS A N 1
ATOM 1356 C CA . LYS A 1 175 ? 13.516 5.022 -24.226 1.00 23.50 175 LYS A CA 1
ATOM 1357 C C . LYS A 1 175 ? 13.008 6.333 -23.667 1.00 21.92 175 LYS A C 1
ATOM 1358 O O . LYS A 1 175 ? 11.861 6.409 -23.237 1.00 23.21 175 LYS A O 1
ATOM 1364 N N . GLY A 1 176 ? 13.858 7.358 -23.658 1.00 20.23 176 GLY A N 1
ATOM 1365 C CA . GLY A 1 176 ? 13.535 8.630 -22.999 1.00 19.14 176 GLY A CA 1
ATOM 1366 C C . GLY A 1 176 ? 13.362 8.518 -21.485 1.00 17.79 176 GLY A C 1
ATOM 1367 O O . GLY A 1 176 ? 12.575 9.249 -20.879 1.00 17.99 176 GLY A O 1
ATOM 1368 N N . LEU A 1 177 ? 14.084 7.587 -20.863 1.00 16.87 177 LEU A N 1
ATOM 1369 C CA . LEU A 1 177 ? 14.020 7.433 -19.419 1.00 16.39 177 LEU A CA 1
ATOM 1370 C C . LEU A 1 177 ? 15.324 7.864 -18.805 1.00 16.78 177 LEU A C 1
ATOM 1371 O O . LEU A 1 177 ? 16.393 7.751 -19.432 1.00 18.12 177 LEU A O 1
ATOM 1376 N N . CYS A 1 178 ? 15.232 8.365 -17.583 1.00 15.85 178 CYS A N 1
ATOM 1377 C CA A CYS A 1 178 ? 16.437 8.761 -16.872 0.80 16.02 178 CYS A CA 1
ATOM 1378 C CA B CYS A 1 178 ? 16.396 8.846 -16.842 0.20 15.61 178 CYS A CA 1
ATOM 1379 C C . CYS A 1 178 ? 16.554 8.083 -15.531 1.00 15.39 178 CYS A C 1
ATOM 1380 O O . CYS A 1 178 ? 15.590 7.534 -15.015 1.00 15.27 178 CYS A O 1
ATOM 1385 N N . SER A 1 179 ? 17.763 8.081 -14.983 1.00 14.69 179 SER A N 1
ATOM 1386 C CA . SER A 1 179 ? 17.960 7.467 -13.667 1.00 13.98 179 SER A CA 1
ATOM 1387 C C . SER A 1 179 ? 17.433 8.438 -12.614 1.00 14.29 179 SER A C 1
ATOM 1388 O O . SER A 1 179 ? 17.715 9.650 -12.661 1.00 17.06 179 SER A O 1
ATOM 1391 N N . GLY A 1 180 ? 16.617 7.934 -11.686 1.00 12.56 180 GLY A N 1
ATOM 1392 C CA . GLY A 1 180 ? 16.002 8.791 -10.700 1.00 12.70 180 GLY A CA 1
ATOM 1393 C C . GLY A 1 180 ? 16.269 8.335 -9.273 1.00 11.71 180 GLY A C 1
ATOM 1394 O O . GLY A 1 180 ? 16.992 7.373 -9.036 1.00 11.58 180 GLY A O 1
ATOM 1395 N N . MET A 1 181 ? 15.720 9.094 -8.335 1.00 11.77 181 MET A N 1
ATOM 1396 C CA A MET A 1 181 ? 15.838 8.706 -6.943 0.50 11.63 181 MET A CA 1
ATOM 1397 C CA B MET A 1 181 ? 15.767 8.855 -6.916 0.50 12.35 181 MET A CA 1
ATOM 1398 C C . MET A 1 181 ? 14.566 7.977 -6.554 1.00 11.40 181 MET A C 1
ATOM 1399 O O . MET A 1 181 ? 13.584 7.966 -7.298 1.00 12.43 181 MET A O 1
ATOM 1408 N N . ILE A 1 182 ? 14.616 7.315 -5.416 1.00 9.37 182 ILE A N 1
ATOM 1409 C CA . ILE A 1 182 ? 13.458 6.566 -4.933 1.00 9.14 182 ILE A CA 1
ATOM 1410 C C . ILE A 1 182 ? 12.738 7.349 -3.844 1.00 9.13 182 ILE A C 1
ATOM 1411 O O . ILE A 1 182 ? 13.339 7.745 -2.826 1.00 9.51 182 ILE A O 1
ATOM 1416 N N . SER A 1 183 ? 11.452 7.609 -4.091 1.00 9.02 183 SER A N 1
ATOM 1417 C CA . SER A 1 183 ? 10.638 8.375 -3.162 1.00 9.50 183 SER A CA 1
ATOM 1418 C C . SER A 1 183 ? 10.446 7.647 -1.824 1.00 9.54 183 SER A C 1
ATOM 1419 O O . SER A 1 183 ? 9.963 6.511 -1.815 1.00 9.21 183 SER A O 1
ATOM 1422 N N . PRO A 1 184 ? 10.776 8.297 -0.691 1.00 10.36 184 PRO A N 1
ATOM 1423 C CA . PRO A 1 184 ? 10.407 7.663 0.586 1.00 10.24 184 PRO A CA 1
ATOM 1424 C C . PRO A 1 184 ? 8.899 7.554 0.823 1.00 10.05 184 PRO A C 1
ATOM 1425 O O . PRO A 1 184 ? 8.476 6.738 1.636 1.00 10.04 184 PRO A O 1
ATOM 1429 N N . GLN A 1 185 ? 8.096 8.352 0.107 1.00 9.72 185 GLN A N 1
ATOM 1430 C CA A GLN A 1 185 ? 6.656 8.313 0.284 0.50 10.93 185 GLN A CA 1
ATOM 1431 C CA B GLN A 1 185 ? 6.644 8.305 0.282 0.50 10.50 185 GLN A CA 1
ATOM 1432 C C . GLN A 1 185 ? 6.083 7.077 -0.414 1.00 10.92 185 GLN A C 1
ATOM 1433 O O . GLN A 1 185 ? 5.319 6.293 0.181 1.00 11.30 185 GLN A O 1
ATOM 1444 N N . THR A 1 186 ? 6.472 6.897 -1.671 1.00 11.14 186 THR A N 1
ATOM 1445 C CA . THR A 1 186 ? 5.860 5.868 -2.523 1.00 12.75 186 THR A CA 1
ATOM 1446 C C . THR A 1 186 ? 6.721 4.658 -2.835 1.00 12.60 186 THR A C 1
ATOM 1447 O O . THR A 1 186 ? 6.190 3.639 -3.319 1.00 13.04 186 THR A O 1
ATOM 1451 N N . GLY A 1 187 ? 8.040 4.756 -2.621 1.00 11.71 187 GLY A N 1
ATOM 1452 C CA . GLY A 1 187 ? 8.969 3.693 -3.004 1.00 11.73 187 GLY A CA 1
ATOM 1453 C C . GLY A 1 187 ? 9.165 3.539 -4.510 1.00 12.02 187 GLY A C 1
ATOM 1454 O O . GLY A 1 187 ? 9.723 2.532 -4.966 1.00 14.20 187 GLY A O 1
ATOM 1455 N N . ARG A 1 188 ? 8.714 4.521 -5.283 1.00 11.17 188 ARG A N 1
ATOM 1456 C CA A ARG A 1 188 ? 8.999 4.410 -6.695 0.33 10.91 188 ARG A CA 1
ATOM 1457 C CA B ARG A 1 188 ? 8.790 4.576 -6.768 0.33 9.86 188 ARG A CA 1
ATOM 1458 C CA C ARG A 1 188 ? 8.898 4.470 -6.721 0.33 10.11 188 ARG A CA 1
ATOM 1459 C C . ARG A 1 188 ? 9.909 5.521 -7.162 1.00 10.05 188 ARG A C 1
ATOM 1460 O O . ARG A 1 188 ? 10.172 6.482 -6.427 1.00 10.27 188 ARG A O 1
ATOM 1482 N N . ALA A 1 189 ? 10.478 5.307 -8.340 1.00 9.43 189 ALA A N 1
ATOM 1483 C CA . ALA A 1 189 ? 11.503 6.201 -8.877 1.00 9.02 189 ALA A CA 1
ATOM 1484 C C . ALA A 1 189 ? 10.867 7.509 -9.332 1.00 10.42 189 ALA A C 1
ATOM 1485 O O . ALA A 1 189 ? 9.809 7.511 -9.985 1.00 11.04 189 ALA A O 1
ATOM 1487 N N . VAL A 1 190 ? 11.513 8.619 -8.968 1.00 11.07 190 VAL A N 1
ATOM 1488 C CA . VAL A 1 190 ? 11.012 9.967 -9.278 1.00 12.03 190 VAL A CA 1
ATOM 1489 C C . VAL A 1 190 ? 12.188 10.858 -9.677 1.00 12.49 190 VAL A C 1
ATOM 1490 O O . VAL A 1 190 ? 13.342 10.457 -9.517 1.00 11.98 190 VAL A O 1
ATOM 1494 N N . ALA A 1 191 ? 11.893 12.047 -10.208 1.00 13.78 191 ALA A N 1
ATOM 1495 C CA . ALA A 1 191 ? 12.931 13.018 -10.545 1.00 15.32 191 ALA A CA 1
ATOM 1496 C C . ALA A 1 191 ? 13.807 13.286 -9.321 1.00 16.30 191 ALA A C 1
ATOM 1497 O O . ALA A 1 191 ? 13.291 13.480 -8.216 1.00 17.30 191 ALA A O 1
ATOM 1499 N N . PRO A 1 192 ? 15.132 13.286 -9.493 1.00 17.42 192 PRO A N 1
ATOM 1500 C CA . PRO A 1 192 ? 15.988 13.704 -8.364 1.00 18.67 192 PRO A CA 1
ATOM 1501 C C . PRO A 1 192 ? 15.687 15.109 -7.826 1.00 20.36 192 PRO A C 1
ATOM 1502 O O . PRO A 1 192 ? 15.217 15.967 -8.601 1.00 21.91 192 PRO A O 1
ATOM 1506 N N . ALA B 1 2 ? -2.052 -16.723 -20.754 1.00 30.73 2 ALA B N 1
ATOM 1507 C CA . ALA B 1 2 ? -2.661 -15.614 -21.549 1.00 30.03 2 ALA B CA 1
ATOM 1508 C C . ALA B 1 2 ? -2.206 -14.235 -21.061 1.00 29.15 2 ALA B C 1
ATOM 1509 O O . ALA B 1 2 ? -2.604 -13.211 -21.623 1.00 30.10 2 ALA B O 1
ATOM 1511 N N . CYS B 1 3 ? -1.370 -14.196 -20.025 1.00 27.49 3 CYS B N 1
ATOM 1512 C CA A CYS B 1 3 ? -0.984 -12.930 -19.382 0.80 26.51 3 CYS B CA 1
ATOM 1513 C CA B CYS B 1 3 ? -0.974 -12.910 -19.487 0.20 26.48 3 CYS B CA 1
ATOM 1514 C C . CYS B 1 3 ? 0.524 -12.691 -19.447 1.00 25.49 3 CYS B C 1
ATOM 1515 O O . CYS B 1 3 ? 1.269 -13.419 -18.801 1.00 26.07 3 CYS B O 1
ATOM 1520 N N . ASN B 1 4 ? 0.944 -11.667 -20.186 1.00 23.69 4 ASN B N 1
ATOM 1521 C CA . ASN B 1 4 ? 2.339 -11.231 -20.232 1.00 22.76 4 ASN B CA 1
ATOM 1522 C C . ASN B 1 4 ? 2.732 -10.480 -18.945 1.00 20.73 4 ASN B C 1
ATOM 1523 O O . ASN B 1 4 ? 3.914 -10.316 -18.627 1.00 21.31 4 ASN B O 1
ATOM 1528 N N . GLY B 1 5 ? 1.734 -10.012 -18.204 1.00 18.00 5 GLY B N 1
ATOM 1529 C CA . GLY B 1 5 ? 2.024 -9.212 -17.016 1.00 15.33 5 GLY B CA 1
ATOM 1530 C C . GLY B 1 5 ? 0.705 -8.835 -16.362 1.00 14.30 5 GLY B C 1
ATOM 1531 O O . GLY B 1 5 ? -0.367 -9.107 -16.927 1.00 14.56 5 GLY B O 1
ATOM 1532 N N . TYR B 1 6 ? 0.787 -8.183 -15.205 1.00 12.62 6 TYR B N 1
ATOM 1533 C CA . TYR B 1 6 ? -0.401 -7.851 -14.411 1.00 11.87 6 TYR B CA 1
ATOM 1534 C C . TYR B 1 6 ? -0.384 -6.404 -13.994 1.00 10.99 6 TYR B C 1
ATOM 1535 O O . TYR B 1 6 ? 0.668 -5.847 -13.690 1.00 11.26 6 TYR B O 1
ATOM 1544 N N . VAL B 1 7 ? -1.565 -5.802 -13.950 1.00 10.31 7 VAL B N 1
ATOM 1545 C CA . VAL B 1 7 ? -1.693 -4.448 -13.401 1.00 10.01 7 VAL B CA 1
ATOM 1546 C C . VAL B 1 7 ? -2.644 -4.483 -12.207 1.00 9.52 7 VAL B C 1
ATOM 1547 O O . VAL B 1 7 ? -3.429 -5.416 -12.061 1.00 10.61 7 VAL B O 1
ATOM 1551 N N . GLY B 1 8 ? -2.577 -3.454 -11.372 1.00 9.07 8 GLY B N 1
ATOM 1552 C CA . GLY B 1 8 ? -3.413 -3.359 -10.177 1.00 8.64 8 GLY B CA 1
ATOM 1553 C C . GLY B 1 8 ? -4.500 -2.325 -10.346 1.00 8.79 8 GLY B C 1
ATOM 1554 O O . GLY B 1 8 ? -4.287 -1.139 -10.100 1.00 9.20 8 GLY B O 1
ATOM 1555 N N . LEU B 1 9 ? -5.680 -2.787 -10.771 1.00 8.24 9 LEU B N 1
ATOM 1556 C CA . LEU B 1 9 ? -6.857 -1.919 -10.797 1.00 8.29 9 LEU B CA 1
ATOM 1557 C C . LEU B 1 9 ? -7.351 -1.751 -9.366 1.00 8.05 9 LEU B C 1
ATOM 1558 O O . LEU B 1 9 ? -7.512 -2.747 -8.644 1.00 9.32 9 LEU B O 1
ATOM 1563 N N . THR B 1 10 ? -7.578 -0.507 -8.943 1.00 8.03 10 THR B N 1
ATOM 1564 C CA . THR B 1 10 ? -8.056 -0.259 -7.588 1.00 7.63 10 THR B CA 1
ATOM 1565 C C . THR B 1 10 ? -9.145 0.786 -7.586 1.00 8.45 10 THR B C 1
ATOM 1566 O O . THR B 1 10 ? -9.134 1.704 -8.413 1.00 8.60 10 THR B O 1
ATOM 1570 N N . PHE B 1 11 ? -10.083 0.639 -6.656 1.00 7.66 11 PHE B N 1
ATOM 1571 C CA . PHE B 1 11 ? -11.193 1.599 -6.541 1.00 8.66 11 PHE B CA 1
ATOM 1572 C C . PHE B 1 11 ? -11.380 1.998 -5.098 1.00 8.85 11 PHE B C 1
ATOM 1573 O O . PHE B 1 11 ? -11.713 1.155 -4.236 1.00 9.48 11 PHE B O 1
ATOM 1581 N N . ASP B 1 12 ? -11.175 3.290 -4.832 1.00 9.29 12 ASP B N 1
ATOM 1582 C CA . ASP B 1 12 ? -11.314 3.842 -3.488 1.00 9.59 12 ASP B CA 1
ATOM 1583 C C . ASP B 1 12 ? -12.729 4.298 -3.161 1.00 9.87 12 ASP B C 1
ATOM 1584 O O . ASP B 1 12 ? -13.464 4.741 -4.058 1.00 9.49 12 ASP B O 1
ATOM 1589 N N . ASP B 1 13 ? -13.031 4.249 -1.856 1.00 9.06 13 ASP B N 1
ATOM 1590 C CA . ASP B 1 13 ? -14.131 5.022 -1.204 1.00 10.21 13 ASP B CA 1
ATOM 1591 C C . ASP B 1 13 ? -15.535 4.410 -1.208 1.00 12.04 13 ASP B C 1
ATOM 1592 O O . ASP B 1 13 ? -16.536 5.101 -0.920 1.00 14.24 13 ASP B O 1
ATOM 1597 N N . GLY B 1 14 ? -15.611 3.152 -1.581 1.00 11.17 14 GLY B N 1
ATOM 1598 C CA . GLY B 1 14 ? -16.877 2.444 -1.479 1.00 10.77 14 GLY B CA 1
ATOM 1599 C C . GLY B 1 14 ? -17.024 1.759 -0.146 1.00 9.73 14 GLY B C 1
ATOM 1600 O O . GLY B 1 14 ? -16.200 1.936 0.781 1.00 8.55 14 GLY B O 1
ATOM 1601 N N . PRO B 1 15 ? -18.056 0.917 -0.039 1.00 9.88 15 PRO B N 1
ATOM 1602 C CA . PRO B 1 15 ? -19.084 0.761 -1.085 1.00 10.41 15 PRO B CA 1
ATOM 1603 C C . PRO B 1 15 ? -20.221 1.767 -0.937 1.00 11.16 15 PRO B C 1
ATOM 1604 O O . PRO B 1 15 ? -20.201 2.553 -0.008 1.00 13.00 15 PRO B O 1
ATOM 1608 N N . SER B 1 16 ? -21.143 1.824 -1.882 1.00 12.01 16 SER B N 1
ATOM 1609 C CA . SER B 1 16 ? -21.907 3.017 -2.292 1.00 12.21 16 SER B CA 1
ATOM 1610 C C . SER B 1 16 ? -23.034 2.511 -3.177 1.00 12.23 16 SER B C 1
ATOM 1611 O O . SER B 1 16 ? -23.018 1.357 -3.638 1.00 11.95 16 SER B O 1
ATOM 1614 N N . GLY B 1 17 ? -23.994 3.391 -3.456 1.00 12.96 17 GLY B N 1
ATOM 1615 C CA . GLY B 1 17 ? -25.007 3.067 -4.466 1.00 13.32 17 GLY B CA 1
ATOM 1616 C C . GLY B 1 17 ? -24.499 2.819 -5.895 1.00 14.58 17 GLY B C 1
ATOM 1617 O O . GLY B 1 17 ? -25.274 2.390 -6.751 1.00 15.54 17 GLY B O 1
ATOM 1618 N N . SER B 1 18 ? -23.212 3.089 -6.156 1.00 14.07 18 SER B N 1
ATOM 1619 C CA A SER B 1 18 ? -22.680 2.841 -7.495 0.50 13.64 18 SER B CA 1
ATOM 1620 C CA B SER B 1 18 ? -22.580 2.908 -7.465 0.50 13.90 18 SER B CA 1
ATOM 1621 C C . SER B 1 18 ? -21.868 1.556 -7.564 1.00 13.10 18 SER B C 1
ATOM 1622 O O . SER B 1 18 ? -21.461 1.133 -8.657 1.00 13.51 18 SER B O 1
ATOM 1627 N N . THR B 1 19 ? -21.675 0.911 -6.410 1.00 11.59 19 THR B N 1
ATOM 1628 C CA . THR B 1 19 ? -20.792 -0.256 -6.351 1.00 11.40 19 THR B CA 1
ATOM 1629 C C . THR B 1 19 ? -21.280 -1.417 -7.201 1.00 11.61 19 THR B C 1
ATOM 1630 O O . THR B 1 19 ? -20.506 -1.985 -7.989 1.00 10.71 19 THR B O 1
ATOM 1634 N N . GLN B 1 20 ? -22.558 -1.776 -7.063 1.00 12.93 20 GLN B N 1
ATOM 1635 C CA . GLN B 1 20 ? -22.997 -2.993 -7.763 1.00 14.43 20 GLN B CA 1
ATOM 1636 C C . GLN B 1 20 ? -22.885 -2.838 -9.304 1.00 14.66 20 GLN B C 1
ATOM 1637 O O . GLN B 1 20 ? -22.470 -3.773 -10.003 1.00 15.02 20 GLN B O 1
ATOM 1643 N N . SER B 1 21 ? -23.196 -1.649 -9.827 1.00 14.55 21 SER B N 1
ATOM 1644 C CA . SER B 1 21 ? -23.051 -1.398 -11.260 1.00 15.33 21 SER B CA 1
ATOM 1645 C C . SER B 1 21 ? -21.603 -1.575 -11.696 1.00 14.20 21 SER B C 1
ATOM 1646 O O . SER B 1 21 ? -21.328 -2.196 -12.721 1.00 14.58 21 SER B O 1
ATOM 1649 N N . LEU B 1 22 ? -20.683 -1.056 -10.882 1.00 13.24 22 LEU B N 1
ATOM 1650 C CA . LEU B 1 22 ? -19.254 -1.172 -11.149 1.00 12.11 22 LEU B CA 1
ATOM 1651 C C . LEU B 1 22 ? -18.807 -2.636 -11.118 1.00 12.14 22 LEU B C 1
ATOM 1652 O O . LEU B 1 22 ? -18.094 -3.096 -12.019 1.00 12.92 22 LEU B O 1
ATOM 1657 N N . LEU B 1 23 ? -19.250 -3.371 -10.099 1.00 11.32 23 LEU B N 1
ATOM 1658 C CA . LEU B 1 23 ? -18.904 -4.787 -9.995 1.00 11.66 23 LEU B CA 1
ATOM 1659 C C . LEU B 1 23 ? -19.404 -5.563 -11.217 1.00 12.85 23 LEU B C 1
ATOM 1660 O O . LEU B 1 23 ? -18.654 -6.368 -11.797 1.00 12.78 23 LEU B O 1
ATOM 1665 N N . ASN B 1 24 ? -20.65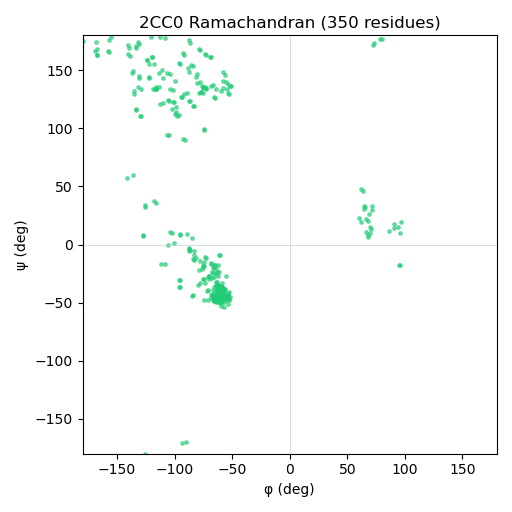0 -5.310 -11.614 1.00 13.75 24 ASN B N 1
ATOM 1666 C CA . ASN B 1 24 ? -21.196 -6.003 -12.797 1.00 15.20 24 ASN B CA 1
ATOM 1667 C C . ASN B 1 24 ? -20.361 -5.715 -14.040 1.00 15.16 24 ASN B C 1
ATOM 1668 O O . ASN B 1 24 ? -20.077 -6.637 -14.816 1.00 16.58 24 ASN B O 1
ATOM 1673 N N . ALA B 1 25 ? -19.959 -4.450 -14.217 1.00 14.65 25 ALA B N 1
ATOM 1674 C CA . ALA B 1 25 ? -19.171 -4.061 -15.395 1.00 14.66 25 ALA B CA 1
ATOM 1675 C C . ALA B 1 25 ? -17.806 -4.761 -15.372 1.00 14.22 25 ALA B C 1
ATOM 1676 O O . ALA B 1 25 ? -17.324 -5.285 -16.384 1.00 14.60 25 ALA B O 1
ATOM 1678 N N . LEU B 1 26 ? -17.178 -4.775 -14.202 1.00 13.38 26 LEU B N 1
ATOM 1679 C CA . LEU B 1 26 ? -15.870 -5.434 -14.079 1.00 13.10 26 LEU B CA 1
ATOM 1680 C C . LEU B 1 26 ? -15.976 -6.919 -14.436 1.00 14.11 26 LEU B C 1
ATOM 1681 O O . LEU B 1 26 ? -15.227 -7.393 -15.282 1.00 14.76 26 LEU B O 1
ATOM 1686 N N . ARG B 1 27 ? -16.914 -7.625 -13.798 1.00 15.27 27 ARG B N 1
ATOM 1687 C CA A ARG B 1 27 ? -17.022 -9.061 -14.060 0.50 15.79 27 ARG B CA 1
ATOM 1688 C CA B ARG B 1 27 ? -17.174 -9.053 -14.021 0.50 16.46 27 ARG B CA 1
ATOM 1689 C C . ARG B 1 27 ? -17.414 -9.344 -15.515 1.00 16.61 27 ARG B C 1
ATOM 1690 O O . ARG B 1 27 ? -16.845 -10.279 -16.113 1.00 17.53 27 ARG B O 1
ATOM 1705 N N . GLN B 1 28 ? -18.271 -8.525 -16.127 1.00 17.13 28 GLN B N 1
ATOM 1706 C CA . GLN B 1 28 ? -18.684 -8.765 -17.521 1.00 19.14 28 GLN B CA 1
ATOM 1707 C C . GLN B 1 28 ? -17.527 -8.561 -18.507 1.00 18.65 28 GLN B C 1
ATOM 1708 O O . GLN B 1 28 ? -17.518 -9.130 -19.604 1.00 19.82 28 GLN B O 1
ATOM 1714 N N . ASN B 1 29 ? -16.537 -7.768 -18.093 1.00 17.72 29 ASN B N 1
ATOM 1715 C CA . ASN B 1 29 ? -15.380 -7.476 -18.923 1.00 17.79 29 ASN B CA 1
ATOM 1716 C C . ASN B 1 29 ? -14.139 -8.236 -18.482 1.00 16.76 29 ASN B C 1
ATOM 1717 O O . ASN B 1 29 ? -13.033 -7.974 -18.965 1.00 17.12 29 ASN B O 1
ATOM 1722 N N . GLY B 1 30 ? -14.348 -9.185 -17.581 1.00 15.93 30 GLY B N 1
ATOM 1723 C CA . GLY B 1 30 ? -13.318 -10.132 -17.196 1.00 16.49 30 GLY B CA 1
ATOM 1724 C C . GLY B 1 30 ? -12.217 -9.514 -16.361 1.00 16.03 30 GLY B C 1
ATOM 1725 O O . GLY B 1 30 ? -11.058 -9.931 -16.458 1.00 17.29 30 GLY B O 1
ATOM 1726 N N . LEU B 1 31 ? -12.589 -8.531 -15.538 1.00 14.77 31 LEU B N 1
ATOM 1727 C CA . LEU B 1 31 ? -11.606 -7.805 -14.715 1.00 13.66 31 LEU B CA 1
ATOM 1728 C C . LEU B 1 31 ? -11.798 -8.054 -13.230 1.00 13.20 31 LEU B C 1
ATOM 1729 O O . LEU B 1 31 ? -12.927 -8.230 -12.764 1.00 13.56 31 LEU B O 1
ATOM 1734 N N . ARG B 1 32 ? -10.680 -8.051 -12.495 1.00 12.00 32 ARG B N 1
ATOM 1735 C CA . ARG B 1 32 ? -10.670 -8.112 -11.029 1.00 11.16 32 ARG B CA 1
ATOM 1736 C C . ARG B 1 32 ? -9.931 -6.904 -10.510 1.00 10.65 32 ARG B C 1
ATOM 1737 O O . ARG B 1 32 ? -9.144 -6.296 -11.226 1.00 10.13 32 ARG B O 1
ATOM 1745 N N . ALA B 1 33 ? -10.241 -6.513 -9.282 1.00 9.50 33 ALA B N 1
ATOM 1746 C CA . ALA B 1 33 ? -9.701 -5.260 -8.739 1.00 9.03 33 ALA B CA 1
ATOM 1747 C C . ALA B 1 33 ? -9.711 -5.295 -7.222 1.00 8.37 33 ALA B C 1
ATOM 1748 O O . ALA B 1 33 ? -10.364 -6.160 -6.597 1.00 8.42 33 ALA B O 1
ATOM 1750 N N . THR B 1 34 ? -8.982 -4.348 -6.628 1.00 7.53 34 THR B N 1
ATOM 1751 C CA . THR B 1 34 ? -8.943 -4.194 -5.193 1.00 7.05 34 THR B CA 1
ATOM 1752 C C . THR B 1 34 ? -9.757 -2.976 -4.805 1.00 7.63 34 THR B C 1
ATOM 1753 O O . THR B 1 34 ? -9.527 -1.873 -5.330 1.00 8.12 34 THR B O 1
ATOM 1757 N N . MET B 1 35 ? -10.728 -3.204 -3.929 1.00 7.15 35 MET B N 1
ATOM 1758 C CA . MET B 1 35 ? -11.651 -2.128 -3.483 1.00 7.37 35 MET B CA 1
ATOM 1759 C C . MET B 1 35 ? -11.146 -1.624 -2.122 1.00 7.21 35 MET B C 1
ATOM 1760 O O . MET B 1 35 ? -11.177 -2.379 -1.131 1.00 7.03 35 MET B O 1
ATOM 1765 N N . PHE B 1 36 ? -10.687 -0.363 -2.062 1.00 6.98 36 PHE B N 1
ATOM 1766 C CA . PHE B 1 36 ? -10.182 0.217 -0.806 1.00 5.99 36 PHE B CA 1
ATOM 1767 C C . PHE B 1 36 ? -11.378 0.915 -0.145 1.00 6.59 36 PHE B C 1
ATOM 1768 O O . PHE B 1 36 ? -11.671 2.080 -0.441 1.00 7.34 36 PHE B O 1
ATOM 1776 N N . ASN B 1 37 ? -12.081 0.157 0.692 1.00 5.79 37 ASN B N 1
ATOM 1777 C CA . ASN B 1 37 ? -13.332 0.623 1.335 1.00 7.00 37 ASN B CA 1
ATOM 1778 C C . ASN B 1 37 ? -13.052 1.492 2.566 1.00 7.62 37 ASN B C 1
ATOM 1779 O O . ASN B 1 37 ? -12.092 1.249 3.318 1.00 7.70 37 ASN B O 1
ATOM 1784 N N . GLN B 1 38 ? -13.885 2.523 2.788 1.00 7.42 38 GLN B N 1
ATOM 1785 C CA . GLN B 1 38 ? -13.862 3.194 4.100 1.00 7.69 38 GLN B CA 1
ATOM 1786 C C . GLN B 1 38 ? -14.623 2.335 5.091 1.00 8.11 38 GLN B C 1
ATOM 1787 O O . GLN B 1 38 ? -15.690 1.773 4.746 1.00 9.38 38 GLN B O 1
ATOM 1793 N N . GLY B 1 39 ? -14.090 2.239 6.310 1.00 8.69 39 GLY B N 1
ATOM 1794 C CA . GLY B 1 39 ? -14.769 1.464 7.377 1.00 8.82 39 GLY B CA 1
ATOM 1795 C C . GLY B 1 39 ? -16.227 1.909 7.582 1.00 9.35 39 GLY B C 1
ATOM 1796 O O . GLY B 1 39 ? -17.107 1.075 7.749 1.00 10.31 39 GLY B O 1
ATOM 1797 N N . GLN B 1 40 ? -16.492 3.216 7.581 1.00 9.33 40 GLN B N 1
ATOM 1798 C CA . GLN B 1 40 ? -17.881 3.659 7.847 1.00 8.91 40 GLN B CA 1
ATOM 1799 C C . GLN B 1 40 ? -18.851 3.134 6.778 1.00 9.42 40 GLN B C 1
ATOM 1800 O O . GLN B 1 40 ? -20.008 2.842 7.078 1.00 10.49 40 GLN B O 1
ATOM 1806 N N . TYR B 1 41 ? -18.394 3.036 5.532 1.00 8.81 41 TYR B N 1
ATOM 1807 C CA . TYR B 1 41 ? -19.268 2.566 4.449 1.00 10.13 41 TYR B CA 1
ATOM 1808 C C . TYR B 1 41 ? -19.389 1.044 4.452 1.00 10.72 41 TYR B C 1
ATOM 1809 O O . TYR B 1 41 ? -20.449 0.492 4.091 1.00 10.91 41 TYR B O 1
ATOM 1818 N N . ALA B 1 42 ? -18.300 0.358 4.815 1.00 10.58 42 ALA B N 1
ATOM 1819 C CA . ALA B 1 42 ? -18.383 -1.081 5.041 1.00 11.96 42 ALA B CA 1
ATOM 1820 C C . ALA B 1 42 ? -19.379 -1.426 6.151 1.00 12.56 42 ALA B C 1
ATOM 1821 O O . ALA B 1 42 ? -20.214 -2.321 5.958 1.00 13.86 42 ALA B O 1
ATOM 1823 N N . ALA B 1 43 ? -19.343 -0.669 7.256 1.00 12.63 43 ALA B N 1
ATOM 1824 C CA . ALA B 1 43 ? -20.278 -0.857 8.376 1.00 13.82 43 ALA B CA 1
ATOM 1825 C C . ALA B 1 43 ? -21.726 -0.633 7.919 1.00 15.09 43 ALA B C 1
ATOM 1826 O O . ALA B 1 43 ? -22.643 -1.378 8.332 1.00 15.71 43 ALA B O 1
ATOM 1828 N N . GLN B 1 44 ? -21.926 0.374 7.064 1.00 15.50 44 GLN B N 1
ATOM 1829 C CA . GLN B 1 44 ? -23.262 0.776 6.599 1.00 16.69 44 GLN B CA 1
ATOM 1830 C C . GLN B 1 44 ? -23.855 -0.153 5.553 1.00 16.45 44 GLN B C 1
ATOM 1831 O O . GLN B 1 44 ? -25.071 -0.177 5.381 1.00 17.28 44 GLN B O 1
ATOM 1837 N N . ASN B 1 45 ? -23.003 -0.920 4.866 1.00 14.70 45 ASN B N 1
ATOM 1838 C CA . ASN B 1 45 ? -23.412 -1.672 3.675 1.00 14.14 45 ASN B CA 1
ATOM 1839 C C . ASN B 1 45 ? -22.734 -3.039 3.645 1.00 13.58 45 ASN B C 1
ATOM 1840 O O . ASN B 1 45 ? -22.037 -3.373 2.657 1.00 12.71 45 ASN B O 1
ATOM 1845 N N . PRO B 1 46 ? -22.932 -3.845 4.699 1.00 13.62 46 PRO B N 1
ATOM 1846 C CA . PRO B 1 46 ? -22.216 -5.135 4.749 1.00 14.09 46 PRO B CA 1
ATOM 1847 C C . PRO B 1 46 ? -22.504 -6.014 3.540 1.00 13.39 46 PRO B C 1
ATOM 1848 O O . PRO B 1 46 ? -21.593 -6.664 3.036 1.00 13.03 46 PRO B O 1
ATOM 1852 N N . SER B 1 47 ? -23.741 -6.033 3.036 1.00 13.42 47 SER B N 1
ATOM 1853 C CA A SER B 1 47 ? -24.072 -6.843 1.867 0.33 13.48 47 SER B CA 1
ATOM 1854 C CA B SER B 1 47 ? -24.082 -6.829 1.869 0.33 13.41 47 SER B CA 1
ATOM 1855 C CA C SER B 1 47 ? -24.027 -6.866 1.884 0.33 13.10 47 SER B CA 1
ATOM 1856 C C . SER B 1 47 ? -23.277 -6.422 0.619 1.00 13.10 47 SER B C 1
ATOM 1857 O O . SER B 1 47 ? -22.943 -7.253 -0.220 1.00 12.94 47 SER B O 1
A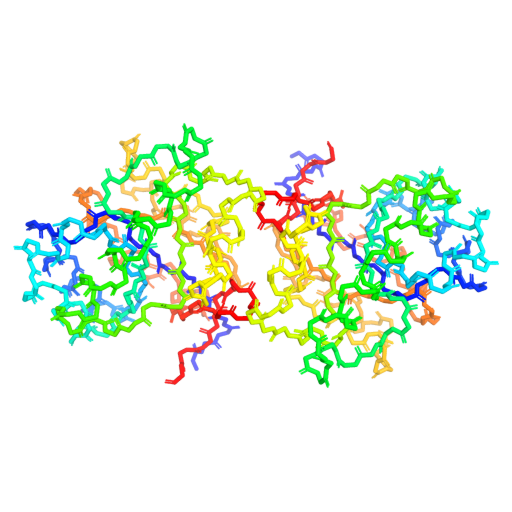TOM 1864 N N . LEU B 1 48 ? -22.975 -5.122 0.493 1.00 12.15 48 LEU B N 1
ATOM 1865 C CA . LEU B 1 48 ? -22.166 -4.672 -0.667 1.00 11.79 48 LEU B CA 1
ATOM 1866 C C . LEU B 1 48 ? -20.701 -5.043 -0.484 1.00 11.12 48 LEU B C 1
ATOM 1867 O O . LEU B 1 48 ? -19.982 -5.285 -1.466 1.00 10.44 48 LEU B O 1
ATOM 1872 N N . VAL B 1 49 ? -20.248 -5.110 0.767 1.00 11.15 49 VAL B N 1
ATOM 1873 C CA . VAL B 1 49 ? -18.889 -5.637 1.006 1.00 11.28 49 VAL B CA 1
ATOM 1874 C C . VAL B 1 49 ? -18.792 -7.075 0.469 1.00 11.05 49 VAL B C 1
ATOM 1875 O O . VAL B 1 49 ? -17.850 -7.416 -0.280 1.00 10.90 49 VAL B O 1
ATOM 1879 N N . ARG B 1 50 ? -19.783 -7.892 0.823 1.00 11.89 50 ARG B N 1
ATOM 1880 C CA . ARG B 1 50 ? -19.843 -9.256 0.320 1.00 12.39 50 ARG B CA 1
ATOM 1881 C C . ARG B 1 50 ? -19.979 -9.282 -1.182 1.00 11.15 50 ARG B C 1
ATOM 1882 O O . ARG B 1 50 ? -19.397 -10.164 -1.829 1.00 11.92 50 ARG B O 1
ATOM 1890 N N . ALA B 1 51 ? -20.742 -8.346 -1.757 1.00 10.20 51 ALA B N 1
ATOM 1891 C CA . ALA B 1 51 ? -20.925 -8.337 -3.206 1.00 9.42 51 ALA B CA 1
ATOM 1892 C C . ALA B 1 51 ? -19.576 -8.170 -3.901 1.00 8.62 51 ALA B C 1
ATOM 1893 O O . ALA B 1 51 ? -19.340 -8.776 -4.945 1.00 9.63 51 ALA B O 1
ATOM 1895 N N . GLN B 1 52 ? -18.689 -7.382 -3.293 1.00 8.74 52 GLN B N 1
ATOM 1896 C CA . GLN B 1 52 ? -17.340 -7.200 -3.874 1.00 8.65 52 GLN B CA 1
ATOM 1897 C C . GLN B 1 52 ? -16.577 -8.517 -3.918 1.00 9.26 52 GLN B C 1
ATOM 1898 O O . GLN B 1 52 ? -15.988 -8.867 -4.960 1.00 9.48 52 GLN B O 1
ATOM 1904 N N . VAL B 1 53 ? -16.625 -9.257 -2.805 1.00 8.93 53 VAL B N 1
ATOM 1905 C CA . VAL B 1 53 ? -15.980 -10.591 -2.730 1.00 9.64 53 VAL B CA 1
ATOM 1906 C C . VAL B 1 53 ? -16.577 -11.542 -3.770 1.00 9.70 53 VAL B C 1
ATOM 1907 O O . VAL B 1 53 ? -15.845 -12.241 -4.512 1.00 9.82 53 VAL B O 1
ATOM 1911 N N . ASP B 1 54 ? -17.909 -11.573 -3.823 1.00 9.16 54 ASP B N 1
ATOM 1912 C CA . ASP B 1 54 ? -18.617 -12.495 -4.738 1.00 10.10 54 ASP B CA 1
ATOM 1913 C C . ASP B 1 54 ? -18.443 -12.141 -6.216 1.00 10.44 54 ASP B C 1
ATOM 1914 O O . ASP B 1 54 ? -18.703 -12.978 -7.099 1.00 11.49 54 ASP B O 1
ATOM 1919 N N . ALA B 1 55 ? -17.999 -10.907 -6.493 1.00 10.61 55 ALA B N 1
ATOM 1920 C CA . ALA B 1 55 ? -17.676 -10.474 -7.858 1.00 10.94 55 ALA B CA 1
ATOM 1921 C C . ALA B 1 55 ? -16.237 -10.803 -8.247 1.00 11.38 55 ALA B C 1
ATOM 1922 O O . ALA B 1 55 ? -15.830 -10.555 -9.389 1.00 13.10 55 ALA B O 1
ATOM 1924 N N . GLY B 1 56 ? -15.469 -11.358 -7.306 1.00 11.21 56 GLY B N 1
ATOM 1925 C CA . GLY B 1 56 ? -14.053 -11.670 -7.526 1.00 12.10 56 GLY B CA 1
ATOM 1926 C C . GLY B 1 56 ? -13.066 -10.570 -7.156 1.00 11.25 56 GLY B C 1
ATOM 1927 O O . GLY B 1 56 ? -11.905 -10.615 -7.578 1.00 12.13 56 GLY B O 1
ATOM 1928 N N . MET B 1 57 ? -13.501 -9.597 -6.362 1.00 10.61 57 MET B N 1
ATOM 1929 C CA . MET B 1 57 ? -12.606 -8.490 -5.962 1.00 10.16 57 MET B CA 1
ATOM 1930 C C . MET B 1 57 ? -11.922 -8.801 -4.632 1.00 10.68 57 MET B C 1
ATOM 1931 O O . MET B 1 57 ? -12.334 -9.724 -3.891 1.00 11.59 57 MET B O 1
ATOM 1936 N N . TRP B 1 58 ? -10.875 -8.031 -4.340 1.00 10.04 58 TRP B N 1
ATOM 1937 C CA . TRP B 1 58 ? -10.192 -8.070 -3.051 1.00 10.21 58 TRP B CA 1
ATOM 1938 C C . TRP B 1 58 ? -10.606 -6.805 -2.365 1.00 10.17 58 TRP B C 1
ATOM 1939 O O . TRP B 1 58 ? -10.888 -5.805 -3.041 1.00 11.13 58 TRP B O 1
ATOM 1950 N N . VAL B 1 59 ? -10.705 -6.871 -1.044 1.00 9.65 59 VAL B N 1
ATOM 1951 C CA . VAL B 1 59 ? -11.175 -5.733 -0.246 1.00 8.39 59 VAL B CA 1
ATOM 1952 C C . VAL B 1 59 ? -10.021 -5.286 0.661 1.00 8.98 59 VAL B C 1
ATOM 1953 O O . VAL B 1 59 ? -9.390 -6.121 1.355 1.00 8.97 59 VAL B O 1
ATOM 1957 N N . ALA B 1 60 ? -9.792 -3.973 0.712 1.00 7.50 60 ALA B N 1
ATOM 1958 C CA . ALA B 1 60 ? -8.686 -3.422 1.479 1.00 7.13 60 ALA B CA 1
ATOM 1959 C C . ALA B 1 60 ? -9.150 -2.231 2.323 1.00 6.95 60 ALA B C 1
ATOM 1960 O O . ALA B 1 60 ? -10.264 -1.745 2.146 1.00 7.23 60 ALA B O 1
ATOM 1962 N N . ASN B 1 61 ? -8.260 -1.760 3.207 1.00 6.44 61 ASN B N 1
ATOM 1963 C CA . ASN B 1 61 ? -8.581 -0.767 4.230 1.00 6.76 61 ASN B CA 1
ATOM 1964 C C . ASN B 1 61 ? -8.240 0.631 3.720 1.00 6.65 61 ASN B C 1
ATOM 1965 O O . ASN B 1 61 ? -7.110 0.873 3.299 1.00 7.71 61 ASN B O 1
ATOM 1970 N N . HIS B 1 62 ? -9.206 1.546 3.785 1.00 6.94 62 HIS B N 1
ATOM 1971 C CA . HIS B 1 62 ? -8.980 2.946 3.363 1.00 7.10 62 HIS B CA 1
ATOM 1972 C C . HIS B 1 62 ? -9.358 3.945 4.495 1.00 7.70 62 HIS B C 1
ATOM 1973 O O . HIS B 1 62 ? -9.795 5.068 4.214 1.00 8.12 62 HIS B O 1
ATOM 1980 N N . SER B 1 63 ? -9.137 3.529 5.754 1.00 8.06 63 SER B N 1
ATOM 1981 C CA . SER B 1 63 ? -9.486 4.270 7.004 1.00 8.51 63 SER B CA 1
ATOM 1982 C C . SER B 1 63 ? -11.001 4.243 7.258 1.00 8.24 63 SER B C 1
ATOM 1983 O O . SER B 1 63 ? -11.771 3.774 6.410 1.00 8.69 63 SER B O 1
ATOM 1986 N N . TYR B 1 64 ? -11.409 4.747 8.417 1.00 8.53 64 TYR B N 1
ATOM 1987 C CA . TYR B 1 64 ? -12.820 4.688 8.797 1.00 8.92 64 TYR B CA 1
ATOM 1988 C C . TYR B 1 64 ? -13.639 5.851 8.220 1.00 9.71 64 TYR B C 1
ATOM 1989 O O . TYR B 1 64 ? -14.761 5.645 7.730 1.00 10.50 64 TYR B O 1
ATOM 1998 N N . THR B 1 65 ? -13.078 7.060 8.298 1.00 9.79 65 THR B N 1
ATOM 1999 C CA . THR B 1 65 ? -13.810 8.262 7.937 1.00 11.01 65 THR B CA 1
ATOM 2000 C C . THR B 1 65 ? -13.056 9.133 6.928 1.00 10.81 65 THR B C 1
ATOM 2001 O O . THR B 1 65 ? -13.515 10.250 6.637 1.00 11.21 65 THR B O 1
ATOM 2005 N N . HIS B 1 66 ? -11.925 8.631 6.395 1.00 10.10 66 HIS B N 1
ATOM 2006 C CA . HIS B 1 66 ? -11.134 9.378 5.413 1.00 10.27 66 HIS B CA 1
ATOM 2007 C C . HIS B 1 66 ? -10.558 10.716 5.950 1.00 10.65 66 HIS B C 1
ATOM 2008 O O . HIS B 1 66 ? -10.608 11.720 5.250 1.00 11.22 66 HIS B O 1
ATOM 2015 N N . PRO B 1 67 ? -9.940 10.704 7.150 1.00 10.71 67 PRO B N 1
ATOM 2016 C CA . PRO B 1 67 ? -9.285 11.936 7.628 1.00 11.20 67 PRO B CA 1
ATOM 2017 C C . PRO B 1 67 ? -7.920 12.115 6.947 1.00 11.57 67 PRO B C 1
ATOM 2018 O O . PRO B 1 67 ? -7.415 11.168 6.305 1.00 12.07 67 PRO B O 1
ATOM 2022 N N . HIS B 1 68 ? -7.323 13.299 7.092 1.00 11.92 68 HIS B N 1
ATOM 2023 C CA . HIS B 1 68 ? -5.902 13.462 6.776 1.00 12.80 68 HIS B CA 1
ATOM 2024 C C . HIS B 1 68 ? -5.163 12.797 7.928 1.00 13.02 68 HIS B C 1
ATOM 2025 O O . HIS B 1 68 ? -5.019 13.372 9.010 1.00 12.52 68 HIS B O 1
ATOM 2032 N N . MET B 1 69 ? -4.728 11.555 7.724 1.00 12.27 69 MET B N 1
ATOM 2033 C CA A MET B 1 69 ? -4.224 10.721 8.833 0.50 12.18 69 MET B CA 1
ATOM 2034 C CA B MET B 1 69 ? -4.261 10.796 8.873 0.50 13.28 69 MET B CA 1
ATOM 2035 C C . MET B 1 69 ? -3.009 11.308 9.554 1.00 12.98 69 MET B C 1
ATOM 2036 O O . MET B 1 69 ? -2.842 11.097 10.748 1.00 13.14 69 MET B O 1
ATOM 2045 N N . THR B 1 70 ? -2.162 12.018 8.820 1.00 13.31 70 THR B N 1
ATOM 2046 C CA . THR B 1 70 ? -0.931 12.558 9.437 1.00 15.10 70 THR B CA 1
ATOM 2047 C C . THR B 1 70 ? -1.196 13.734 10.373 1.00 15.81 70 THR B C 1
ATOM 2048 O O . THR B 1 70 ? -0.296 14.148 11.118 1.00 16.55 70 THR B O 1
ATOM 2052 N N . GLN B 1 71 ? -2.415 14.266 10.328 1.00 16.24 71 GLN B N 1
ATOM 2053 C CA . GLN B 1 71 ? -2.822 15.340 11.253 1.00 17.91 71 GLN B CA 1
ATOM 2054 C C . GLN B 1 71 ? -3.383 14.789 12.564 1.00 17.64 71 GLN B C 1
ATOM 2055 O O . GLN B 1 71 ? -3.701 15.568 13.489 1.00 18.82 71 GLN B O 1
ATOM 2061 N N . LEU B 1 72 ? -3.494 13.460 12.657 1.00 16.89 72 LEU B N 1
ATOM 2062 C CA . LEU B 1 72 ? -4.024 12.787 13.829 1.00 17.13 72 LEU B CA 1
ATOM 2063 C C . LEU B 1 72 ? -2.921 12.339 14.759 1.00 17.64 72 LEU B C 1
ATOM 2064 O O . LEU B 1 72 ? -1.782 12.103 14.334 1.00 18.26 72 LEU B O 1
ATOM 2069 N N . GLY B 1 73 ? -3.274 12.186 16.031 1.00 18.28 73 GLY B N 1
ATOM 2070 C CA . GLY B 1 73 ? -2.399 11.505 16.971 1.00 18.56 73 GLY B CA 1
ATOM 2071 C C . GLY B 1 73 ? -2.401 10.014 16.700 1.00 18.18 73 GLY B C 1
ATOM 2072 O O . GLY B 1 73 ? -3.330 9.484 16.035 1.00 17.62 73 GLY B O 1
ATOM 2073 N N . GLN B 1 74 ? -1.400 9.323 17.242 1.00 17.73 74 GLN B N 1
ATOM 2074 C CA . GLN B 1 74 ? -1.233 7.886 16.970 1.00 17.70 74 GLN B CA 1
ATOM 2075 C C . GLN B 1 74 ? -2.453 7.065 17.387 1.00 17.01 74 GLN B C 1
ATOM 2076 O O . GLN B 1 74 ? -2.888 6.174 16.646 1.00 16.20 74 GLN B O 1
ATOM 2082 N N . ALA B 1 75 ? -3.035 7.377 18.550 1.00 16.81 75 ALA B N 1
ATOM 2083 C CA . ALA B 1 75 ? -4.202 6.605 19.017 1.00 16.75 75 ALA B CA 1
ATOM 2084 C C . ALA B 1 75 ? -5.414 6.754 18.098 1.00 15.95 75 ALA B C 1
ATOM 2085 O O . ALA B 1 75 ? -6.179 5.812 17.910 1.00 16.33 75 ALA B O 1
ATOM 2087 N N . GLN B 1 76 ? -5.574 7.954 17.547 1.00 15.16 76 GLN B N 1
ATOM 2088 C CA A GLN B 1 76 ? -6.626 8.277 16.573 0.50 15.08 76 GLN B CA 1
ATOM 2089 C CA B GLN B 1 76 ? -6.650 8.223 16.602 0.50 15.09 76 GLN B CA 1
ATOM 2090 C C . GLN B 1 76 ? -6.392 7.529 15.256 1.00 14.55 76 GLN B C 1
ATOM 2091 O O . GLN B 1 76 ? -7.332 7.021 14.624 1.00 13.92 76 GLN B O 1
ATOM 2102 N N . MET B 1 77 ? -5.132 7.482 14.828 1.00 13.53 77 MET B N 1
ATOM 2103 C CA . MET B 1 77 ? -4.803 6.681 13.612 1.00 12.99 77 MET B CA 1
ATOM 2104 C C . MET B 1 77 ? -5.136 5.215 13.853 1.00 12.55 77 MET B C 1
ATOM 2105 O O . MET B 1 77 ? -5.666 4.509 12.958 1.00 11.42 77 MET B O 1
ATOM 2110 N N . ASP B 1 78 ? -4.798 4.750 15.063 1.00 11.99 78 ASP B N 1
ATOM 2111 C CA . ASP B 1 78 ? -4.993 3.364 15.434 1.00 12.17 78 ASP B CA 1
ATOM 2112 C C . ASP B 1 78 ? -6.482 3.017 15.397 1.00 11.69 78 ASP B C 1
ATOM 2113 O O . ASP B 1 78 ? -6.878 1.983 14.841 1.00 12.51 78 ASP B O 1
ATOM 2118 N N . SER B 1 79 ? -7.327 3.897 15.950 1.00 11.99 79 SER B N 1
ATOM 2119 C CA A SER B 1 79 ? -8.777 3.690 15.930 0.50 11.84 79 SER B CA 1
ATOM 2120 C CA B SER B 1 79 ? -8.766 3.618 15.925 0.50 12.60 79 SER B CA 1
ATOM 2121 C C . SER B 1 79 ? -9.331 3.652 14.498 1.00 11.57 79 SER B C 1
ATOM 2122 O O . SER B 1 79 ? -10.157 2.797 14.144 1.00 11.73 79 SER B O 1
ATOM 2127 N N . GLU B 1 80 ? -8.874 4.587 13.663 1.00 10.92 80 GLU B N 1
ATOM 2128 C CA . GLU B 1 80 ? -9.333 4.640 12.266 1.00 11.04 80 GLU B CA 1
ATOM 2129 C C . GLU B 1 80 ? -9.001 3.335 11.537 1.00 11.02 80 GLU B C 1
ATOM 2130 O O . GLU B 1 80 ? -9.832 2.772 10.820 1.00 12.26 80 GLU B O 1
ATOM 2136 N N . ILE B 1 81 ? -7.790 2.847 11.735 1.00 10.43 81 ILE B N 1
ATOM 2137 C CA . ILE B 1 81 ? -7.379 1.634 11.029 1.00 10.43 81 ILE B CA 1
ATOM 2138 C C . ILE B 1 81 ? -8.044 0.377 11.637 1.00 10.74 81 ILE B C 1
ATOM 2139 O O . ILE B 1 81 ? -8.612 -0.462 10.907 1.00 10.51 81 ILE B O 1
ATOM 2144 N N . SER B 1 82 ? -8.002 0.248 12.962 1.00 10.99 82 SER B N 1
ATOM 2145 C CA A SER B 1 82 ? -8.571 -0.921 13.641 0.50 11.59 82 SER B CA 1
ATOM 2146 C CA B SER B 1 82 ? -8.560 -0.948 13.599 0.50 11.54 82 SER B CA 1
ATOM 2147 C C . SER B 1 82 ? -10.073 -1.095 13.379 1.00 11.70 82 SER B C 1
ATOM 2148 O O . SER B 1 82 ? -10.554 -2.194 13.090 1.00 12.02 82 SER B O 1
ATOM 2153 N N . ARG B 1 83 ? -10.817 0.001 13.489 1.00 11.85 83 ARG B N 1
ATOM 2154 C CA . ARG B 1 83 ? -12.268 -0.071 13.277 1.00 11.62 83 ARG B CA 1
ATOM 2155 C C . ARG B 1 83 ? -12.618 -0.472 11.843 1.00 10.81 83 ARG B C 1
ATOM 2156 O O . ARG B 1 83 ? -13.644 -1.119 11.590 1.00 11.18 83 ARG B O 1
ATOM 2164 N N . THR B 1 84 ? -11.768 -0.060 10.900 1.00 9.57 84 THR B N 1
ATOM 2165 C CA . THR B 1 84 ? -11.968 -0.441 9.503 1.00 8.94 84 THR B CA 1
ATOM 2166 C C . THR B 1 84 ? -11.648 -1.930 9.275 1.00 9.32 84 THR B C 1
ATOM 2167 O O . THR B 1 84 ? -12.380 -2.610 8.550 1.00 8.91 84 THR B O 1
ATOM 2171 N N . GLN B 1 85 ? -10.587 -2.435 9.910 1.00 9.35 85 GLN B N 1
ATOM 2172 C CA . GLN B 1 85 ? -10.301 -3.888 9.870 1.00 10.06 85 GLN B CA 1
ATOM 2173 C C . GLN B 1 85 ? -11.528 -4.655 10.365 1.00 10.09 85 GLN B C 1
ATOM 2174 O O . GLN B 1 85 ? -11.981 -5.604 9.724 1.00 11.10 85 GLN B O 1
ATOM 2180 N N . GLN B 1 86 ? -12.098 -4.167 11.465 1.00 10.68 86 GLN B N 1
ATOM 2181 C CA . GLN B 1 86 ? -13.234 -4.835 12.120 1.00 11.89 86 GLN B CA 1
ATOM 2182 C C . GLN B 1 86 ? -14.494 -4.761 11.262 1.00 11.65 86 GLN B C 1
ATOM 2183 O O . GLN B 1 86 ? -15.246 -5.745 11.149 1.00 12.82 86 GLN B O 1
ATOM 2189 N N . ALA B 1 87 ? -14.741 -3.583 10.684 1.00 11.15 87 ALA B N 1
ATOM 2190 C CA . ALA B 1 87 ? -15.919 -3.386 9.839 1.00 10.06 87 ALA B CA 1
ATOM 2191 C C . ALA B 1 87 ? -15.870 -4.236 8.577 1.00 10.53 87 ALA B C 1
ATOM 2192 O O . ALA B 1 87 ? -16.871 -4.857 8.186 1.00 11.35 87 ALA B O 1
ATOM 2194 N N . ILE B 1 88 ? -14.712 -4.262 7.917 1.00 10.04 88 ILE B N 1
ATOM 2195 C CA . ILE B 1 88 ? -14.590 -5.100 6.724 1.00 9.44 88 ILE B CA 1
ATOM 2196 C C . ILE B 1 88 ? -14.692 -6.604 7.038 1.00 10.59 88 ILE B C 1
ATOM 2197 O O . ILE B 1 88 ? -15.464 -7.332 6.382 1.00 11.71 88 ILE B O 1
ATOM 2202 N N . ALA B 1 89 ? -13.948 -7.067 8.038 1.00 11.28 89 ALA B N 1
ATOM 2203 C CA . ALA B 1 89 ? -14.038 -8.484 8.410 1.00 12.04 89 ALA B CA 1
ATOM 2204 C C . ALA B 1 89 ? -15.461 -8.866 8.867 1.00 12.74 89 ALA B C 1
ATOM 2205 O O . ALA B 1 89 ? -15.992 -9.911 8.476 1.00 13.24 89 ALA B O 1
ATOM 2207 N N . GLY B 1 90 ? -16.084 -7.998 9.659 1.00 12.59 90 GLY B N 1
ATOM 2208 C CA . GLY B 1 90 ? -17.449 -8.251 10.157 1.00 13.78 90 GLY B CA 1
ATOM 2209 C C . GLY B 1 90 ? -18.487 -8.341 9.056 1.00 13.95 90 GLY B C 1
ATOM 2210 O O . GLY B 1 90 ? -19.508 -9.016 9.220 1.00 15.36 90 GLY B O 1
ATOM 2211 N N . ALA B 1 91 ? -18.224 -7.676 7.925 1.00 13.09 91 ALA B N 1
ATOM 2212 C CA . ALA B 1 91 ? -19.139 -7.663 6.787 1.00 13.27 91 ALA B CA 1
ATOM 2213 C C . ALA B 1 91 ? -18.887 -8.842 5.847 1.00 13.51 91 ALA B C 1
ATOM 2214 O O . ALA B 1 91 ? -19.605 -8.998 4.851 1.00 14.33 91 ALA B O 1
ATOM 2216 N N . GLY B 1 92 ? -17.834 -9.628 6.114 1.00 12.93 92 GLY B N 1
ATOM 2217 C CA . GLY B 1 92 ? -17.501 -10.793 5.263 1.00 12.65 92 GLY B CA 1
ATOM 2218 C C . GLY B 1 92 ? -16.485 -10.502 4.171 1.00 12.83 92 GLY B C 1
ATOM 2219 O O . GLY B 1 92 ? -16.351 -11.269 3.223 1.00 13.58 92 GLY B O 1
ATOM 2220 N N . GLY B 1 93 ? -15.791 -9.369 4.286 1.00 12.07 93 GLY B N 1
ATOM 2221 C CA . GLY B 1 93 ? -14.765 -8.984 3.297 1.00 11.99 93 GLY B CA 1
ATOM 2222 C C . GLY B 1 93 ? -13.354 -9.491 3.585 1.00 11.80 93 GLY B C 1
ATOM 2223 O O . GLY B 1 93 ? -12.407 -9.096 2.881 1.00 12.29 93 GLY B O 1
ATOM 2224 N N . GLY B 1 94 ? -13.200 -10.376 4.574 1.00 11.85 94 GLY B N 1
ATOM 2225 C CA . GLY B 1 94 ? -11.875 -10.816 5.031 1.00 12.87 94 GLY B CA 1
ATOM 2226 C C . GLY B 1 94 ? -11.201 -9.784 5.933 1.00 13.42 94 GLY B C 1
ATOM 2227 O O . GLY B 1 94 ? -11.763 -8.702 6.182 1.00 13.93 94 GLY B O 1
ATOM 2228 N N . THR B 1 95 ? -10.017 -10.123 6.452 1.00 12.33 95 THR B N 1
ATOM 2229 C CA . THR B 1 95 ? -9.215 -9.172 7.208 1.00 12.24 95 THR B CA 1
ATOM 2230 C C . THR B 1 95 ? -8.199 -8.583 6.233 1.00 11.59 95 THR B C 1
ATOM 2231 O O . THR B 1 95 ? -7.338 -9.315 5.730 1.00 11.88 95 THR B O 1
ATOM 2235 N N . PRO B 1 96 ? -8.329 -7.293 5.903 1.00 10.68 96 PRO B N 1
ATOM 2236 C CA . PRO B 1 96 ? -7.391 -6.755 4.894 1.00 10.33 96 PRO B CA 1
ATOM 2237 C C . PRO B 1 96 ? -5.910 -6.863 5.233 1.00 10.19 96 PRO B C 1
ATOM 2238 O O . PRO B 1 96 ? -5.515 -6.785 6.397 1.00 9.67 96 PRO B O 1
ATOM 2242 N N . LYS B 1 97 ? -5.116 -7.013 4.170 1.00 9.83 97 LYS B N 1
ATOM 2243 C CA A LYS B 1 97 ? -3.670 -7.013 4.220 0.50 9.71 97 LYS B CA 1
ATOM 2244 C CA B LYS B 1 97 ? -3.662 -6.969 4.306 0.50 9.79 97 LYS B CA 1
ATOM 2245 C C . LYS B 1 97 ? -3.080 -5.713 3.665 1.00 9.52 97 LYS B C 1
ATOM 2246 O O . LYS B 1 97 ? -1.878 -5.460 3.817 1.00 9.77 97 LYS B O 1
ATOM 2257 N N . LEU B 1 98 ? -3.939 -4.898 3.020 1.00 8.42 98 LEU B N 1
ATOM 2258 C CA . LEU B 1 98 ? -3.496 -3.678 2.320 1.00 8.06 98 LEU B CA 1
ATOM 2259 C C . LEU B 1 98 ? -4.207 -2.471 2.889 1.00 8.29 98 LEU B C 1
ATOM 2260 O O . LEU B 1 98 ? -5.393 -2.555 3.247 1.00 8.55 98 LEU B O 1
ATOM 2265 N N . PHE B 1 99 ? -3.481 -1.356 2.957 1.00 7.92 99 PHE B N 1
ATOM 2266 C CA . PHE B 1 99 ? -4.039 -0.102 3.447 1.00 8.99 99 PHE B CA 1
ATOM 2267 C C . PHE B 1 99 ? -3.608 1.028 2.521 1.00 8.87 99 PHE B C 1
ATOM 2268 O O . PHE B 1 99 ? -2.420 1.163 2.222 1.00 9.52 99 PHE B O 1
ATOM 2276 N N . ARG B 1 100 ? -4.566 1.837 2.072 1.00 7.79 100 ARG B N 1
ATOM 2277 C CA . ARG B 1 100 ? -4.204 3.045 1.304 1.00 7.38 100 ARG B CA 1
ATOM 2278 C C . ARG B 1 100 ? -4.501 4.291 2.131 1.00 8.70 100 ARG B C 1
ATOM 2279 O O . ARG B 1 100 ? -5.645 4.491 2.556 1.00 8.50 100 ARG B O 1
ATOM 2287 N N . PRO B 1 101 ? -3.476 5.130 2.384 1.00 9.06 101 PRO B N 1
ATOM 2288 C CA . PRO B 1 101 ? -3.753 6.304 3.231 1.00 10.22 101 PRO B CA 1
ATOM 2289 C C . PRO B 1 101 ? -4.655 7.244 2.460 1.00 9.88 101 PRO B C 1
ATOM 2290 O O . PRO B 1 101 ? -4.424 7.485 1.270 1.00 10.28 101 PRO B O 1
ATOM 2294 N N . PRO B 1 102 ? -5.680 7.793 3.124 1.00 10.40 102 PRO B N 1
ATOM 2295 C CA . PRO B 1 102 ? -6.416 8.892 2.466 1.00 11.08 102 PRO B CA 1
ATOM 2296 C C . PRO B 1 102 ? -5.449 9.978 1.958 1.00 11.44 102 PRO B C 1
ATOM 2297 O O . PRO B 1 102 ? -4.474 10.341 2.643 1.00 11.19 102 PRO B O 1
ATOM 2301 N N . TYR B 1 103 ? -5.694 10.453 0.741 1.00 10.87 103 TYR B N 1
ATOM 2302 C CA . TYR B 1 103 ? -4.899 11.568 0.137 1.00 10.94 103 TYR B CA 1
ATOM 2303 C C . TYR B 1 103 ? -3.462 11.127 -0.154 1.00 11.48 103 TYR B C 1
ATOM 2304 O O . TYR B 1 103 ? -2.640 11.958 -0.478 1.00 11.97 103 TYR B O 1
ATOM 2313 N N . GLY B 1 104 ? -3.170 9.827 -0.005 1.00 10.93 104 GLY B N 1
ATOM 2314 C CA . GLY B 1 104 ? -1.794 9.318 -0.199 1.00 12.12 104 GLY B CA 1
ATOM 2315 C C . GLY B 1 104 ? -0.831 9.847 0.865 1.00 12.66 104 GLY B C 1
ATOM 2316 O O . GLY B 1 104 ? 0.389 9.683 0.729 1.00 14.75 104 GLY B O 1
ATOM 2317 N N . GLU B 1 105 ? -1.367 10.481 1.920 1.00 12.24 105 GLU B N 1
ATOM 2318 C CA . GLU B 1 105 ? -0.545 11.160 2.928 1.00 12.85 105 GLU B CA 1
ATOM 2319 C C . GLU B 1 105 ? -0.100 10.211 4.030 1.00 12.87 105 GLU B C 1
ATOM 2320 O O . GLU B 1 105 ? -0.931 9.606 4.725 1.00 12.94 105 GLU B O 1
ATOM 2326 N N . THR B 1 106 ? 1.218 10.124 4.217 1.00 12.30 106 THR B N 1
ATOM 2327 C CA . THR B 1 106 ? 1.762 9.179 5.208 1.00 11.44 106 THR B CA 1
ATOM 2328 C C . THR B 1 106 ? 2.953 9.769 5.981 1.00 11.70 106 THR B C 1
ATOM 2329 O O . THR B 1 106 ? 3.504 10.783 5.587 1.00 11.41 106 THR B O 1
ATOM 2333 N N . ASN B 1 107 ? 3.283 9.134 7.100 1.00 11.39 107 ASN B N 1
ATOM 2334 C CA . ASN B 1 107 ? 4.458 9.462 7.902 1.00 11.43 107 ASN B CA 1
ATOM 2335 C C . ASN B 1 107 ? 4.862 8.243 8.753 1.00 12.09 107 ASN B C 1
ATOM 2336 O O . ASN B 1 107 ? 4.181 7.212 8.705 1.00 11.42 107 ASN B O 1
ATOM 2341 N N . ALA B 1 108 ? 5.976 8.336 9.491 1.00 11.84 108 ALA B N 1
ATOM 2342 C CA . ALA B 1 108 ? 6.485 7.152 10.221 1.00 12.36 108 ALA B CA 1
ATOM 2343 C C . ALA B 1 108 ? 5.493 6.646 11.283 1.00 12.15 108 ALA B C 1
ATOM 2344 O O . ALA B 1 108 ? 5.393 5.444 11.535 1.00 11.92 108 ALA B O 1
ATOM 2346 N N . THR B 1 109 ? 4.765 7.563 11.922 1.00 12.09 109 THR B N 1
ATOM 2347 C CA . THR B 1 109 ? 3.744 7.161 12.892 1.00 12.78 109 THR B CA 1
ATOM 2348 C C . THR B 1 109 ? 2.655 6.313 12.234 1.00 11.75 109 THR B C 1
ATOM 2349 O O . THR B 1 109 ? 2.301 5.233 12.731 1.00 11.66 109 THR B O 1
ATOM 2353 N N . LEU B 1 110 ? 2.147 6.787 11.099 1.00 10.96 110 LEU B N 1
ATOM 2354 C CA . LEU B 1 110 ? 1.196 5.997 10.337 1.00 10.38 110 LEU B CA 1
ATOM 2355 C C . LEU B 1 110 ? 1.765 4.640 9.939 1.00 9.73 110 LEU B C 1
ATOM 2356 O O . LEU B 1 110 ? 1.078 3.613 10.071 1.00 9.71 110 LEU B O 1
ATOM 2361 N N . ARG B 1 111 ? 3.010 4.632 9.461 1.00 8.76 111 ARG B N 1
ATOM 2362 C CA . ARG B 1 111 ? 3.659 3.352 9.118 1.00 9.06 111 ARG B CA 1
ATOM 2363 C C . ARG B 1 111 ? 3.712 2.374 10.301 1.00 9.55 111 ARG B C 1
ATOM 2364 O O . ARG B 1 111 ? 3.499 1.161 10.118 1.00 9.50 111 ARG B O 1
ATOM 2372 N N . SER B 1 112 ? 3.976 2.891 11.508 1.00 9.79 112 SER B N 1
ATOM 2373 C CA A SER B 1 112 ? 3.985 2.060 12.717 0.33 10.40 112 SER B CA 1
ATOM 2374 C CA B SER B 1 112 ? 3.986 2.045 12.708 0.33 10.39 112 SER B CA 1
ATOM 2375 C CA C SER B 1 112 ? 3.989 2.049 12.709 0.33 10.48 112 SER B CA 1
ATOM 2376 C C . SER B 1 112 ? 2.614 1.435 12.982 1.00 10.11 112 SER B C 1
ATOM 2377 O O . SER B 1 112 ? 2.509 0.250 13.329 1.00 10.83 112 SER B O 1
ATOM 2384 N N . VAL B 1 113 ? 1.554 2.231 12.805 1.00 9.78 113 VAL B N 1
ATOM 2385 C CA . VAL B 1 113 ? 0.210 1.719 13.009 1.00 10.33 113 VAL B CA 1
ATOM 2386 C C . VAL B 1 113 ? -0.139 0.660 11.951 1.00 9.71 113 VAL B C 1
ATOM 2387 O O . VAL B 1 113 ? -0.685 -0.395 12.284 1.00 10.94 113 VAL B O 1
ATOM 2391 N N . GLU B 1 114 ? 0.190 0.929 10.673 1.00 9.86 114 GLU B N 1
ATOM 2392 C CA . GLU B 1 114 ? -0.016 -0.059 9.612 1.00 10.25 114 GLU B CA 1
ATOM 2393 C C . GLU B 1 114 ? 0.638 -1.390 10.000 1.00 10.25 114 GLU B C 1
ATOM 2394 O O . GLU B 1 114 ? 0.021 -2.464 9.913 1.00 10.88 114 GLU B O 1
ATOM 2400 N N . ALA B 1 115 ? 1.878 -1.301 10.462 1.00 10.15 115 ALA B N 1
ATOM 2401 C CA . ALA B 1 115 ? 2.644 -2.510 10.823 1.00 11.18 115 ALA B CA 1
ATOM 2402 C C . ALA B 1 115 ? 1.999 -3.291 11.964 1.00 11.85 115 ALA B C 1
ATOM 2403 O O . ALA B 1 115 ? 1.925 -4.510 11.916 1.00 13.05 115 ALA B O 1
ATOM 2405 N N . LYS B 1 116 ? 1.481 -2.572 12.963 1.00 12.12 116 LYS B N 1
ATOM 2406 C CA . LYS B 1 116 ? 0.813 -3.203 14.099 1.00 12.50 116 LYS B CA 1
ATOM 2407 C C . LYS B 1 116 ? -0.332 -4.106 13.616 1.00 12.76 116 LYS B C 1
ATOM 2408 O O . LYS B 1 116 ? -0.573 -5.199 14.179 1.00 13.87 116 LYS B O 1
ATOM 2414 N N . TYR B 1 117 ? -1.040 -3.645 12.579 1.00 11.55 117 TYR B N 1
ATOM 2415 C CA . TYR B 1 117 ? -2.221 -4.351 12.063 1.00 11.41 117 TYR B CA 1
ATOM 2416 C C . TYR B 1 117 ? -1.911 -5.269 10.873 1.00 11.71 117 TYR B C 1
ATOM 2417 O O . TYR B 1 117 ? -2.829 -5.802 10.219 1.00 12.01 117 TYR B O 1
ATOM 2426 N N . GLY B 1 118 ? -0.619 -5.451 10.596 1.00 11.67 118 GLY B N 1
ATOM 2427 C CA . GLY B 1 118 ? -0.202 -6.302 9.488 1.00 11.87 118 GLY B CA 1
ATOM 2428 C C . GLY B 1 118 ? -0.597 -5.787 8.107 1.00 11.55 118 GLY B C 1
ATOM 2429 O O . GLY B 1 118 ? -0.863 -6.588 7.194 1.00 13.22 118 GLY B O 1
ATOM 2430 N N . LEU B 1 119 ? -0.630 -4.459 7.951 1.00 10.00 119 LEU B N 1
ATOM 2431 C CA . LEU B 1 119 ? -1.065 -3.833 6.700 1.00 9.15 119 LEU B CA 1
ATOM 2432 C C . LEU B 1 119 ? 0.114 -3.301 5.888 1.00 9.20 119 LEU B C 1
ATOM 2433 O O . LEU B 1 119 ? 1.018 -2.641 6.432 1.00 10.73 119 LEU B O 1
ATOM 2438 N N . THR B 1 120 ? 0.102 -3.603 4.597 1.00 8.21 120 THR B N 1
ATOM 2439 C CA . THR B 1 120 ? 1.074 -3.048 3.658 1.00 8.17 120 THR B CA 1
ATOM 2440 C C . THR B 1 120 ? 0.501 -1.774 3.063 1.00 8.16 120 THR B C 1
ATOM 2441 O O . THR B 1 120 ? -0.612 -1.773 2.544 1.00 8.86 120 THR B O 1
ATOM 2445 N N . GLU B 1 121 ? 1.272 -0.694 3.091 1.00 8.37 121 GLU B N 1
ATOM 2446 C CA . GLU B 1 121 ? 0.807 0.579 2.536 1.00 8.34 121 GLU B CA 1
ATOM 2447 C C . GLU B 1 121 ? 0.814 0.497 1.016 1.00 8.43 121 GLU B C 1
ATOM 2448 O O . GLU B 1 121 ? 1.795 0.024 0.410 1.00 10.09 121 GLU B O 1
ATOM 2454 N N . VAL B 1 122 ? -0.269 0.985 0.408 1.00 8.52 122 VAL B N 1
ATOM 2455 C CA . VAL B 1 122 ? -0.399 0.993 -1.048 1.00 8.85 122 VAL B CA 1
ATOM 2456 C C . VAL B 1 122 ? -0.805 2.361 -1.541 1.00 8.53 122 VAL B C 1
ATOM 2457 O O . VAL B 1 122 ? -1.917 2.805 -1.260 1.00 9.84 122 VAL B O 1
ATOM 2461 N N . ILE B 1 123 ? 0.116 3.051 -2.221 1.00 8.96 123 ILE B N 1
ATOM 2462 C CA A ILE B 1 123 ? -0.165 4.333 -2.845 0.50 9.47 123 ILE B CA 1
ATOM 2463 C CA B ILE B 1 123 ? -0.241 4.326 -2.818 0.50 9.74 123 ILE B CA 1
ATOM 2464 C C . ILE B 1 123 ? -0.645 4.022 -4.259 1.00 10.09 123 ILE B C 1
ATOM 2465 O O . ILE B 1 123 ? -1.604 3.304 -4.421 1.00 11.40 123 ILE B O 1
ATOM 2474 N N . TRP B 1 124 ? 0.037 4.536 -5.286 1.00 9.89 124 TRP B N 1
ATOM 2475 C CA . TRP B 1 124 ? -0.324 4.185 -6.668 1.00 10.26 124 TRP B CA 1
ATOM 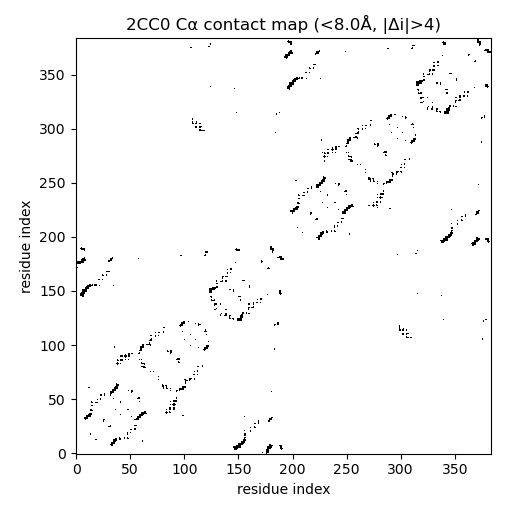2476 C C . TRP B 1 124 ? 0.807 4.662 -7.558 1.00 10.09 124 TRP B C 1
ATOM 2477 O O . TRP B 1 124 ? 1.670 5.446 -7.114 1.00 11.34 124 TRP B O 1
ATOM 2488 N N . ASP B 1 125 ? 0.835 4.138 -8.784 1.00 9.24 125 ASP B N 1
ATOM 2489 C CA . ASP B 1 125 ? 1.781 4.590 -9.800 1.00 10.64 125 ASP B CA 1
ATOM 2490 C C . ASP B 1 125 ? 1.137 5.631 -10.694 1.00 11.33 125 ASP B C 1
ATOM 2491 O O . ASP B 1 125 ? 1.827 6.547 -11.190 1.00 13.19 125 ASP B O 1
ATOM 2496 N N . VAL B 1 126 ? -0.156 5.447 -10.979 1.00 11.60 126 VAL B N 1
ATOM 2497 C CA . VAL B 1 126 ? -0.880 6.371 -11.853 1.00 11.78 126 VAL B CA 1
ATOM 2498 C C . VAL B 1 126 ? -2.173 6.795 -11.158 1.00 11.53 126 VAL B C 1
ATOM 2499 O O . VAL B 1 126 ? -2.871 5.956 -10.612 1.00 11.22 126 VAL B O 1
ATOM 2503 N N . ASP B 1 127 ? -2.464 8.094 -11.166 1.00 11.98 127 ASP B N 1
ATOM 2504 C CA . ASP B 1 127 ? -3.735 8.631 -10.661 1.00 12.69 127 ASP B CA 1
ATOM 2505 C C . ASP B 1 127 ? -4.615 8.859 -11.885 1.00 12.38 127 ASP B C 1
ATOM 2506 O O . ASP B 1 127 ? -4.257 9.664 -12.763 1.00 13.84 127 ASP B O 1
ATOM 2511 N N . SER B 1 128 ? -5.751 8.169 -11.965 1.00 11.65 128 SER B N 1
ATOM 2512 C CA . SER B 1 128 ? -6.657 8.337 -13.123 1.00 12.06 128 SER B CA 1
ATOM 2513 C C . SER B 1 128 ? -7.330 9.701 -13.187 1.00 12.98 128 SER B C 1
ATOM 2514 O O . SER B 1 128 ? -7.895 10.058 -14.243 1.00 14.04 128 SER B O 1
ATOM 2517 N N . GLN B 1 129 ? -7.296 10.434 -12.065 1.00 13.36 129 GLN B N 1
ATOM 2518 C CA . GLN B 1 129 ? -7.981 11.715 -11.892 1.00 14.55 129 GLN B CA 1
ATOM 2519 C C . GLN B 1 129 ? -9.490 11.595 -12.060 1.00 14.68 129 GLN B C 1
ATOM 2520 O O . GLN B 1 129 ? -10.165 12.587 -12.336 1.00 15.71 129 GLN B O 1
ATOM 2526 N N . ASP B 1 130 ? -10.042 10.393 -11.870 1.00 14.27 130 ASP B N 1
ATOM 2527 C CA . ASP B 1 130 ? -11.482 10.221 -12.073 1.00 14.08 130 ASP B CA 1
ATOM 2528 C C . ASP B 1 130 ? -12.286 11.001 -11.015 1.00 14.29 130 ASP B C 1
ATOM 2529 O O . ASP B 1 130 ? -13.435 11.406 -11.279 1.00 15.32 130 ASP B O 1
ATOM 2534 N N . TRP B 1 131 ? -11.660 11.246 -9.862 1.00 14.45 131 TRP B N 1
ATOM 2535 C CA . TRP B 1 131 ? -12.221 12.054 -8.756 1.00 16.44 131 TRP B CA 1
ATOM 2536 C C . TRP B 1 131 ? -12.196 13.563 -9.077 1.00 17.46 131 TRP B C 1
ATOM 2537 O O . TRP B 1 131 ? -12.832 14.371 -8.381 1.00 18.21 131 TRP B O 1
ATOM 2548 N N . ASN B 1 132 ? -11.420 13.919 -10.102 1.00 18.20 132 ASN B N 1
ATOM 2549 C CA . ASN B 1 132 ? -11.161 15.321 -10.473 1.00 19.58 132 ASN B CA 1
ATOM 2550 C C . ASN B 1 132 ? -11.712 15.657 -11.868 1.00 20.24 132 ASN B C 1
ATOM 2551 O O . ASN B 1 132 ? -11.113 16.449 -12.622 1.00 20.25 132 ASN B O 1
ATOM 2556 N N . ASN B 1 133 ? -12.862 15.046 -12.182 1.00 21.30 133 ASN B N 1
ATOM 2557 C CA . ASN B 1 133 ? -13.622 15.251 -13.418 1.00 22.58 133 ASN B CA 1
ATOM 2558 C C . ASN B 1 133 ? -12.945 14.778 -14.713 1.00 22.23 133 ASN B C 1
ATOM 2559 O O . ASN B 1 133 ? -13.280 15.252 -15.808 1.00 22.98 133 ASN B O 1
ATOM 2564 N N . ALA B 1 134 ? -11.994 13.848 -14.604 1.00 20.92 134 ALA B N 1
ATOM 2565 C CA . ALA B 1 134 ? -11.380 13.257 -15.789 1.00 20.31 134 ALA B CA 1
ATOM 2566 C C . ALA B 1 134 ? -12.432 12.706 -16.720 1.00 20.47 134 ALA B C 1
ATOM 2567 O O . ALA B 1 134 ? -13.395 12.083 -16.277 1.00 20.24 134 ALA B O 1
ATOM 2569 N N . SER B 1 135 ? -12.248 12.926 -18.019 1.00 20.91 135 SER B N 1
ATOM 2570 C CA . SER B 1 135 ? -13.121 12.316 -19.015 1.00 21.57 135 SER B CA 1
ATOM 2571 C C . SER B 1 135 ? -12.898 10.803 -19.056 1.00 21.53 135 SER B C 1
ATOM 2572 O O . SER B 1 135 ? -11.849 10.307 -18.617 1.00 21.04 135 SER B O 1
ATOM 2575 N N . THR B 1 136 ? -13.856 10.079 -19.621 1.00 21.36 136 THR B N 1
ATOM 2576 C CA . THR B 1 136 ? -13.698 8.659 -19.913 1.00 21.89 136 THR B CA 1
ATOM 2577 C C . THR B 1 136 ? -12.421 8.412 -20.748 1.00 21.89 136 THR B C 1
ATOM 2578 O O . THR B 1 136 ? -11.650 7.495 -20.465 1.00 22.00 136 THR B O 1
ATOM 2582 N N . ASP B 1 137 ? -12.186 9.252 -21.751 1.00 22.41 137 ASP B N 1
ATOM 2583 C CA . ASP B 1 137 ? -10.976 9.143 -22.578 1.00 22.50 137 ASP B CA 1
ATOM 2584 C C . ASP B 1 137 ? -9.703 9.225 -21.747 1.00 21.57 137 ASP B C 1
ATOM 2585 O O . ASP B 1 137 ? -8.779 8.415 -21.934 1.00 21.42 137 ASP B O 1
ATOM 2590 N N . ALA B 1 138 ? -9.656 10.216 -20.856 1.00 19.99 138 ALA B N 1
ATOM 2591 C CA . ALA B 1 138 ? -8.488 10.436 -19.993 1.00 19.35 138 ALA B CA 1
ATOM 2592 C C . ALA B 1 138 ? -8.259 9.237 -19.052 1.00 18.58 138 ALA B C 1
ATOM 2593 O O . ALA B 1 138 ? -7.115 8.825 -18.809 1.00 18.11 138 ALA B O 1
ATOM 2595 N N . ILE B 1 139 ? -9.346 8.702 -18.497 1.00 17.53 139 ILE B N 1
ATOM 2596 C CA . ILE B 1 139 ? -9.234 7.549 -17.585 1.00 16.63 139 ILE B CA 1
ATOM 2597 C C . ILE B 1 139 ? -8.656 6.344 -18.336 1.00 16.48 139 ILE B C 1
ATOM 2598 O O . ILE B 1 139 ? -7.732 5.675 -17.860 1.00 15.87 139 ILE B O 1
ATOM 2603 N N . VAL B 1 140 ? -9.181 6.083 -19.532 1.00 17.30 140 VAL B N 1
ATOM 2604 C CA . VAL B 1 140 ? -8.647 5.009 -20.372 1.00 17.57 140 VAL B CA 1
ATOM 2605 C C . VAL B 1 140 ? -7.161 5.247 -20.706 1.00 17.77 140 VAL B C 1
ATOM 2606 O O . VAL B 1 140 ? -6.348 4.324 -20.617 1.00 17.69 140 VAL B O 1
ATOM 2610 N N . GLN B 1 141 ? -6.822 6.492 -21.043 1.00 18.18 141 GLN B N 1
ATOM 2611 C CA . GLN B 1 141 ? -5.438 6.883 -21.308 1.00 19.25 141 GLN B CA 1
ATOM 2612 C C . GLN B 1 141 ? -4.525 6.617 -20.098 1.00 17.59 141 GLN B C 1
ATOM 2613 O O . GLN B 1 141 ? -3.393 6.155 -20.242 1.00 17.78 141 GLN B O 1
ATOM 2619 N N . ALA B 1 142 ? -5.006 6.932 -18.903 1.00 16.11 142 ALA B N 1
ATOM 2620 C CA . ALA B 1 142 ? -4.213 6.688 -17.681 1.00 14.83 142 ALA B CA 1
ATOM 2621 C C . ALA B 1 142 ? -3.941 5.189 -17.526 1.00 14.62 142 ALA B C 1
ATOM 2622 O O . ALA B 1 142 ? -2.828 4.793 -17.195 1.00 13.78 142 ALA B O 1
ATOM 2624 N N . VAL B 1 143 ? -4.956 4.351 -17.750 1.00 14.89 143 VAL B N 1
ATOM 2625 C CA . VAL B 1 143 ? -4.757 2.900 -17.724 1.00 15.70 143 VAL B CA 1
ATOM 2626 C C . VAL B 1 143 ? -3.708 2.462 -18.761 1.00 16.40 143 VAL B C 1
ATOM 2627 O O . VAL B 1 143 ? -2.910 1.563 -18.497 1.00 16.19 143 VAL B O 1
ATOM 2631 N N . SER B 1 144 ? -3.691 3.117 -19.917 1.00 16.80 144 SER B N 1
ATOM 2632 C CA . SER B 1 144 ? -2.745 2.748 -20.982 1.00 17.32 144 SER B CA 1
ATOM 2633 C C . SER B 1 144 ? -1.274 2.979 -20.610 1.00 17.33 144 SER B C 1
ATOM 2634 O O . SER B 1 144 ? -0.391 2.454 -21.278 1.00 17.49 144 SER B O 1
ATOM 2637 N N . ARG B 1 145 ? -1.029 3.789 -19.579 1.00 15.99 145 ARG B N 1
ATOM 2638 C CA . ARG B 1 145 ? 0.324 4.093 -19.094 1.00 15.74 145 ARG B CA 1
ATOM 2639 C C . ARG B 1 145 ? 0.867 3.007 -18.180 1.00 15.53 145 ARG B C 1
ATOM 2640 O O . ARG B 1 145 ? 2.068 3.025 -17.838 1.00 16.40 145 ARG B O 1
ATOM 2648 N N . LEU B 1 146 ? -0.007 2.085 -17.751 1.00 14.74 146 LEU B N 1
ATOM 2649 C CA . LEU B 1 146 ? 0.418 1.064 -16.775 1.00 14.39 146 LEU B CA 1
ATOM 2650 C C . LEU B 1 146 ? 1.262 -0.015 -17.417 1.00 14.73 146 LEU B C 1
ATOM 2651 O O . LEU B 1 146 ? 0.929 -0.505 -18.493 1.00 17.00 146 LEU B O 1
ATOM 2656 N N . GLY B 1 147 ? 2.335 -0.392 -16.731 1.00 15.33 147 GLY B N 1
ATOM 2657 C CA . GLY B 1 147 ? 3.143 -1.533 -17.135 1.00 14.39 147 GLY B CA 1
ATOM 2658 C C . GLY B 1 147 ? 3.018 -2.642 -16.105 1.00 13.78 147 GLY B C 1
ATOM 2659 O O . GLY B 1 147 ? 2.323 -2.490 -15.088 1.00 13.08 147 GLY B O 1
ATOM 2660 N N . ASN B 1 148 ? 3.675 -3.766 -16.350 1.00 13.84 148 ASN B N 1
ATOM 2661 C CA . ASN B 1 148 ? 3.589 -4.887 -15.420 1.00 13.18 148 ASN B CA 1
ATOM 2662 C C . ASN B 1 148 ? 3.956 -4.480 -13.990 1.00 12.48 148 ASN B C 1
ATOM 2663 O O . ASN B 1 148 ? 4.997 -3.866 -13.767 1.00 13.27 148 ASN B O 1
ATOM 2668 N N . GLY B 1 149 ? 3.104 -4.841 -13.034 1.00 10.83 149 GLY B N 1
ATOM 2669 C CA . GLY B 1 149 ? 3.348 -4.543 -11.635 1.00 9.80 149 GLY B CA 1
ATOM 2670 C C . GLY B 1 149 ? 2.688 -3.269 -11.149 1.00 9.30 149 GLY B C 1
ATOM 2671 O O . GLY B 1 149 ? 2.536 -3.071 -9.931 1.00 10.29 149 GLY B O 1
ATOM 2672 N N . GLN B 1 150 ? 2.295 -2.397 -12.080 1.00 8.82 150 GLN B N 1
ATOM 2673 C CA . GLN B 1 150 ? 1.872 -1.077 -11.660 1.00 8.74 150 GLN B CA 1
ATOM 2674 C C . GLN B 1 150 ? 0.403 -0.983 -11.259 1.00 8.92 150 GLN B C 1
ATOM 2675 O O . GLN B 1 150 ? -0.449 -1.732 -11.765 1.00 9.02 150 GLN B O 1
ATOM 2681 N N . VAL B 1 151 ? 0.148 0.001 -10.398 1.00 9.09 151 VAL B N 1
ATOM 2682 C CA . VAL B 1 151 ? -1.127 0.196 -9.702 1.00 8.64 151 VAL B CA 1
ATOM 2683 C C . VAL B 1 151 ? -1.756 1.541 -10.109 1.00 8.99 151 VAL B C 1
ATOM 2684 O O . VAL B 1 151 ? -1.075 2.562 -10.110 1.00 9.80 151 VAL B O 1
ATOM 2688 N N . ILE B 1 152 ? -3.058 1.541 -10.419 1.00 8.80 152 ILE B N 1
ATOM 2689 C CA . ILE B 1 152 ? -3.753 2.781 -10.780 1.00 8.98 152 ILE B CA 1
ATOM 2690 C C . ILE B 1 152 ? -4.834 3.090 -9.739 1.00 9.26 152 ILE B C 1
ATOM 2691 O O . ILE B 1 152 ? -5.588 2.190 -9.329 1.00 8.94 152 ILE B O 1
ATOM 2696 N N . LEU B 1 153 ? -4.892 4.366 -9.346 1.00 8.45 153 LEU B N 1
ATOM 2697 C CA . LEU B 1 153 ? -5.944 4.892 -8.479 1.00 8.91 153 LEU B CA 1
ATOM 2698 C C . LEU B 1 153 ? -7.184 5.273 -9.289 1.00 9.02 153 LEU B C 1
ATOM 2699 O O . LEU B 1 153 ? -7.125 6.136 -10.177 1.00 10.03 153 LEU B O 1
ATOM 2704 N N . MET B 1 154 ? -8.301 4.614 -8.970 1.00 9.28 154 MET B N 1
ATOM 2705 C CA . MET B 1 154 ? -9.641 5.007 -9.436 1.00 10.16 154 MET B CA 1
ATOM 2706 C C . MET B 1 154 ? -10.562 5.021 -8.223 1.00 9.94 154 MET B C 1
ATOM 2707 O O . MET B 1 154 ? -10.137 4.642 -7.127 1.00 8.97 154 MET B O 1
ATOM 2712 N N . HIS B 1 155 ? -11.791 5.495 -8.420 1.00 9.17 155 HIS B N 1
ATOM 2713 C CA . HIS B 1 155 ? -12.761 5.582 -7.340 1.00 9.74 155 HIS B CA 1
ATOM 2714 C C . HIS B 1 155 ? -14.042 4.847 -7.672 1.00 10.53 155 HIS B C 1
ATOM 2715 O O . HIS B 1 155 ? -14.367 4.650 -8.843 1.00 11.11 155 HIS B O 1
ATOM 2722 N N . ASP B 1 156 ? -14.783 4.497 -6.621 1.00 10.57 156 ASP B N 1
ATOM 2723 C CA . ASP B 1 156 ? -15.993 3.693 -6.728 1.00 12.91 156 ASP B CA 1
ATOM 2724 C C . ASP B 1 156 ? -17.174 4.469 -7.372 1.00 14.06 156 ASP B C 1
ATOM 2725 O O . ASP B 1 156 ? -18.019 3.873 -8.035 1.00 15.55 156 ASP B O 1
ATOM 2730 N N . TRP B 1 157 ? -17.194 5.794 -7.215 1.00 14.38 157 TRP B N 1
ATOM 2731 C CA . TRP B 1 157 ? -18.384 6.610 -7.558 1.00 14.74 157 TRP B CA 1
ATOM 2732 C C . TRP B 1 157 ? -18.447 7.317 -8.954 1.00 15.46 157 TRP B C 1
ATOM 2733 O O . TRP B 1 157 ? -19.558 7.554 -9.463 1.00 16.60 157 TRP B O 1
ATOM 2744 N N . PRO B 1 158 ? -17.295 7.714 -9.551 1.00 14.74 158 PRO B N 1
ATOM 2745 C CA . PRO B 1 158 ? -17.437 8.485 -10.817 1.00 14.94 158 PRO B CA 1
ATOM 2746 C C . PRO B 1 158 ? -18.170 7.767 -11.978 1.00 15.41 158 PRO B C 1
ATOM 2747 O O . PRO B 1 158 ? -17.878 6.617 -12.305 1.00 15.80 158 PRO B O 1
ATOM 2751 N N . ALA B 1 159 ? -19.132 8.445 -12.611 1.00 16.12 159 ALA B N 1
ATOM 2752 C CA . ALA B 1 159 ? -19.803 7.876 -13.775 1.00 16.89 159 ALA B CA 1
ATOM 2753 C C . ALA B 1 159 ? -18.855 7.531 -14.930 1.00 17.29 159 ALA B C 1
ATOM 2754 O O . ALA B 1 159 ? -19.041 6.523 -15.622 1.00 17.73 159 ALA B O 1
ATOM 2756 N N . ASN B 1 160 ? -17.829 8.358 -15.139 1.00 17.99 160 ASN B N 1
ATOM 2757 C CA . ASN B 1 160 ? -16.924 8.123 -16.276 1.00 18.08 160 ASN B CA 1
ATOM 2758 C C . ASN B 1 160 ? -16.056 6.875 -16.042 1.00 17.28 160 ASN B C 1
ATOM 2759 O O . ASN B 1 160 ? -15.633 6.216 -16.986 1.00 16.84 160 ASN B O 1
ATOM 2764 N N . THR B 1 161 ? -15.816 6.550 -14.775 1.00 17.31 161 THR B N 1
ATOM 2765 C CA . THR B 1 161 ? -15.082 5.321 -14.428 1.00 15.93 161 THR B CA 1
ATOM 2766 C C . THR B 1 161 ? -15.877 4.070 -14.829 1.00 15.83 161 THR B C 1
ATOM 2767 O O . THR B 1 161 ? -15.365 3.170 -15.519 1.00 15.49 161 THR B O 1
ATOM 2771 N N . LEU B 1 162 ? -17.159 4.042 -14.451 1.00 15.53 162 LEU B N 1
ATOM 2772 C CA . LEU B 1 162 ? -18.051 2.993 -14.927 1.00 16.04 162 LEU B CA 1
ATOM 2773 C C . LEU B 1 162 ? -18.068 2.889 -16.472 1.00 16.80 162 LEU B C 1
ATOM 2774 O O . LEU B 1 162 ? -17.977 1.788 -17.032 1.00 16.90 162 LEU B O 1
ATOM 2779 N N . ALA B 1 163 ? -18.181 4.042 -17.135 1.00 17.21 163 ALA B N 1
ATOM 2780 C CA . ALA B 1 163 ? -18.255 4.123 -18.602 1.00 18.50 163 ALA B CA 1
ATOM 2781 C C . ALA B 1 163 ? -16.964 3.598 -19.224 1.00 18.11 163 ALA B C 1
A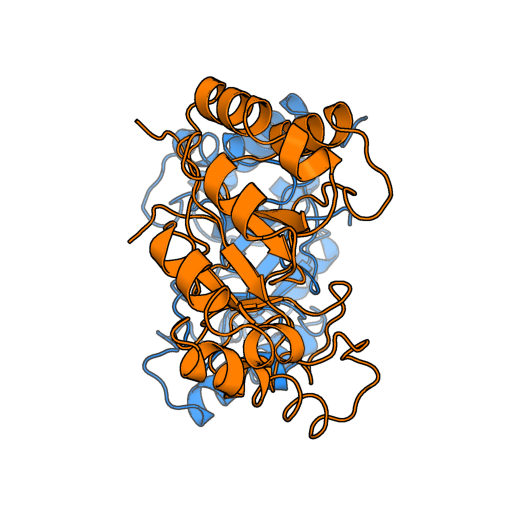TOM 2782 O O . ALA B 1 163 ? -16.982 2.978 -20.289 1.00 19.65 163 ALA B O 1
ATOM 2784 N N . ALA B 1 164 ? -15.854 3.791 -18.514 1.00 17.77 164 ALA B N 1
ATOM 2785 C CA . ALA B 1 164 ? -14.531 3.394 -19.016 1.00 17.00 164 ALA B CA 1
ATOM 2786 C C . ALA B 1 164 ? -14.219 1.891 -18.989 1.00 17.04 164 ALA B C 1
ATOM 2787 O O . ALA B 1 164 ? -13.268 1.449 -19.659 1.00 17.33 164 ALA B O 1
ATOM 2789 N N . ILE B 1 165 ? -14.962 1.106 -18.211 1.00 16.28 165 ILE B N 1
ATOM 2790 C CA A ILE B 1 165 ? -14.574 -0.291 -17.957 0.50 16.65 165 ILE B CA 1
ATOM 2791 C CA B ILE B 1 165 ? -14.567 -0.289 -17.966 0.50 17.10 165 ILE B CA 1
ATOM 2792 C C . ILE B 1 165 ? -14.321 -1.141 -19.239 1.00 17.19 165 ILE B C 1
ATOM 2793 O O . ILE B 1 165 ? -13.264 -1.744 -19.391 1.00 17.29 165 ILE B O 1
ATOM 2802 N N . PRO B 1 166 ? -15.289 -1.181 -20.182 1.00 18.75 166 PRO B N 1
ATOM 2803 C CA . PRO B 1 166 ? -14.998 -1.949 -21.407 1.00 19.23 166 PRO B CA 1
ATOM 2804 C C . PRO B 1 166 ? -13.698 -1.577 -22.140 1.00 19.81 166 PRO B C 1
ATOM 2805 O O . PRO B 1 166 ? -12.951 -2.474 -22.524 1.00 20.93 166 PRO B O 1
ATOM 2809 N N . ARG B 1 167 ? -13.413 -0.285 -22.292 1.00 19.57 167 ARG B N 1
ATOM 2810 C CA . ARG B 1 167 ? -12.213 0.173 -22.991 1.00 19.86 167 ARG B CA 1
ATOM 2811 C C . ARG B 1 167 ? -10.970 -0.058 -22.152 1.00 18.96 167 ARG B C 1
ATOM 2812 O O . ARG B 1 167 ? -9.900 -0.323 -22.689 1.00 19.35 167 ARG B O 1
ATOM 2820 N N . ILE B 1 168 ? -11.115 0.053 -20.838 1.00 17.40 168 ILE B N 1
ATOM 2821 C CA . ILE B 1 168 ? -10.009 -0.349 -19.941 1.00 16.65 168 ILE B CA 1
ATOM 2822 C C . ILE B 1 168 ? -9.639 -1.818 -20.207 1.00 17.25 168 ILE B C 1
ATOM 2823 O O . ILE B 1 168 ? -8.465 -2.159 -20.395 1.00 17.60 168 ILE B O 1
ATOM 2828 N N . ALA B 1 169 ? -10.644 -2.687 -20.232 1.00 17.76 169 ALA B N 1
ATOM 2829 C CA . ALA B 1 169 ? -10.403 -4.105 -20.482 1.00 19.14 169 ALA B CA 1
ATOM 2830 C C . ALA B 1 169 ? -9.756 -4.330 -21.860 1.00 20.12 169 ALA B C 1
ATOM 2831 O O . ALA B 1 169 ? -8.834 -5.141 -21.982 1.00 20.17 169 ALA B O 1
ATOM 2833 N N . GLN B 1 170 ? -10.231 -3.606 -22.874 1.00 21.13 170 GLN B N 1
ATOM 2834 C CA . GLN B 1 170 ? -9.676 -3.721 -24.237 1.00 23.24 170 GLN B CA 1
ATOM 2835 C C . GLN B 1 170 ? -8.221 -3.248 -24.309 1.00 23.07 170 GLN B C 1
ATOM 2836 O O . GLN B 1 170 ? -7.385 -3.878 -24.978 1.00 23.00 170 GLN B O 1
ATOM 2842 N N . THR B 1 171 ? -7.933 -2.147 -23.609 1.00 22.52 171 THR B N 1
ATOM 2843 C CA . THR B 1 171 ? -6.600 -1.574 -23.552 1.00 22.19 171 THR B CA 1
ATOM 2844 C C . THR B 1 171 ? -5.643 -2.614 -22.966 1.00 21.69 171 THR B C 1
ATOM 2845 O O . THR B 1 171 ? -4.600 -2.913 -23.551 1.00 22.13 171 THR B O 1
ATOM 2849 N N . LEU B 1 172 ? -6.016 -3.189 -21.829 1.00 20.61 172 LEU B N 1
ATOM 2850 C CA . LEU B 1 172 ? -5.181 -4.202 -21.185 1.00 19.84 172 LEU B CA 1
ATOM 2851 C C . LEU B 1 172 ? -4.987 -5.434 -22.061 1.00 21.11 172 LEU B C 1
ATOM 2852 O O . LEU B 1 172 ? -3.848 -5.856 -22.270 1.00 20.70 172 LEU B O 1
ATOM 2857 N N . ALA B 1 173 ? -6.093 -5.979 -22.581 1.00 21.89 173 ALA B N 1
ATOM 2858 C CA . ALA B 1 173 ? -6.059 -7.196 -23.406 1.00 23.76 173 ALA B CA 1
ATOM 2859 C C . ALA B 1 173 ? -5.168 -7.015 -24.633 1.00 24.92 173 ALA B C 1
ATOM 2860 O O . ALA B 1 173 ? -4.431 -7.934 -25.017 1.00 25.94 173 ALA B O 1
ATOM 2862 N N . GLY B 1 174 ? -5.210 -5.822 -25.217 1.00 26.12 174 GLY B N 1
ATOM 2863 C CA . GLY B 1 174 ? -4.384 -5.487 -26.378 1.00 27.54 174 GLY B CA 1
ATOM 2864 C C . GLY B 1 174 ? -2.890 -5.568 -26.123 1.00 28.21 174 GLY B C 1
ATOM 2865 O O . GLY B 1 174 ? -2.102 -5.754 -27.065 1.00 29.07 174 GLY B O 1
ATOM 2866 N N . LYS B 1 175 ? -2.508 -5.439 -24.853 1.00 28.08 175 LYS B N 1
ATOM 2867 C CA . LYS B 1 175 ? -1.112 -5.423 -24.429 1.00 28.01 175 LYS B CA 1
ATOM 2868 C C . LYS B 1 175 ? -0.709 -6.723 -23.761 1.00 26.76 175 LYS B C 1
ATOM 2869 O O . LYS B 1 175 ? 0.445 -6.880 -23.345 1.00 27.49 175 LYS B O 1
ATOM 2875 N N . GLY B 1 176 ? -1.654 -7.649 -23.646 1.00 24.75 176 GLY B N 1
ATOM 2876 C CA . GLY B 1 176 ? -1.411 -8.918 -22.974 1.00 23.51 176 GLY B CA 1
ATOM 2877 C C . GLY B 1 176 ? -1.222 -8.733 -21.475 1.00 22.12 176 GLY B C 1
ATOM 2878 O O . GLY B 1 176 ? -0.547 -9.531 -20.822 1.00 23.15 176 GLY B O 1
ATOM 2879 N N . LEU B 1 177 ? -1.811 -7.661 -20.940 1.00 20.27 177 LEU B N 1
ATOM 2880 C CA . LEU B 1 177 ? -1.793 -7.406 -19.498 1.00 18.53 177 LEU B CA 1
ATOM 2881 C C . LEU B 1 177 ? -3.111 -7.859 -18.905 1.00 18.54 177 LEU B C 1
ATOM 2882 O O . LEU B 1 177 ? -4.169 -7.675 -19.522 1.00 20.07 177 LEU B O 1
ATOM 2887 N N . CYS B 1 178 ? -3.036 -8.463 -17.727 1.00 17.29 178 CYS B N 1
ATOM 2888 C CA A CYS B 1 178 ? -4.228 -8.920 -17.013 0.80 17.62 178 CYS B CA 1
ATOM 2889 C CA B CYS B 1 178 ? -4.212 -8.938 -17.013 0.20 16.89 178 CYS B CA 1
ATOM 2890 C C . CYS B 1 178 ? -4.395 -8.163 -15.716 1.00 16.61 178 CYS B C 1
ATOM 2891 O O . CYS B 1 178 ? -3.438 -7.585 -15.190 1.00 15.89 178 CYS B O 1
ATOM 2896 N N . SER B 1 179 ? -5.614 -8.169 -15.193 1.00 15.81 179 SER B N 1
ATOM 2897 C CA . SER B 1 179 ? -5.833 -7.516 -13.916 1.00 15.21 179 SER B CA 1
ATOM 2898 C C . SER B 1 179 ? -5.337 -8.470 -12.820 1.00 15.22 179 SER B C 1
ATOM 2899 O O . SER B 1 179 ? -5.607 -9.690 -12.818 1.00 17.96 179 SER B O 1
ATOM 2902 N N . GLY B 1 180 ? -4.530 -7.933 -11.924 1.00 13.38 180 GLY B N 1
ATOM 2903 C CA . GLY B 1 180 ? -3.940 -8.743 -10.886 1.00 13.42 180 GLY B CA 1
ATOM 2904 C C . GLY B 1 180 ? -4.285 -8.296 -9.472 1.00 12.34 180 GLY B C 1
ATOM 2905 O O . GLY B 1 180 ? -5.013 -7.330 -9.273 1.00 11.54 180 GLY B O 1
ATOM 2906 N N . MET B 1 181 ? -3.763 -9.051 -8.511 1.00 12.09 181 MET B N 1
ATOM 2907 C CA A MET B 1 181 ? -3.865 -8.827 -7.088 0.50 12.82 181 MET B CA 1
ATOM 2908 C CA B MET B 1 181 ? -3.931 -8.693 -7.116 0.50 12.86 181 MET B CA 1
ATOM 2909 C C . MET B 1 181 ? -2.666 -7.960 -6.693 1.00 11.86 181 MET B C 1
ATOM 2910 O O . MET B 1 181 ? -1.668 -7.962 -7.406 1.00 12.66 181 MET B O 1
ATOM 2919 N N . ILE B 1 182 ? -2.745 -7.273 -5.569 1.00 9.56 182 ILE B N 1
ATOM 2920 C CA . ILE B 1 182 ? -1.609 -6.494 -5.097 1.00 8.97 182 ILE B CA 1
ATOM 2921 C C . ILE B 1 182 ? -0.912 -7.291 -4.011 1.00 8.52 182 ILE B C 1
ATOM 2922 O O . ILE B 1 182 ? -1.530 -7.698 -3.001 1.00 9.41 182 ILE B O 1
ATOM 2927 N N . SER B 1 183 ? 0.382 -7.545 -4.234 1.00 8.77 183 SER B N 1
ATOM 2928 C CA . SER B 1 183 ? 1.166 -8.336 -3.278 1.00 8.47 183 SER B CA 1
ATOM 2929 C C . SER B 1 183 ? 1.332 -7.617 -1.917 1.00 9.07 183 SER B C 1
ATOM 2930 O O . SER B 1 183 ? 1.829 -6.495 -1.878 1.00 8.46 183 SER B O 1
ATOM 2933 N N . PRO B 1 184 ? 0.984 -8.274 -0.796 1.00 9.60 184 PRO B N 1
ATOM 2934 C CA . PRO B 1 184 ? 1.318 -7.680 0.510 1.00 10.17 184 PRO B CA 1
ATOM 2935 C C . PRO B 1 184 ? 2.834 -7.565 0.758 1.00 10.12 184 PRO B C 1
ATOM 2936 O O . PRO B 1 184 ? 3.246 -6.716 1.537 1.00 9.83 184 PRO B O 1
ATOM 2940 N N . GLN B 1 185 ? 3.657 -8.352 0.059 1.00 9.75 185 GLN B N 1
ATOM 2941 C CA A GLN B 1 185 ? 5.082 -8.255 0.321 0.50 11.11 185 GLN B CA 1
ATOM 2942 C CA B GLN B 1 185 ? 5.114 -8.304 0.227 0.50 10.09 185 GLN B CA 1
ATOM 2943 C C . GLN B 1 185 ? 5.697 -7.065 -0.425 1.00 10.58 185 GLN B C 1
ATOM 2944 O O . GLN B 1 185 ? 6.494 -6.325 0.161 1.00 10.95 185 GLN B O 1
ATOM 2955 N N . THR B 1 186 ? 5.301 -6.856 -1.674 1.00 10.64 186 THR B N 1
ATOM 2956 C CA . THR B 1 186 ? 5.971 -5.845 -2.518 1.00 11.49 186 THR B CA 1
ATOM 2957 C C . THR B 1 186 ? 5.126 -4.626 -2.865 1.00 11.47 186 THR B C 1
ATOM 2958 O O . THR B 1 186 ? 5.675 -3.605 -3.306 1.00 13.23 186 THR B O 1
ATOM 2962 N N . GLY B 1 187 ? 3.809 -4.728 -2.684 1.00 11.16 187 GLY B N 1
ATOM 2963 C CA . GLY B 1 187 ? 2.859 -3.689 -3.073 1.00 11.43 187 GLY B CA 1
ATOM 2964 C C . GLY B 1 187 ? 2.694 -3.517 -4.586 1.00 12.23 187 GLY B C 1
ATOM 2965 O O . GLY B 1 187 ? 2.151 -2.493 -5.057 1.00 13.83 187 GLY B O 1
ATOM 2966 N N . ARG B 1 188 ? 3.164 -4.506 -5.339 1.00 11.32 188 ARG B N 1
ATOM 2967 C CA A ARG B 1 188 ? 3.111 -4.567 -6.813 0.50 10.94 188 ARG B CA 1
ATOM 2968 C CA B ARG B 1 188 ? 2.953 -4.431 -6.759 0.50 11.29 188 ARG B CA 1
ATOM 2969 C C . ARG B 1 188 ? 1.971 -5.489 -7.224 1.00 10.80 188 ARG B C 1
ATOM 2970 O O . ARG B 1 188 ? 1.672 -6.457 -6.490 1.00 10.34 188 ARG B O 1
ATOM 2985 N N . ALA B 1 189 ? 1.432 -5.258 -8.422 1.00 10.54 189 ALA B N 1
ATOM 2986 C CA . ALA B 1 189 ? 0.422 -6.147 -8.990 1.00 10.10 189 ALA B CA 1
ATOM 2987 C C . ALA B 1 189 ? 1.074 -7.451 -9.424 1.00 11.11 189 ALA B C 1
ATOM 2988 O O . ALA B 1 189 ? 2.127 -7.449 -10.084 1.00 12.06 189 ALA B O 1
ATOM 2990 N N . VAL B 1 190 ? 0.436 -8.565 -9.059 1.00 11.24 190 VAL B N 1
ATOM 2991 C CA . VAL B 1 190 ? 0.948 -9.905 -9.369 1.00 12.23 190 VAL B CA 1
ATOM 2992 C C . VAL B 1 190 ? -0.217 -10.825 -9.760 1.00 12.97 190 VAL B C 1
ATOM 2993 O O . VAL B 1 190 ? -1.384 -10.467 -9.599 1.00 12.07 190 VAL B O 1
ATOM 2997 N N . ALA B 1 191 ? 0.102 -12.021 -10.232 1.00 14.85 191 ALA B N 1
ATOM 2998 C CA . ALA B 1 191 ? -0.946 -12.996 -10.586 1.00 16.82 191 ALA B CA 1
ATOM 2999 C C . ALA B 1 191 ? -1.847 -13.294 -9.386 1.00 18.09 191 ALA B C 1
ATOM 3000 O O . ALA B 1 191 ? -1.357 -13.477 -8.278 1.00 18.77 191 ALA B O 1
ATOM 3002 N N . PRO B 1 192 ? -3.172 -13.309 -9.586 1.00 19.17 192 PRO B N 1
ATOM 3003 C CA . PRO B 1 192 ? -4.041 -13.753 -8.480 1.00 21.94 192 PRO B CA 1
ATOM 3004 C C . PRO B 1 192 ? -3.680 -15.148 -7.941 1.00 25.28 192 PRO B C 1
ATOM 3005 O O . PRO B 1 192 ? -3.334 -16.045 -8.719 1.00 25.94 192 PRO B O 1
ATOM 3009 N N . ASP B 1 193 ? -3.742 -15.305 -6.622 1.00 29.20 193 ASP B N 1
ATOM 3010 C CA . ASP B 1 193 ? -3.468 -16.579 -5.957 1.00 32.88 193 ASP B CA 1
ATOM 3011 C C . ASP B 1 193 ? -4.537 -17.602 -6.309 1.00 34.22 193 ASP B C 1
ATOM 3012 O O . ASP B 1 193 ? -5.692 -17.460 -5.886 1.00 35.73 193 ASP B O 1
#

Secondary structure (DSSP, 8-state):
---SEEEEEEEES--STTHHHHHHHHHHTT---EEEE-HHHHHH-HHHHHHHHHTT-EEEE--SS---GGGS-HHHHHHHHHHHHHHHHHTTS---SEE--GGG---HHHHHHHHHTTPEE---SEE--GGGT--HHHHHHHHHT--TT-EEEEESS-HHHHHHHHHHHHHHHHTTEEE-EEPTTTSSEE--/--SEEEEEEEES--STTHHHHHHHHHHTT---EEEE-HHHHHH-HHHHHHHHHTT-EEEE--SS---GGGS-HHHHHHHHHHHHHHHHHTTS---SEE--GGG---HHHHHHHHHTT-EE---SEE--GGGT--HHHHHHHHHT--TT-EEEEESS-HHHHHHHHHHHHHHHHTTEEE-EEPTTTSSEE---

CATH classification: 3.20.20.370

InterPro domains:
  IPR001919 Carbohydrate-binding type-2 domain [PS51173] (243-335)
  IPR001919 Carbohydrate-binding type-2 domain [SM00637] (250-332)
  IPR002509 NodB homology domain [PF01522] (46-162)
  IPR002509 NodB homology domain [PS51677] (46-221)
  IPR008965 CBM2/CBM3, carbohydrate-binding domain superfamily [SSF49384] (247-335)
  IPR011330 Glycoside hydrolase/deacetylase, beta/alpha-barrel [SSF88713] (44-219)
  IPR012291 CBM2, carbohydrate-binding domain superfamily [G3DSA:2.60.40.290] (247-335)
  IPR050248 Polysaccharide deacetylase, ArnD subfamily [PTHR10587] (34-218)

Foldseek 3Di:
DLAPFAAAEEAEEDDDPLQLLLLVLQLVLPAEHEYAYALCRLQVCLVSLVVNVVSVYAYAHAWHPLDQPVVDDLVVLLVRRVSSQVSSVVSVRHRHQEYEYRVNDDDVSNVVSCVVSNYAYAYFDFELCLVVVDALVSSLVSLLPDDHFGYYYHHSDRPSSSVNSNSSSVSQSVVSHGHADQDSVPRTGDHD/DFPFAAAEEAEEDDDPLQLLLLVLQLVLVAEHEYAYALCRLQVCLVSLVVNVVSVYAYAHAFHPLDLLVVDDLVNLLCRRVSSQVSSVVSVRHRHQEYEYRVNHDDVSNVVSCVVSNHAYAYFDFELCLVVVRALVSSLVRLLPDDHFGYYYHHSDRPSSSVNSNSSSVSCVVVSYGHADQDSVPRTGDHHD

Radius of gyration: 21.25 Å; Cα contacts (8 Å, |Δi|>4): 1002; chains: 2; bounding box: 62×32×46 Å

Organism: Streptomyces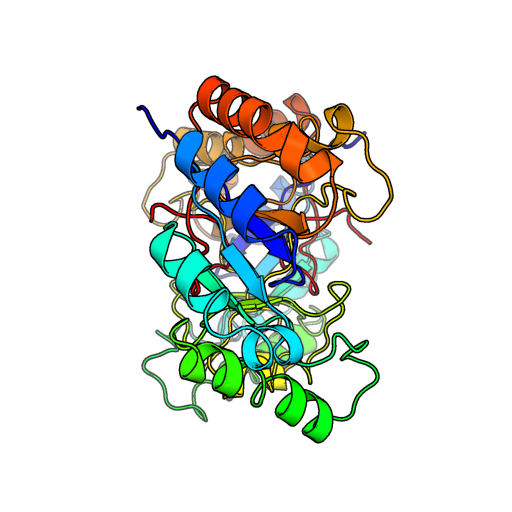 lividans (NCBI:txid1916)

Nearest PDB structures (foldseek):
  2cc0-assembly1_B  TM=1.005E+00  e=1.982E-40  Streptomyces lividans
  7y51-assembly1_A-2  TM=9.727E-01  e=1.056E-18  Caldanaerobacter subterraneus subsp. tengcongensis MB4
  6hm9-assembly1_A  TM=9.310E-01  e=4.795E-17  Bacillus anthracis
  7bkf-assembly1_A  TM=9.289E-01  e=2.129E-16  Bacillus anthracis
  6hpa-assembly1_A  TM=9.266E-01  e=8.391E-16  Bacillus anthracis